Protein AF-A0A3E0KR99-F1 (afdb_monomer_lite)

Radius of gyration: 30.6 Å; chains: 1; bounding box: 88×44×97 Å

Foldseek 3Di:
DPQLVLQLLQLQLLLQQQQLLLQQQQQVADVVRRGDLPPQSVVSNVLSLVSNLVSLLVVLLQVLCVQQVFSFPVSSVVCLPPPPLNVLSVQLNVLSVVLNVLSHDDDDDPVSVVSNVVSSLSNLLSVLCNFPQVVLDDLSSVLSSLQSSLCSHLLNNLLSLLSVLVVCLVVVPDDDDDDDPNLSSLVSSLVSVVVSVVSNVVSVVVNCVQQADDDVSLVVDPLNVLVVVLVVLVVVLVVLSVCLVPPLSVVSVDPPDPDDPVVVSVSSVVSSVSSVSSSVSSSVSSSSVSSNRPDRRFRDAQWWPDWDWDWDDFDQKTKTWTWGQDPVRWIKIKMAIAGNVRFAFDFAWKKKWKDAPPAQDGTPIDTFGDDDRRMTMDIGHDLAFHKIKMFIHCCGRRVRGPGDIDIIGTDDTDDDDDQDWDFAQVSCCPPPRNVVVVVVLVVLLVVLVVQLVVLPPDPVSVVSNVSSVVSNVCSVVVNVVSRRRRDDPQQPPALPDDLDPVLLVLLLVVCVRQPCQQQNSLSQLPHVCQVVWVVGRHSLLQSLLSGGLRVQLVCQQQNDRPTSTHHCVVPDPSNSSSSNSSNSVVRNRDDNSVVSCVVPPD

Structure (mmCIF, N/CA/C/O backbone):
data_AF-A0A3E0KR99-F1
#
_entry.id   AF-A0A3E0KR99-F1
#
loop_
_atom_site.group_PDB
_atom_site.id
_atom_site.type_symbol
_atom_site.label_atom_id
_atom_site.label_alt_id
_atom_site.label_comp_id
_atom_site.label_asym_id
_atom_site.label_entity_id
_atom_site.label_seq_id
_atom_site.pdbx_PDB_ins_code
_atom_site.Cartn_x
_atom_site.Cartn_y
_atom_site.Cartn_z
_atom_site.occupancy
_atom_site.B_iso_or_equiv
_atom_site.auth_seq_id
_atom_site.auth_comp_id
_atom_site.auth_asym_id
_atom_site.auth_atom_id
_atom_site.pdbx_PDB_model_num
ATOM 1 N N . MET A 1 1 ? 5.169 -11.530 6.903 1.00 41.38 1 MET A N 1
ATOM 2 C CA . MET A 1 1 ? 3.761 -11.430 6.516 1.00 41.38 1 MET A CA 1
ATOM 3 C C . MET A 1 1 ? 3.683 -11.087 5.044 1.00 41.38 1 MET A C 1
ATOM 5 O O . MET A 1 1 ? 4.558 -10.374 4.561 1.00 41.38 1 MET A O 1
ATOM 9 N N . THR A 1 2 ? 2.614 -11.486 4.350 1.00 62.66 2 THR A N 1
ATOM 10 C CA . THR A 1 2 ? 2.199 -10.742 3.157 1.00 62.66 2 THR A CA 1
ATOM 11 C C . THR A 1 2 ? 1.943 -9.297 3.604 1.00 62.66 2 THR A C 1
ATOM 13 O O . THR A 1 2 ? 1.225 -9.058 4.574 1.00 62.66 2 THR A O 1
ATOM 16 N N . PHE A 1 3 ? 2.586 -8.328 2.950 1.00 69.62 3 PHE A N 1
ATOM 17 C CA . PHE A 1 3 ? 2.442 -6.890 3.218 1.00 69.62 3 PHE A CA 1
ATOM 18 C C . PHE A 1 3 ? 0.988 -6.438 3.535 1.00 69.62 3 PHE A C 1
ATOM 20 O O . PHE A 1 3 ? 0.822 -5.648 4.469 1.00 69.62 3 PHE A O 1
ATOM 27 N N . PRO A 1 4 ? -0.064 -6.991 2.885 1.00 75.12 4 PRO A N 1
ATOM 28 C CA . PRO A 1 4 ? -1.459 -6.750 3.254 1.00 75.12 4 PRO A CA 1
ATOM 29 C C . PRO A 1 4 ? -1.816 -6.887 4.738 1.00 75.12 4 PRO A C 1
ATOM 31 O O . PRO A 1 4 ? -2.514 -6.035 5.283 1.00 75.12 4 PRO A O 1
ATOM 34 N N . VAL A 1 5 ? -1.342 -7.939 5.412 1.00 78.25 5 VAL A N 1
ATOM 35 C CA . VAL A 1 5 ? -1.706 -8.222 6.813 1.00 78.25 5 VAL A CA 1
ATOM 36 C C . VAL A 1 5 ? -1.089 -7.190 7.750 1.00 78.25 5 VAL A C 1
ATOM 38 O O . VAL A 1 5 ? -1.745 -6.726 8.680 1.00 78.25 5 VAL A O 1
ATOM 41 N N . LEU A 1 6 ? 0.150 -6.777 7.464 1.00 82.94 6 LEU A N 1
ATOM 42 C CA . LEU A 1 6 ? 0.825 -5.723 8.215 1.00 82.94 6 LEU A CA 1
ATOM 43 C C . LEU A 1 6 ? 0.047 -4.404 8.119 1.00 82.94 6 LEU A C 1
ATOM 45 O O . LEU A 1 6 ? -0.197 -3.758 9.139 1.00 82.94 6 LEU A O 1
ATOM 49 N N . LYS A 1 7 ? -0.394 -4.026 6.910 1.00 85.62 7 LYS A N 1
ATOM 50 C CA . LYS A 1 7 ? -1.217 -2.824 6.712 1.00 85.62 7 LYS A CA 1
ATOM 51 C C . LYS A 1 7 ? -2.593 -2.946 7.365 1.00 85.62 7 LYS A C 1
ATOM 53 O O . LYS A 1 7 ? -3.025 -1.993 8.005 1.00 85.62 7 LYS A O 1
ATOM 58 N N . ALA A 1 8 ? -3.251 -4.103 7.281 1.00 88.94 8 ALA A N 1
ATOM 59 C CA . ALA A 1 8 ? -4.514 -4.340 7.980 1.00 88.94 8 ALA A CA 1
ATOM 60 C C . ALA A 1 8 ? -4.357 -4.151 9.498 1.00 88.94 8 ALA A C 1
ATOM 62 O O . ALA A 1 8 ? -5.119 -3.403 10.108 1.00 88.94 8 ALA A O 1
ATOM 63 N N . GLY A 1 9 ? -3.318 -4.750 10.093 1.00 90.44 9 GLY A N 1
ATOM 64 C CA . GLY A 1 9 ? -2.975 -4.552 11.501 1.00 90.44 9 GLY A CA 1
ATOM 65 C C . GLY A 1 9 ? -2.737 -3.080 11.839 1.00 90.44 9 GLY A C 1
ATOM 66 O O . GLY A 1 9 ? -3.238 -2.598 12.852 1.00 90.44 9 GLY A O 1
ATOM 67 N N . HIS A 1 10 ? -2.058 -2.337 10.962 1.00 93.25 10 HIS A N 1
ATOM 68 C CA . HIS A 1 10 ? -1.825 -0.905 11.146 1.00 93.25 10 HIS A CA 1
ATOM 69 C C . HIS A 1 10 ? -3.129 -0.097 11.203 1.00 93.25 10 HIS A C 1
ATOM 71 O O . HIS A 1 10 ? -3.311 0.707 12.117 1.00 93.25 10 HIS A O 1
ATOM 77 N N . TYR A 1 11 ? -4.066 -0.343 10.282 1.00 94.88 11 TYR A N 1
ATOM 78 C CA . TYR A 1 11 ? -5.364 0.341 10.276 1.00 94.88 11 TYR A CA 1
ATOM 79 C C . TYR A 1 11 ? -6.274 -0.088 11.434 1.00 94.88 11 TYR A C 1
ATOM 81 O O . TYR A 1 11 ? -6.961 0.758 12.002 1.00 94.88 11 TYR A O 1
ATOM 89 N N . ILE A 1 12 ? -6.242 -1.361 11.843 1.00 95.25 12 ILE A N 1
ATOM 90 C CA . ILE A 1 12 ? -6.953 -1.835 13.043 1.00 95.25 12 ILE A CA 1
ATOM 91 C C . ILE A 1 12 ? -6.387 -1.156 14.297 1.00 95.25 12 ILE A C 1
ATOM 93 O O . ILE A 1 12 ? -7.151 -0.668 15.129 1.00 95.25 12 ILE A O 1
ATOM 97 N N . GLY A 1 13 ? -5.059 -1.074 14.421 1.00 95.62 13 GLY A N 1
ATOM 98 C CA . GLY A 1 13 ? -4.392 -0.378 15.521 1.00 95.62 13 GLY A CA 1
ATOM 99 C C . GLY A 1 13 ? -4.775 1.100 15.576 1.00 95.62 13 GLY A C 1
ATOM 100 O O . GLY A 1 13 ? -5.155 1.597 16.635 1.00 95.62 13 GLY A O 1
ATOM 101 N N . LEU A 1 14 ? -4.769 1.775 14.421 1.00 96.75 14 LEU A N 1
ATOM 102 C CA . LEU A 1 14 ? -5.198 3.168 14.286 1.00 96.75 14 LEU A CA 1
ATOM 103 C C . LEU A 1 14 ? -6.660 3.367 14.711 1.00 96.75 14 LEU A C 1
ATOM 105 O O . LEU A 1 14 ? -6.956 4.299 15.459 1.00 96.75 14 LEU A O 1
ATOM 109 N N . ALA A 1 15 ? -7.564 2.491 14.265 1.00 96.69 15 ALA A N 1
ATOM 110 C CA . ALA A 1 15 ? -8.975 2.548 14.630 1.00 96.69 15 ALA A CA 1
ATOM 111 C C . ALA A 1 15 ? -9.165 2.372 16.142 1.00 96.69 15 ALA A C 1
ATOM 113 O O . ALA A 1 15 ? -9.793 3.202 16.795 1.00 96.69 15 ALA A O 1
ATOM 114 N N . LEU A 1 16 ? -8.561 1.343 16.740 1.00 95.31 16 LEU A N 1
ATOM 115 C CA . LEU A 1 16 ? -8.642 1.118 18.185 1.00 95.31 16 LEU A CA 1
ATOM 116 C C . LEU A 1 16 ? -8.067 2.289 18.998 1.00 95.31 16 LEU A C 1
ATOM 118 O O . LEU A 1 16 ? -8.631 2.623 20.044 1.00 95.31 16 LEU A O 1
ATOM 122 N N . LEU A 1 17 ? -6.985 2.907 18.512 1.00 95.75 17 LEU A N 1
ATOM 123 C CA . LEU A 1 17 ? -6.317 4.048 19.134 1.00 95.75 17 LEU A CA 1
ATOM 124 C C . LEU A 1 17 ? -7.184 5.317 19.103 1.00 95.75 17 LEU A C 1
ATOM 126 O O . LEU A 1 17 ? -7.412 5.918 20.152 1.00 95.75 17 LEU A O 1
ATOM 130 N N . LEU A 1 18 ? -7.676 5.732 17.932 1.00 95.88 18 LEU A N 1
ATOM 131 C CA . LEU A 1 18 ? -8.433 6.985 17.794 1.00 95.88 18 LEU A CA 1
ATOM 132 C C . LEU A 1 18 ? -9.902 6.844 18.221 1.00 95.88 18 LEU A C 1
ATOM 134 O O . LEU A 1 18 ? -10.483 7.778 18.777 1.00 95.88 18 LEU A O 1
ATOM 138 N N . GLY A 1 19 ? -10.503 5.673 18.013 1.00 93.94 19 GLY A N 1
ATOM 139 C CA . GLY A 1 19 ? -11.905 5.425 18.335 1.00 93.94 19 GLY A CA 1
ATOM 140 C C . GLY A 1 19 ? -12.201 5.251 19.822 1.00 93.94 19 GLY A C 1
ATOM 141 O O . GLY A 1 19 ? -13.333 5.476 20.240 1.00 93.94 19 GLY A O 1
ATOM 142 N N . GLY A 1 20 ? -11.204 4.900 20.639 1.00 91.94 20 GLY A N 1
ATOM 143 C CA . GLY A 1 20 ? -11.365 4.812 22.093 1.00 91.94 20 GLY A CA 1
ATOM 144 C C . GLY A 1 20 ? -11.772 6.154 22.713 1.00 91.94 20 GLY A C 1
ATOM 145 O O . GLY A 1 20 ? -12.879 6.265 23.244 1.00 91.94 20 GLY A O 1
ATOM 146 N N . PRO A 1 21 ? -10.944 7.207 22.582 1.00 90.62 21 PRO A N 1
ATOM 147 C CA . PRO A 1 21 ? -11.267 8.544 23.073 1.00 90.62 21 PRO A CA 1
ATOM 148 C C . PRO A 1 21 ? -12.575 9.095 22.513 1.00 90.62 21 PRO A C 1
ATOM 150 O O . PRO A 1 21 ? -13.356 9.678 23.265 1.00 90.62 21 PRO A O 1
ATOM 153 N N . ALA A 1 22 ? -12.857 8.853 21.228 1.00 89.56 22 ALA A N 1
ATOM 154 C CA . ALA A 1 22 ? -14.148 9.191 20.634 1.00 89.56 22 ALA A CA 1
ATOM 155 C C . ALA A 1 22 ? -15.302 8.486 21.369 1.00 89.56 22 ALA A C 1
ATOM 157 O O . ALA A 1 22 ? -16.298 9.116 21.722 1.00 89.56 22 ALA A O 1
ATOM 158 N N . PHE A 1 23 ? -15.152 7.201 21.688 1.00 89.94 23 PHE A N 1
ATOM 159 C CA . PHE A 1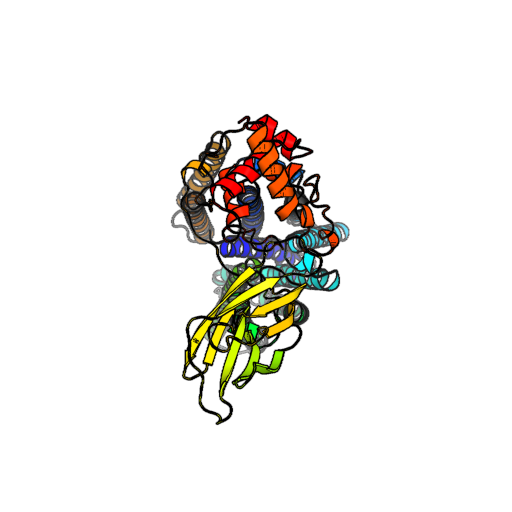 23 ? -16.158 6.440 22.413 1.00 89.94 23 PHE A CA 1
ATOM 160 C C . PHE A 1 23 ? -16.376 6.945 23.845 1.00 89.94 23 PHE A C 1
ATOM 162 O O . PHE A 1 23 ? -17.499 7.303 24.205 1.00 89.94 23 PHE A O 1
ATOM 169 N N . TRP A 1 24 ? -15.341 7.027 24.681 1.00 86.56 24 TRP A N 1
ATOM 170 C CA . TRP A 1 24 ? -15.577 7.352 26.092 1.00 86.56 24 TRP A CA 1
ATOM 171 C C . TRP A 1 24 ? -15.738 8.847 26.389 1.00 86.56 24 TRP A C 1
ATOM 173 O O . TRP A 1 24 ? -16.407 9.194 27.357 1.00 86.56 24 TRP A O 1
ATOM 183 N N . HIS A 1 25 ? -15.195 9.761 25.577 1.00 82.62 25 HIS A N 1
ATOM 184 C CA . HIS A 1 25 ? -15.407 11.198 25.804 1.00 82.62 25 HIS A CA 1
ATOM 185 C C . HIS A 1 25 ? -16.669 11.747 25.137 1.00 82.62 25 HIS A C 1
ATOM 187 O O . HIS A 1 25 ? -17.216 12.732 25.634 1.00 82.62 25 HIS A O 1
ATOM 193 N N . TRP A 1 26 ? -17.143 11.139 24.043 1.00 80.62 26 TRP A N 1
ATOM 194 C CA . TRP A 1 26 ? -18.303 11.645 23.301 1.00 80.62 26 TRP A CA 1
ATOM 195 C C . TRP A 1 26 ? -19.544 10.763 23.461 1.00 80.62 26 TRP A C 1
ATOM 197 O O . TRP A 1 26 ? -20.648 11.275 23.655 1.00 80.62 26 TRP A O 1
ATOM 207 N N . ILE A 1 27 ? -19.388 9.438 23.420 1.00 84.12 27 ILE A N 1
ATOM 208 C CA . ILE A 1 27 ? -20.537 8.527 23.444 1.00 84.12 27 ILE A CA 1
ATOM 209 C C . ILE A 1 27 ? -20.970 8.257 24.884 1.00 84.12 27 ILE A C 1
ATOM 211 O O . ILE A 1 27 ? -22.122 8.539 25.220 1.00 84.12 27 ILE A O 1
ATOM 215 N N . THR A 1 28 ? -20.068 7.784 25.750 1.00 80.88 28 THR A N 1
ATOM 216 C CA . THR A 1 28 ? -20.422 7.379 27.126 1.00 80.88 28 THR A CA 1
ATOM 217 C C . THR A 1 28 ? -20.410 8.507 28.157 1.00 80.88 28 THR A C 1
ATOM 219 O O . THR A 1 28 ? -20.871 8.300 29.275 1.00 80.88 28 THR A O 1
ATOM 222 N N . ALA A 1 29 ? -19.933 9.704 27.808 1.00 76.31 29 ALA A N 1
ATOM 223 C CA . ALA A 1 29 ? -19.937 10.842 28.725 1.00 76.31 29 ALA A CA 1
ATOM 224 C C . ALA A 1 29 ? -21.369 11.304 29.057 1.00 76.31 29 ALA A C 1
ATOM 226 O O . ALA A 1 29 ? -22.188 11.539 28.168 1.00 76.31 29 ALA A O 1
ATOM 227 N N . GLU A 1 30 ? -21.678 11.485 30.335 1.00 71.62 30 GLU A N 1
ATOM 228 C CA . GLU A 1 30 ? -22.972 11.994 30.806 1.00 71.62 30 GLU A CA 1
ATOM 229 C C . GLU A 1 30 ? -22.813 13.431 31.324 1.00 71.62 30 GLU A C 1
ATOM 231 O O . GLU A 1 30 ? -21.698 13.881 31.603 1.00 71.62 30 GLU A O 1
ATOM 236 N N . ARG A 1 31 ? -23.907 14.203 31.423 1.00 67.62 31 ARG A N 1
ATOM 237 C CA . ARG A 1 31 ? -23.833 15.589 31.928 1.00 67.62 31 ARG A CA 1
ATOM 238 C C . ARG A 1 31 ? -23.175 15.589 33.315 1.00 67.62 31 ARG A C 1
ATOM 240 O O . ARG A 1 31 ? -23.681 14.959 34.235 1.00 67.62 31 ARG A O 1
ATOM 247 N N . GLY A 1 32 ? -22.034 16.269 33.442 1.00 60.72 32 GLY A N 1
ATOM 248 C CA . GLY A 1 32 ? -21.272 16.364 34.693 1.00 60.72 32 GLY A CA 1
ATOM 249 C C . GLY A 1 32 ? -20.423 15.137 35.061 1.00 60.72 32 GLY A C 1
ATOM 250 O O . GLY A 1 32 ? -19.718 15.190 36.064 1.00 60.72 32 GLY A O 1
ATOM 251 N N . ARG A 1 33 ? -20.432 14.053 34.268 1.00 65.44 33 ARG A N 1
ATOM 252 C CA . ARG A 1 33 ? -19.611 12.852 34.503 1.00 65.44 33 ARG A CA 1
ATOM 253 C C . ARG A 1 33 ? -18.754 12.525 33.276 1.00 65.44 33 ARG A C 1
ATOM 255 O O . ARG A 1 33 ? -19.300 12.081 32.262 1.00 65.44 33 ARG A O 1
ATOM 262 N N . PRO A 1 34 ? -17.421 12.722 33.335 1.00 66.12 34 PRO A N 1
ATOM 263 C CA . PRO A 1 34 ? -16.550 12.328 32.236 1.00 66.12 34 PRO A CA 1
ATOM 264 C C . PRO A 1 34 ? -16.648 10.813 32.037 1.00 66.12 34 PRO A C 1
ATOM 266 O O . PRO A 1 34 ? -16.532 10.045 32.994 1.00 66.12 34 PRO A O 1
ATOM 269 N N . GLY A 1 35 ? -16.883 10.376 30.798 1.00 71.19 35 GLY A N 1
ATOM 270 C CA . GLY A 1 35 ? -16.870 8.952 30.493 1.00 71.19 35 GLY A CA 1
ATOM 271 C C . GLY A 1 35 ? -15.464 8.386 30.689 1.00 71.19 35 GLY A C 1
ATOM 272 O O . GLY A 1 35 ? -14.460 9.062 30.450 1.00 71.19 35 GLY A O 1
ATOM 273 N N . SER A 1 36 ? -15.393 7.148 31.175 1.00 75.50 36 SER A N 1
ATOM 274 C CA . SER A 1 36 ? -14.132 6.449 31.413 1.00 75.50 36 SER A CA 1
ATOM 275 C C . SER A 1 36 ? -14.097 5.132 30.632 1.00 75.50 36 SER A C 1
ATOM 277 O O . SER A 1 36 ? -15.138 4.490 30.463 1.00 75.50 36 SER A O 1
ATOM 279 N N . PRO A 1 37 ? -12.917 4.696 30.163 1.00 76.50 37 PRO A N 1
ATOM 280 C CA . PRO A 1 37 ? -12.778 3.457 29.396 1.00 76.50 37 PRO A CA 1
ATOM 281 C C . PRO A 1 37 ? -13.046 2.182 30.218 1.00 76.50 37 PRO A C 1
ATOM 283 O O . PRO A 1 37 ? -13.236 1.099 29.657 1.00 76.50 37 PRO A O 1
ATOM 286 N N . GLY A 1 38 ? -13.002 2.270 31.554 1.00 79.69 38 GLY A N 1
ATOM 287 C CA . GLY A 1 38 ? -12.872 1.104 32.430 1.00 79.69 38 GLY A CA 1
ATOM 288 C C . GLY A 1 38 ? -11.596 0.291 32.143 1.00 79.69 38 GLY A C 1
ATOM 289 O O . GLY A 1 38 ? -10.841 0.569 31.212 1.00 79.69 38 GLY A O 1
ATOM 290 N N . ARG A 1 39 ? -11.337 -0.765 32.926 1.00 81.75 39 ARG A N 1
ATOM 291 C CA . ARG A 1 39 ? -10.141 -1.621 32.730 1.00 81.75 39 ARG A CA 1
ATOM 292 C C . ARG A 1 39 ? -10.121 -2.297 31.353 1.00 81.75 39 ARG A C 1
ATOM 294 O O . ARG A 1 39 ? -9.078 -2.445 30.732 1.00 81.75 39 ARG A O 1
ATOM 301 N N . ALA A 1 40 ? -11.299 -2.695 30.887 1.00 78.44 40 ALA A N 1
ATOM 302 C CA . ALA A 1 40 ? -11.521 -3.377 29.622 1.00 78.44 40 ALA A CA 1
ATOM 303 C C . ALA A 1 40 ? -11.249 -2.506 28.391 1.00 78.44 40 ALA A C 1
ATOM 305 O O . ALA A 1 40 ? -10.498 -2.919 27.510 1.00 78.44 40 ALA A O 1
ATOM 306 N N . GLY A 1 41 ? -11.872 -1.323 28.334 1.00 83.69 41 GLY A N 1
ATOM 307 C CA . GLY A 1 41 ? -11.687 -0.389 27.227 1.00 83.69 41 GLY A CA 1
ATOM 308 C C . GLY A 1 41 ? -10.261 0.144 27.194 1.00 83.69 41 GLY A C 1
ATOM 309 O O . GLY A 1 41 ? -9.680 0.248 26.119 1.00 83.69 41 GLY A O 1
ATOM 310 N N . LEU A 1 42 ? -9.650 0.362 28.367 1.00 87.31 42 LEU A N 1
ATOM 311 C CA . LEU A 1 42 ? -8.253 0.780 28.456 1.00 87.31 42 LEU A CA 1
ATOM 312 C C . LEU A 1 42 ? -7.321 -0.297 27.890 1.00 87.31 42 LEU A C 1
ATOM 314 O O . LEU A 1 42 ? -6.437 0.022 27.105 1.00 87.31 42 LEU A O 1
ATOM 318 N N . ALA A 1 43 ? -7.546 -1.574 28.217 1.00 85.19 43 ALA A N 1
ATOM 319 C CA . ALA A 1 43 ? -6.752 -2.675 27.671 1.00 85.19 43 ALA A CA 1
ATOM 320 C C . ALA A 1 43 ? -6.870 -2.788 26.140 1.00 85.19 43 ALA A C 1
ATOM 322 O O . ALA A 1 43 ? -5.861 -2.969 25.458 1.00 85.19 43 ALA A O 1
ATOM 323 N N . VAL A 1 44 ? -8.077 -2.649 25.580 1.00 87.88 44 VAL A N 1
ATOM 324 C CA . VAL A 1 44 ? -8.284 -2.674 24.119 1.00 87.88 44 VAL A CA 1
ATOM 325 C C . VAL A 1 44 ? -7.651 -1.465 23.440 1.00 87.88 44 VAL A C 1
ATOM 327 O O . VAL A 1 44 ? -7.041 -1.599 22.383 1.00 87.88 44 VAL A O 1
ATOM 330 N N . TRP A 1 45 ? -7.719 -0.296 24.066 1.00 91.25 45 TRP A N 1
ATOM 331 C CA . TRP A 1 45 ? -7.079 0.903 23.547 1.00 91.25 45 TRP A CA 1
ATOM 332 C C . TRP A 1 45 ? -5.548 0.814 23.561 1.00 91.25 45 TRP A C 1
ATOM 334 O O . TRP A 1 45 ? -4.910 1.097 22.550 1.00 91.25 45 TRP A O 1
ATOM 344 N N . LEU A 1 46 ? -4.958 0.330 24.660 1.00 88.81 46 LEU A N 1
ATOM 345 C CA . LEU A 1 46 ? -3.520 0.054 24.745 1.00 88.81 46 LEU A CA 1
ATOM 346 C C . LEU A 1 46 ? -3.089 -1.022 23.741 1.00 88.81 46 LEU A C 1
ATOM 348 O O . LEU A 1 46 ? -2.008 -0.923 23.167 1.00 88.81 46 LEU A O 1
ATOM 352 N N . THR A 1 47 ? -3.946 -2.013 23.476 1.00 88.62 47 THR A N 1
ATOM 353 C CA . THR A 1 47 ? -3.723 -2.992 22.399 1.00 88.62 47 THR A CA 1
ATOM 354 C C . THR A 1 47 ? -3.697 -2.299 21.035 1.00 88.62 47 THR A C 1
ATOM 356 O O . THR A 1 47 ? -2.830 -2.598 20.222 1.00 88.62 47 THR A O 1
ATOM 359 N N . GLY A 1 48 ? -4.594 -1.337 20.798 1.00 91.31 48 GLY A N 1
ATOM 360 C CA . GLY A 1 48 ? -4.596 -0.495 19.601 1.00 91.31 48 GLY A CA 1
ATOM 361 C C . GLY A 1 48 ? -3.302 0.297 19.424 1.00 91.31 48 GLY A C 1
ATOM 362 O O . GLY A 1 48 ? -2.692 0.236 18.358 1.00 91.31 48 GLY A O 1
ATOM 363 N N . LEU A 1 49 ? -2.839 0.967 20.485 1.00 93.50 49 LEU A N 1
ATOM 364 C CA . LEU A 1 49 ? -1.561 1.684 20.493 1.00 93.50 49 LEU A CA 1
ATOM 365 C C . LEU A 1 49 ? -0.386 0.745 20.198 1.00 93.50 49 LEU A C 1
ATOM 367 O O . LEU A 1 49 ? 0.420 1.027 19.313 1.00 93.50 49 LEU A O 1
ATOM 371 N N . ALA A 1 50 ? -0.305 -0.382 20.907 1.00 89.31 50 ALA A N 1
ATOM 372 C CA . ALA A 1 50 ? 0.752 -1.367 20.713 1.00 89.31 50 ALA A CA 1
ATOM 373 C C . ALA A 1 50 ? 0.749 -1.906 19.277 1.00 89.31 50 ALA A C 1
ATOM 375 O O . ALA A 1 50 ? 1.798 -1.958 18.638 1.00 89.31 50 ALA A O 1
ATOM 376 N N . LEU A 1 51 ? -0.423 -2.242 18.734 1.00 89.62 51 LEU A N 1
ATOM 377 C CA . LEU A 1 51 ? -0.566 -2.715 17.361 1.00 89.62 51 LEU A CA 1
ATOM 378 C C . LEU A 1 51 ? -0.159 -1.638 16.346 1.00 89.62 51 LEU A C 1
ATOM 380 O O . LEU A 1 51 ? 0.576 -1.932 15.408 1.00 89.62 51 LEU A O 1
ATOM 384 N N . PHE A 1 52 ? -0.565 -0.382 16.541 1.00 94.12 52 PHE A N 1
ATOM 385 C CA . PHE A 1 52 ? -0.200 0.727 15.657 1.00 94.12 52 PHE A CA 1
ATOM 386 C C . PHE A 1 52 ? 1.312 0.990 15.646 1.00 94.12 52 PHE A C 1
ATOM 388 O O . PHE A 1 52 ? 1.909 1.134 14.576 1.00 94.12 52 PHE A O 1
ATOM 395 N N . VAL A 1 53 ? 1.937 1.005 16.827 1.00 89.56 53 VAL A N 1
ATOM 396 C CA . VAL A 1 53 ? 3.379 1.238 16.976 1.00 89.56 53 VAL A CA 1
ATOM 397 C C . VAL A 1 53 ? 4.181 0.081 16.396 1.00 89.56 53 VAL A C 1
ATOM 399 O O . VAL A 1 53 ? 5.058 0.303 15.565 1.00 89.56 53 VAL A O 1
ATOM 402 N N . THR A 1 54 ? 3.854 -1.155 16.776 1.00 85.56 54 THR A N 1
ATOM 403 C CA . THR A 1 54 ? 4.566 -2.349 16.294 1.00 85.56 54 THR A CA 1
ATOM 404 C C . THR A 1 54 ? 4.466 -2.489 14.781 1.00 85.56 54 THR A C 1
ATOM 406 O O . THR A 1 54 ? 5.485 -2.649 14.119 1.00 85.56 54 THR A O 1
ATOM 409 N N . THR A 1 55 ? 3.271 -2.349 14.203 1.00 87.00 55 THR A N 1
ATOM 410 C CA . THR A 1 55 ? 3.096 -2.416 12.743 1.00 87.00 55 THR A CA 1
ATOM 411 C C . THR A 1 55 ? 3.781 -1.259 12.016 1.00 87.00 55 THR A C 1
ATOM 413 O O . THR A 1 55 ? 4.313 -1.467 10.930 1.00 87.00 55 THR A O 1
ATOM 416 N N . GLY A 1 56 ? 3.835 -0.060 12.610 1.00 87.19 56 GLY A N 1
ATOM 417 C CA . GLY A 1 56 ? 4.568 1.081 12.058 1.00 87.19 56 GLY A CA 1
ATOM 418 C C . GLY A 1 56 ? 6.087 0.883 12.055 1.00 87.19 56 GLY A C 1
ATOM 419 O O . GLY A 1 56 ? 6.735 1.176 11.052 1.00 87.19 56 GLY A O 1
ATOM 420 N N . LEU A 1 57 ? 6.649 0.337 13.137 1.00 86.12 57 LEU A N 1
ATOM 421 C CA . LEU A 1 57 ? 8.068 -0.025 13.215 1.00 86.12 57 LEU A CA 1
ATOM 422 C C . LEU A 1 57 ? 8.409 -1.149 12.235 1.00 86.12 57 LEU A C 1
ATOM 424 O O . LEU A 1 57 ? 9.397 -1.061 11.513 1.00 86.12 57 LEU A O 1
ATOM 428 N N . LEU A 1 58 ? 7.563 -2.176 12.152 1.00 82.88 58 LEU A N 1
ATOM 429 C CA . LEU A 1 58 ? 7.728 -3.269 11.195 1.00 82.88 58 LEU A CA 1
ATOM 430 C C . LEU A 1 58 ? 7.649 -2.786 9.741 1.00 82.88 58 LEU A C 1
ATOM 432 O O . LEU A 1 58 ? 8.348 -3.325 8.890 1.00 82.88 58 LEU A O 1
ATOM 436 N N . ASP A 1 59 ? 6.844 -1.764 9.445 1.00 81.44 59 ASP A N 1
ATOM 437 C CA . ASP A 1 59 ? 6.805 -1.154 8.112 1.00 81.44 59 ASP A CA 1
ATOM 438 C C . ASP A 1 59 ? 8.100 -0.390 7.793 1.00 81.44 59 ASP A C 1
ATOM 440 O O . ASP A 1 59 ? 8.549 -0.420 6.651 1.00 81.44 59 ASP A O 1
ATOM 444 N N . ALA A 1 60 ? 8.753 0.221 8.791 1.00 79.62 60 ALA A N 1
ATOM 445 C CA . ALA A 1 60 ? 10.092 0.794 8.625 1.00 79.62 60 ALA A CA 1
ATOM 446 C C . ALA A 1 60 ? 11.160 -0.284 8.400 1.00 79.62 60 ALA A C 1
ATOM 448 O O . ALA A 1 60 ? 11.981 -0.140 7.501 1.00 79.62 60 ALA A O 1
ATOM 449 N N . VAL A 1 61 ? 11.119 -1.384 9.161 1.00 77.62 61 VAL A N 1
ATOM 450 C CA . VAL A 1 61 ? 12.023 -2.533 8.968 1.00 77.62 61 VAL A CA 1
ATOM 451 C C . VAL A 1 61 ? 11.855 -3.123 7.575 1.00 77.62 61 VAL A C 1
ATOM 453 O O . VAL A 1 61 ? 12.836 -3.359 6.879 1.00 77.62 61 VAL A O 1
ATOM 456 N N . ARG A 1 62 ? 10.607 -3.312 7.141 1.00 77.62 62 ARG A N 1
ATOM 457 C CA . ARG A 1 62 ? 10.292 -3.798 5.799 1.00 77.62 62 ARG A CA 1
ATOM 458 C C . ARG A 1 62 ? 10.811 -2.838 4.733 1.00 77.62 62 ARG A C 1
ATOM 460 O O . ARG A 1 62 ? 11.460 -3.285 3.797 1.00 77.62 62 ARG A O 1
ATOM 467 N N . ALA A 1 63 ? 10.549 -1.541 4.874 1.00 69.25 63 ALA A N 1
ATOM 468 C CA . ALA A 1 63 ? 11.020 -0.542 3.921 1.00 69.25 63 ALA A CA 1
ATOM 469 C C . ALA A 1 63 ? 12.555 -0.500 3.844 1.00 69.25 63 ALA A C 1
ATOM 471 O O . ALA A 1 63 ? 13.093 -0.445 2.746 1.00 69.25 63 ALA A O 1
ATOM 472 N N . ALA A 1 64 ? 13.256 -0.610 4.976 1.00 65.50 64 ALA A N 1
ATOM 473 C CA . ALA A 1 64 ? 14.714 -0.723 5.000 1.00 65.50 64 ALA A CA 1
ATOM 474 C C . ALA A 1 64 ? 15.186 -2.013 4.313 1.00 65.50 64 ALA A C 1
ATOM 476 O O . ALA A 1 64 ? 16.085 -1.961 3.485 1.00 65.50 64 ALA A O 1
ATOM 477 N N . SER A 1 65 ? 14.521 -3.146 4.566 1.00 61.44 65 SER A N 1
ATOM 478 C CA . SER A 1 65 ? 14.854 -4.417 3.911 1.00 61.44 65 SER A CA 1
ATOM 479 C C . SER A 1 65 ? 14.621 -4.403 2.404 1.00 61.44 65 SER A C 1
ATOM 481 O O . SER A 1 65 ? 15.361 -5.049 1.677 1.00 61.44 65 SER A O 1
ATOM 483 N N . GLU A 1 66 ? 13.615 -3.667 1.928 1.00 59.09 66 GLU A N 1
ATOM 484 C CA . GLU A 1 66 ? 13.341 -3.529 0.496 1.00 59.09 66 GLU A CA 1
ATOM 485 C C . GLU A 1 66 ? 14.311 -2.544 -0.173 1.00 59.09 66 GLU A C 1
ATOM 487 O O . GLU A 1 66 ? 14.629 -2.732 -1.341 1.00 59.09 66 GLU A O 1
ATOM 492 N N . LEU A 1 67 ? 14.784 -1.524 0.552 1.00 55.53 67 LEU A N 1
ATOM 493 C CA . LEU A 1 67 ? 15.634 -0.461 0.006 1.00 55.53 67 LEU A CA 1
ATOM 494 C C . LEU A 1 67 ? 17.141 -0.733 0.122 1.00 55.53 67 LEU A C 1
ATOM 496 O O . LEU A 1 67 ? 17.904 -0.253 -0.703 1.00 55.53 67 LEU A O 1
ATOM 500 N N . TYR A 1 68 ? 17.568 -1.446 1.161 1.00 55.66 68 TYR A N 1
ATOM 501 C CA . TYR A 1 68 ? 18.980 -1.693 1.480 1.00 55.66 68 TYR A CA 1
ATOM 502 C C . TYR A 1 68 ? 19.328 -3.182 1.491 1.00 55.66 68 TYR A C 1
ATOM 504 O O . TYR A 1 68 ? 20.409 -3.564 1.935 1.00 55.66 68 TYR A O 1
ATOM 512 N N . ALA A 1 69 ? 18.372 -4.035 1.101 1.00 51.41 69 ALA A N 1
ATOM 513 C CA . ALA A 1 69 ? 18.472 -5.492 1.182 1.00 51.41 69 ALA A CA 1
ATOM 514 C C . ALA A 1 69 ? 18.864 -6.025 2.578 1.00 51.41 69 ALA A C 1
ATOM 516 O O . ALA A 1 69 ? 19.323 -7.161 2.735 1.00 51.41 69 ALA A O 1
ATOM 517 N N . SER A 1 70 ? 18.663 -5.203 3.611 1.00 54.78 70 SER A N 1
ATOM 518 C CA . SER A 1 70 ? 19.075 -5.453 4.981 1.00 54.78 70 SER A CA 1
ATOM 519 C C . SER A 1 70 ? 17.994 -4.972 5.953 1.00 54.78 70 SER A C 1
ATOM 521 O O . SER A 1 70 ? 17.375 -3.921 5.802 1.00 54.78 70 SER A O 1
ATOM 523 N N . ALA A 1 71 ? 17.762 -5.751 7.004 1.00 64.00 71 ALA A N 1
ATOM 524 C CA . ALA A 1 71 ? 16.900 -5.357 8.120 1.00 64.00 71 ALA A CA 1
ATOM 525 C C . ALA A 1 71 ? 17.735 -4.881 9.322 1.00 64.00 71 ALA A C 1
ATOM 527 O O . ALA A 1 71 ? 17.314 -5.015 10.476 1.00 64.00 71 ALA A O 1
ATOM 528 N N . SER A 1 72 ? 18.958 -4.397 9.068 1.00 71.25 72 SER A N 1
ATOM 529 C CA . SER A 1 72 ? 19.879 -4.069 10.148 1.00 71.25 72 SER A CA 1
ATOM 530 C C . SER A 1 72 ? 19.372 -2.863 10.938 1.00 71.25 72 SER A C 1
ATOM 532 O O . SER A 1 72 ? 18.766 -1.949 10.383 1.00 71.25 72 SER A O 1
ATOM 534 N N . VAL A 1 73 ? 19.624 -2.831 12.247 1.00 74.44 73 VAL A N 1
ATOM 535 C CA . VAL A 1 73 ? 19.232 -1.693 13.093 1.00 74.44 73 VAL A CA 1
ATOM 536 C C . VAL A 1 73 ? 19.858 -0.403 12.567 1.00 74.44 73 VAL A C 1
ATOM 538 O O . VAL A 1 73 ? 19.190 0.624 12.528 1.00 74.44 73 VAL A O 1
ATOM 541 N N . GLY A 1 74 ? 21.111 -0.470 12.105 1.00 71.81 74 GLY A N 1
ATOM 542 C CA . GLY A 1 74 ? 21.808 0.667 11.516 1.00 71.81 74 GLY A CA 1
ATOM 543 C C . GLY A 1 74 ? 21.119 1.197 10.260 1.00 71.81 74 GLY A C 1
ATOM 544 O O . GLY A 1 74 ? 21.007 2.411 10.118 1.00 71.81 74 GLY A O 1
ATOM 545 N N . ASP A 1 75 ? 20.622 0.318 9.391 1.00 68.69 75 ASP A N 1
ATOM 546 C CA . ASP A 1 75 ? 19.990 0.696 8.119 1.00 68.69 75 ASP A CA 1
ATOM 547 C C . ASP A 1 75 ? 18.535 1.143 8.317 1.00 68.69 75 ASP A C 1
ATOM 549 O O . ASP A 1 75 ? 18.068 2.082 7.676 1.00 68.69 75 ASP A O 1
ATOM 553 N N . VAL A 1 76 ? 17.832 0.557 9.291 1.00 74.50 76 VAL A N 1
ATOM 554 C CA . VAL A 1 76 ? 16.515 1.038 9.732 1.00 74.50 76 VAL A CA 1
ATOM 555 C C . VAL A 1 76 ? 16.633 2.429 10.349 1.00 74.50 76 VAL A C 1
ATOM 557 O O . VAL A 1 76 ? 15.873 3.323 9.985 1.00 74.50 76 VAL A O 1
ATOM 560 N N . LEU A 1 77 ? 17.594 2.653 11.250 1.00 81.81 77 LEU A N 1
ATOM 561 C CA . LEU A 1 77 ? 17.848 3.982 11.817 1.00 81.81 77 LEU A CA 1
ATOM 562 C C . LEU A 1 77 ? 18.243 4.977 10.726 1.00 81.81 77 LEU A C 1
ATOM 564 O O . LEU A 1 77 ? 17.755 6.107 10.714 1.00 81.81 77 LEU A O 1
ATOM 568 N N . PHE A 1 78 ? 19.067 4.540 9.777 1.00 74.25 78 PHE A N 1
ATOM 569 C CA . PHE A 1 78 ? 19.458 5.351 8.638 1.00 74.25 78 PHE A CA 1
ATOM 570 C C . PHE A 1 78 ? 18.248 5.771 7.790 1.00 74.25 78 PHE A C 1
ATOM 572 O O . PHE A 1 78 ? 18.100 6.962 7.507 1.00 74.25 78 PHE A O 1
ATOM 579 N N . LEU A 1 79 ? 17.343 4.837 7.464 1.00 76.44 79 LEU A N 1
ATOM 580 C CA . LEU A 1 79 ? 16.074 5.120 6.787 1.00 76.44 79 LEU A CA 1
ATOM 581 C C . LEU A 1 79 ? 15.248 6.143 7.576 1.00 76.44 79 LEU A C 1
ATOM 583 O O . LEU A 1 79 ? 14.771 7.125 7.012 1.00 76.44 79 LEU A O 1
ATOM 587 N N . LEU A 1 80 ? 15.062 5.901 8.877 1.00 82.50 80 LEU A N 1
ATOM 588 C CA . LEU A 1 80 ? 14.212 6.713 9.750 1.00 82.50 80 LEU A CA 1
ATOM 589 C C . LEU A 1 80 ? 14.694 8.166 9.854 1.00 82.50 80 LEU A C 1
ATOM 591 O O . LEU A 1 80 ? 13.864 9.071 9.933 1.00 82.50 80 LEU A O 1
ATOM 595 N N . VAL A 1 81 ? 16.009 8.389 9.821 1.00 82.44 81 VAL A N 1
ATOM 596 C CA . VAL A 1 81 ? 16.612 9.725 9.923 1.00 82.44 81 VAL A CA 1
ATOM 597 C C . VAL A 1 81 ? 16.693 10.421 8.563 1.00 82.44 81 VAL A C 1
ATOM 599 O O . VAL A 1 81 ? 16.328 11.592 8.452 1.00 82.44 81 VAL A O 1
ATOM 602 N N . ASN A 1 82 ? 17.144 9.717 7.522 1.00 70.25 82 ASN A N 1
ATOM 603 C CA . ASN A 1 82 ? 17.532 10.350 6.259 1.00 70.25 82 ASN A CA 1
ATOM 604 C C . ASN A 1 82 ? 16.418 10.329 5.206 1.00 70.25 82 ASN A C 1
ATOM 606 O O . ASN A 1 82 ? 16.276 11.276 4.431 1.00 70.25 82 ASN A O 1
ATOM 610 N N . ALA A 1 83 ? 15.575 9.293 5.180 1.00 68.19 83 ALA A N 1
ATOM 611 C CA . ALA A 1 83 ? 14.503 9.209 4.195 1.00 68.19 83 ALA A CA 1
ATOM 612 C C . ALA A 1 83 ? 13.287 10.041 4.629 1.00 68.19 83 ALA A C 1
ATOM 614 O O . ALA A 1 83 ? 12.854 10.004 5.782 1.00 68.19 83 ALA A O 1
ATOM 615 N N . ARG A 1 84 ? 12.650 10.754 3.685 1.00 74.12 84 ARG A N 1
ATOM 616 C CA . ARG A 1 84 ? 11.360 11.436 3.933 1.00 74.12 84 ARG A CA 1
ATOM 617 C C . ARG A 1 84 ? 10.317 10.460 4.486 1.00 74.12 84 ARG A C 1
ATOM 619 O O . ARG A 1 84 ? 9.649 10.779 5.463 1.00 74.12 84 ARG A O 1
ATOM 626 N N . TYR A 1 85 ? 10.216 9.273 3.889 1.00 74.44 85 TYR A N 1
ATOM 627 C CA . TYR A 1 85 ? 9.317 8.212 4.344 1.00 74.44 85 TYR A CA 1
ATOM 628 C C . TYR A 1 85 ? 9.596 7.801 5.798 1.00 74.44 85 TYR A C 1
ATOM 630 O O . TYR A 1 85 ? 8.678 7.747 6.615 1.00 74.44 85 TYR A O 1
ATOM 638 N N . GLY A 1 86 ? 10.872 7.595 6.141 1.00 76.69 86 GLY A N 1
ATOM 639 C CA . GLY A 1 86 ? 11.302 7.253 7.494 1.00 76.69 86 GLY A CA 1
ATOM 640 C C . GLY A 1 86 ? 10.965 8.338 8.519 1.00 76.69 86 GLY A C 1
ATOM 641 O O . GLY A 1 86 ? 10.353 8.038 9.544 1.00 76.69 86 GLY A O 1
ATOM 642 N N . ARG A 1 87 ? 11.238 9.610 8.201 1.00 83.88 87 ARG A N 1
ATOM 643 C CA . ARG A 1 87 ? 10.882 10.754 9.061 1.00 83.88 87 ARG A CA 1
ATOM 644 C C . ARG A 1 87 ? 9.377 10.853 9.312 1.00 83.88 87 ARG A C 1
ATOM 646 O O . ARG A 1 87 ? 8.963 11.152 10.430 1.00 83.88 87 ARG A O 1
ATOM 653 N N . ILE A 1 88 ? 8.547 10.557 8.306 1.00 84.25 88 ILE A N 1
ATOM 654 C CA . ILE A 1 88 ? 7.085 10.515 8.470 1.00 84.25 88 ILE A CA 1
ATOM 655 C C . ILE A 1 88 ? 6.673 9.360 9.393 1.00 84.25 88 ILE A C 1
ATOM 657 O O . ILE A 1 88 ? 5.774 9.545 10.213 1.00 84.25 88 ILE A O 1
ATOM 661 N N . ILE A 1 89 ? 7.326 8.192 9.326 1.00 86.69 89 ILE A N 1
ATOM 662 C CA . ILE A 1 89 ? 7.075 7.100 10.283 1.00 86.69 89 ILE A CA 1
ATOM 663 C C . ILE A 1 89 ? 7.413 7.543 11.708 1.00 86.69 89 ILE A C 1
ATOM 665 O O . ILE A 1 89 ? 6.576 7.370 12.593 1.00 86.69 89 ILE A O 1
ATOM 669 N N . VAL A 1 90 ? 8.584 8.149 11.935 1.00 91.75 90 VAL A N 1
ATOM 670 C CA . VAL A 1 90 ? 8.971 8.659 13.264 1.00 91.75 90 VAL A CA 1
ATOM 671 C C . VAL A 1 90 ? 7.942 9.666 13.771 1.00 91.75 90 VAL A C 1
ATOM 673 O O . VAL A 1 90 ? 7.427 9.512 14.878 1.00 91.75 90 VAL A O 1
ATOM 676 N N . LEU A 1 91 ? 7.583 10.651 12.943 1.00 90.88 91 LEU A N 1
ATOM 677 C CA . LEU A 1 91 ? 6.586 11.665 13.278 1.00 90.88 91 LEU A CA 1
ATOM 678 C C . LEU A 1 91 ? 5.235 11.032 13.629 1.00 90.88 91 LEU A C 1
ATOM 680 O O . LEU A 1 91 ? 4.651 11.354 14.659 1.00 90.88 91 LEU A O 1
ATOM 684 N N . LYS A 1 92 ? 4.754 10.092 12.810 1.00 93.38 92 LYS A N 1
ATOM 685 C CA . LYS A 1 92 ? 3.498 9.364 13.030 1.00 93.38 92 LYS A CA 1
ATOM 686 C C . LYS A 1 92 ? 3.489 8.634 14.376 1.00 93.38 92 LYS A C 1
ATOM 688 O O . LYS A 1 92 ? 2.494 8.693 15.096 1.00 93.38 92 LYS A O 1
ATOM 693 N N . LEU A 1 93 ? 4.581 7.948 14.715 1.00 94.12 93 LEU A N 1
ATOM 694 C CA . LEU A 1 93 ? 4.706 7.209 15.972 1.00 94.12 93 LEU A CA 1
ATOM 695 C C . LEU A 1 93 ? 4.803 8.152 17.178 1.00 94.12 93 LEU A C 1
ATOM 697 O O . LEU A 1 93 ? 4.118 7.931 18.176 1.00 94.12 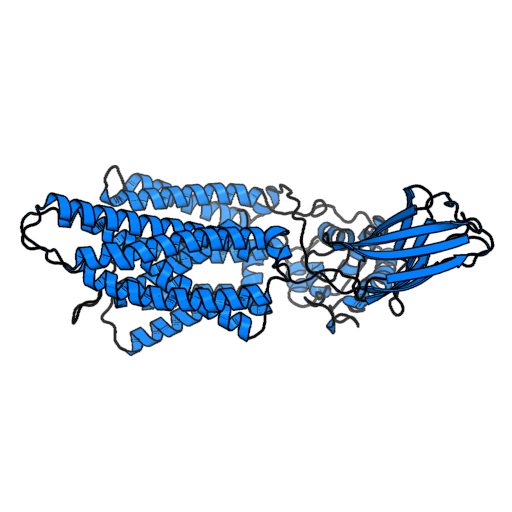93 LEU A O 1
ATOM 701 N N . ALA A 1 94 ? 5.575 9.234 17.070 1.00 94.31 94 ALA A N 1
ATOM 702 C CA . ALA A 1 94 ? 5.672 10.256 18.109 1.00 94.31 94 ALA A CA 1
ATOM 703 C C . ALA A 1 94 ? 4.312 10.922 18.372 1.00 94.31 94 ALA A C 1
ATOM 705 O O . ALA A 1 94 ? 3.877 11.016 19.520 1.00 94.31 94 ALA A O 1
ATOM 706 N N . LEU A 1 95 ? 3.589 11.302 17.313 1.00 95.69 95 LEU A N 1
ATOM 707 C CA . LEU A 1 95 ? 2.244 11.870 17.415 1.00 95.69 95 LEU A CA 1
ATOM 708 C C . LEU A 1 95 ? 1.250 10.888 18.043 1.00 95.69 95 LEU A C 1
ATOM 710 O O . LEU A 1 95 ? 0.411 11.313 18.832 1.00 95.69 95 LEU A O 1
ATOM 714 N N . ALA A 1 96 ? 1.356 9.585 17.764 1.00 95.38 96 ALA A N 1
ATOM 715 C CA . ALA A 1 96 ? 0.508 8.574 18.395 1.00 95.38 96 ALA A CA 1
ATOM 716 C C . ALA A 1 96 ? 0.779 8.436 19.902 1.00 95.38 96 ALA A C 1
ATOM 718 O O . ALA A 1 96 ? -0.165 8.278 20.680 1.00 95.38 96 ALA A O 1
ATOM 719 N N . VAL A 1 97 ? 2.039 8.547 20.336 1.00 93.06 97 VAL A N 1
ATOM 720 C CA . VAL A 1 97 ? 2.396 8.577 21.764 1.00 93.06 97 VAL A CA 1
ATOM 721 C C . VAL A 1 97 ? 1.864 9.847 22.426 1.00 93.06 97 VAL A C 1
ATOM 723 O O . VAL A 1 97 ? 1.200 9.756 23.455 1.00 93.06 97 VAL A O 1
ATOM 726 N N . VAL A 1 98 ? 2.071 11.020 21.817 1.00 93.75 98 VAL A N 1
ATOM 727 C CA . VAL A 1 98 ? 1.541 12.300 22.323 1.00 93.75 98 VAL A CA 1
ATOM 728 C C . VAL A 1 98 ? 0.016 12.258 22.422 1.00 93.75 98 VAL A C 1
ATOM 730 O O . VAL A 1 98 ? -0.540 12.574 23.473 1.00 93.75 98 VAL A O 1
ATOM 733 N N . PHE A 1 99 ? -0.664 11.798 21.370 1.00 94.75 99 PHE A N 1
ATOM 734 C CA . PHE A 1 99 ? -2.109 11.582 21.370 1.00 94.75 99 PHE A CA 1
ATOM 735 C C . PHE A 1 99 ? -2.529 10.663 22.518 1.00 94.75 99 PHE A C 1
ATOM 737 O O . PHE A 1 99 ? -3.475 10.972 23.238 1.00 94.75 99 PHE A O 1
ATOM 744 N N . SER A 1 100 ? -1.796 9.570 22.739 1.00 92.81 100 SER A N 1
ATOM 745 C CA . SER A 1 100 ? -2.095 8.620 23.809 1.00 92.81 100 SER A CA 1
ATOM 746 C C . SER A 1 100 ? -1.964 9.247 25.190 1.00 92.81 100 SER A C 1
ATOM 748 O O . SER A 1 100 ? -2.861 9.115 26.019 1.00 92.81 100 SER A O 1
ATOM 750 N N . LEU A 1 101 ? -0.892 9.999 25.431 1.00 90.56 101 LEU A N 1
ATOM 751 C CA . LEU A 1 101 ? -0.723 10.720 26.685 1.00 90.56 101 LEU A CA 1
ATOM 752 C C . LEU A 1 101 ? -1.886 11.689 26.906 1.00 90.56 101 LEU A C 1
ATOM 754 O O . LEU A 1 101 ? -2.457 11.682 27.996 1.00 90.56 101 LEU A O 1
ATOM 758 N N . LEU A 1 102 ? -2.267 12.465 25.881 1.00 89.69 102 LEU A N 1
ATOM 759 C CA . LEU A 1 102 ? -3.390 13.417 25.890 1.00 89.69 102 LEU A CA 1
ATOM 760 C C . LEU A 1 102 ? -4.759 12.764 26.121 1.00 89.69 102 LEU A C 1
ATOM 762 O O . LEU A 1 102 ? -5.607 13.371 26.772 1.00 89.69 102 LEU A O 1
ATOM 766 N N . ALA A 1 103 ? -4.949 11.544 25.624 1.00 88.19 103 ALA A N 1
ATOM 767 C CA . ALA A 1 103 ? -6.190 10.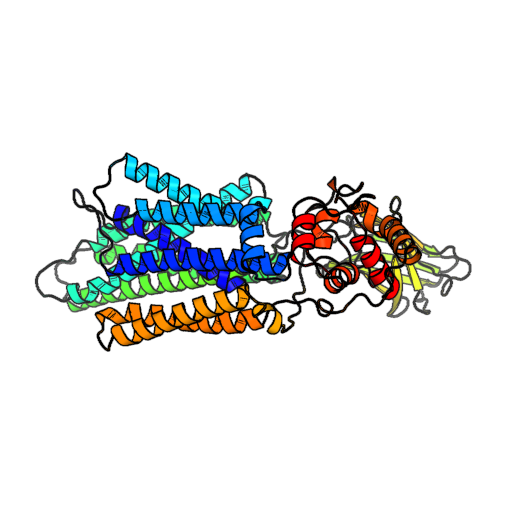777 25.681 1.00 88.19 103 ALA A CA 1
ATOM 768 C C . ALA A 1 103 ? -6.453 10.074 27.024 1.00 88.19 103 ALA A C 1
ATOM 770 O O . ALA A 1 103 ? -7.527 9.491 27.208 1.00 88.19 103 ALA A O 1
ATOM 771 N N . LEU A 1 104 ? -5.486 10.081 27.950 1.00 83.56 104 LEU A N 1
ATOM 772 C CA . LEU A 1 104 ? -5.649 9.439 29.253 1.00 83.56 104 LEU A CA 1
ATOM 773 C C . LEU A 1 104 ? -6.845 10.032 30.026 1.00 83.56 104 LEU A C 1
ATOM 775 O O . LEU A 1 104 ? -7.123 11.227 29.903 1.00 83.56 104 LEU A O 1
ATOM 779 N N . PRO A 1 105 ? -7.550 9.236 30.853 1.00 70.12 105 PRO A N 1
ATOM 780 C CA . PRO A 1 105 ? -8.717 9.710 31.592 1.00 70.12 105 PRO A CA 1
ATOM 781 C C . PRO A 1 105 ? -8.316 10.763 32.633 1.00 70.12 105 PRO A C 1
ATOM 783 O O . PRO A 1 105 ? -7.702 10.444 33.648 1.00 70.12 105 PRO A O 1
ATOM 786 N N . ARG A 1 106 ? -8.656 12.028 32.381 1.00 74.38 106 ARG A N 1
ATOM 787 C CA . ARG A 1 106 ? -8.424 13.164 33.289 1.00 74.38 106 ARG A CA 1
ATOM 788 C C . ARG A 1 106 ? -9.529 14.211 33.120 1.00 74.38 106 ARG A C 1
ATOM 790 O O . ARG A 1 106 ? -10.199 14.203 32.083 1.00 74.38 106 ARG A O 1
ATOM 797 N N . PRO A 1 107 ? -9.751 15.101 34.106 1.00 68.62 107 PRO A N 1
ATOM 798 C CA . PRO A 1 107 ? -10.661 16.230 33.939 1.00 68.62 107 PRO A CA 1
ATOM 799 C C . PRO A 1 107 ? -10.224 17.056 32.721 1.00 68.62 107 PRO A C 1
ATOM 801 O O . PRO A 1 107 ? -9.121 17.594 32.670 1.00 68.62 107 PRO A O 1
ATOM 804 N N . VAL A 1 108 ? -11.071 17.075 31.692 1.00 66.31 108 VAL A N 1
ATOM 805 C CA . VAL A 1 108 ? -10.743 17.620 30.368 1.00 66.31 108 VAL A CA 1
ATOM 806 C C . VAL A 1 108 ? -11.218 19.064 30.253 1.00 66.31 108 VAL A C 1
ATOM 808 O O . VAL A 1 108 ? -12.422 19.317 30.182 1.00 66.31 108 VAL A O 1
ATOM 811 N N . SER A 1 109 ? -10.271 20.001 30.174 1.00 81.19 109 SER A N 1
ATOM 812 C CA . SER A 1 109 ? -10.536 21.387 29.773 1.00 81.19 109 SER A CA 1
ATOM 813 C C . SER A 1 109 ? -10.817 21.483 28.265 1.00 81.19 109 SER A C 1
ATOM 815 O O . SER A 1 109 ? -10.552 20.543 27.507 1.00 81.19 109 SER A O 1
ATOM 817 N N . LEU A 1 110 ? -11.336 22.627 27.805 1.00 83.50 110 LEU A N 1
ATOM 818 C CA . LEU A 1 110 ? -11.516 22.898 26.371 1.00 83.50 110 LEU A CA 1
ATOM 819 C C . LEU A 1 110 ? -10.184 22.787 25.606 1.00 83.50 110 LEU A C 1
ATOM 821 O O . LEU A 1 110 ? -10.130 22.149 24.557 1.00 83.50 110 LEU A O 1
ATOM 825 N N . TRP A 1 111 ? -9.102 23.318 26.180 1.00 84.25 111 TRP A N 1
ATOM 826 C CA . TRP A 1 111 ? -7.752 23.239 25.618 1.00 84.25 111 TRP A CA 1
ATOM 827 C C . TRP A 1 111 ? -7.248 21.803 25.493 1.00 84.25 111 TRP A C 1
ATOM 829 O O . TRP A 1 111 ? -6.701 21.436 24.458 1.00 84.25 111 TRP A O 1
ATOM 839 N N . SER A 1 112 ? -7.483 20.954 26.498 1.00 82.06 112 SER A N 1
ATOM 840 C CA . SER A 1 112 ? -7.108 19.538 26.417 1.00 82.06 112 SER A CA 1
ATOM 841 C C . SER A 1 112 ? -7.851 18.806 25.295 1.00 82.06 112 SER A C 1
ATOM 843 O O . SER A 1 112 ? -7.254 17.967 24.625 1.00 82.06 112 SER A O 1
ATOM 845 N N . LYS A 1 113 ? -9.126 19.142 25.049 1.00 83.69 113 LYS A N 1
ATOM 846 C CA . LYS A 1 113 ? -9.901 18.583 23.927 1.00 83.69 113 LYS A CA 1
ATOM 847 C C . LYS A 1 113 ? -9.377 19.071 22.576 1.00 83.69 113 LYS A C 1
ATOM 849 O O . LYS A 1 113 ? -9.248 18.263 21.663 1.00 83.69 113 LYS A O 1
ATOM 854 N N . LEU A 1 114 ? -9.040 20.357 22.459 1.00 89.50 114 LEU A N 1
ATOM 855 C CA . LEU A 1 114 ? -8.459 20.920 21.238 1.00 89.50 114 LEU A CA 1
ATOM 856 C C . LEU A 1 114 ? -7.102 20.280 20.915 1.00 89.50 114 LEU A C 1
ATOM 858 O O . LEU A 1 114 ? -6.889 19.839 19.791 1.00 89.50 114 LEU A O 1
ATOM 862 N N . LEU A 1 115 ? -6.216 20.156 21.906 1.00 90.75 115 LEU A N 1
ATOM 863 C CA . LEU A 1 115 ? -4.917 19.495 21.743 1.00 90.75 115 LEU A CA 1
ATOM 864 C C . LEU A 1 115 ? -5.068 18.023 21.346 1.00 90.75 115 LEU A C 1
ATOM 866 O O . LEU A 1 115 ? -4.330 17.542 20.491 1.00 90.75 115 LEU A O 1
ATOM 870 N N . LEU A 1 116 ? -6.043 17.314 21.924 1.00 90.19 116 LEU A N 1
ATOM 871 C CA . LEU A 1 116 ? -6.345 15.932 21.554 1.00 90.19 116 LEU A CA 1
ATOM 872 C C . LEU A 1 116 ? -6.811 15.822 20.093 1.00 90.19 116 LEU A C 1
ATOM 874 O O . LEU A 1 116 ? -6.356 14.932 19.374 1.00 90.19 116 LEU A O 1
ATOM 878 N N . LEU A 1 117 ? -7.681 16.733 19.643 1.00 91.25 117 LEU A N 1
ATOM 879 C CA . LEU A 1 117 ? -8.139 16.795 18.252 1.00 91.25 117 LEU A CA 1
ATOM 880 C C . LEU A 1 117 ? -6.989 17.103 17.288 1.00 91.25 117 LEU A C 1
ATOM 882 O O . LEU A 1 117 ? -6.852 16.418 16.277 1.00 91.25 117 LEU A O 1
ATOM 886 N N . LEU A 1 118 ? -6.138 18.078 17.616 1.00 93.12 118 LEU A N 1
ATOM 887 C CA . LEU A 1 118 ? -4.972 18.439 16.805 1.00 93.12 118 LEU A CA 1
ATOM 888 C C . LEU A 1 118 ? -3.964 17.288 16.714 1.00 93.12 118 LEU A C 1
ATOM 890 O O . LEU A 1 118 ? -3.496 16.971 15.622 1.00 93.12 118 LEU A O 1
ATOM 894 N N . ALA A 1 119 ? -3.671 16.616 17.831 1.00 94.69 119 ALA A N 1
ATOM 895 C CA . ALA A 1 119 ? -2.795 15.448 17.839 1.00 94.69 119 ALA A CA 1
ATOM 896 C C . ALA A 1 119 ? -3.385 14.298 17.006 1.00 94.69 119 ALA A C 1
ATOM 898 O O . ALA A 1 119 ? -2.675 13.696 16.204 1.00 94.69 119 ALA A O 1
ATOM 899 N N . GLY A 1 120 ? -4.690 14.029 17.139 1.00 95.00 120 GLY A N 1
ATOM 900 C CA . GLY A 1 120 ? -5.387 13.011 16.350 1.00 95.00 120 GLY A CA 1
ATOM 901 C C . GLY A 1 120 ? -5.369 13.317 14.850 1.00 95.00 120 GLY A C 1
ATOM 902 O O . GLY A 1 120 ? -5.042 12.442 14.050 1.00 95.00 120 GLY A O 1
ATOM 903 N N . ALA A 1 121 ? -5.636 14.570 14.468 1.00 94.88 121 ALA A N 1
ATOM 904 C CA . ALA A 1 121 ? -5.530 15.032 13.085 1.00 94.88 121 ALA A CA 1
ATOM 905 C C . ALA A 1 121 ? -4.099 14.878 12.550 1.00 94.88 121 ALA A C 1
ATOM 907 O O . ALA A 1 121 ? -3.906 14.369 11.448 1.00 94.88 121 ALA A O 1
ATOM 908 N N . GLY A 1 122 ? -3.090 15.224 13.356 1.00 95.25 122 GLY A N 1
ATOM 909 C CA . GLY A 1 122 ? -1.683 15.014 13.024 1.00 95.25 122 GLY A CA 1
ATOM 910 C C . GLY A 1 122 ? -1.351 13.545 12.745 1.00 95.25 122 GLY A C 1
ATOM 911 O O . GLY A 1 122 ? -0.702 13.249 11.742 1.00 95.25 122 GLY A O 1
ATOM 912 N N . VAL A 1 123 ? -1.837 12.616 13.580 1.00 96.81 123 VAL A N 1
ATOM 913 C CA . VAL A 1 123 ? -1.664 11.169 13.356 1.00 96.81 123 VAL A CA 1
ATOM 914 C C . VAL A 1 123 ? -2.284 10.747 12.022 1.00 96.81 123 VAL A C 1
ATOM 916 O O . VAL A 1 123 ? -1.623 10.067 11.238 1.00 96.81 123 VAL A O 1
ATOM 919 N N . VAL A 1 124 ? -3.519 11.166 11.728 1.00 96.38 124 VAL A N 1
ATOM 920 C CA . VAL A 1 124 ? -4.207 10.813 10.472 1.00 96.38 124 VAL A CA 1
ATOM 921 C C . VAL A 1 124 ? -3.486 11.388 9.250 1.00 96.38 124 VAL A C 1
ATOM 923 O O . VAL A 1 124 ? -3.266 10.666 8.275 1.00 96.38 124 VAL A O 1
ATOM 926 N N . CYS A 1 125 ? -3.059 12.650 9.304 1.00 92.44 125 CYS A N 1
ATOM 927 C CA . CYS A 1 125 ? -2.269 13.271 8.243 1.00 92.44 125 CYS A CA 1
ATOM 928 C C . CYS A 1 125 ? -0.957 12.515 8.007 1.00 92.44 125 CYS A C 1
ATOM 930 O O . CYS A 1 125 ? -0.606 12.237 6.863 1.00 92.44 125 CYS A O 1
ATOM 932 N N . ALA A 1 126 ? -0.257 12.120 9.075 1.00 92.06 126 ALA A N 1
ATOM 933 C CA . ALA A 1 126 ? 0.987 11.366 8.969 1.00 92.06 126 ALA A CA 1
ATOM 934 C C . ALA A 1 126 ? 0.771 9.946 8.410 1.00 92.06 126 ALA A C 1
ATOM 936 O O . ALA A 1 126 ? 1.586 9.471 7.621 1.00 92.06 126 ALA A O 1
ATOM 937 N N . VAL A 1 127 ? -0.335 9.271 8.754 1.00 91.94 127 VAL A N 1
ATOM 938 C CA . VAL A 1 127 ? -0.728 7.987 8.136 1.00 91.94 127 VAL A CA 1
ATOM 939 C C . VAL A 1 127 ? -0.958 8.165 6.636 1.00 91.94 127 VAL A C 1
ATOM 941 O O . VAL A 1 127 ? -0.355 7.447 5.837 1.00 91.94 127 VAL A O 1
ATOM 944 N N . SER A 1 128 ? -1.763 9.156 6.257 1.00 88.75 128 SER A N 1
ATOM 945 C CA . SER A 1 128 ? -2.121 9.446 4.860 1.00 88.75 128 SER A CA 1
ATOM 946 C C . SER A 1 128 ? -0.888 9.835 4.031 1.00 88.75 128 SER A C 1
ATOM 948 O O . SER A 1 128 ? -0.735 9.443 2.874 1.00 88.75 128 SER A O 1
ATOM 950 N N . ALA A 1 129 ? 0.074 10.524 4.656 1.00 81.19 129 ALA A N 1
ATOM 951 C CA . ALA A 1 129 ? 1.345 10.903 4.042 1.00 81.19 129 ALA A CA 1
ATOM 952 C C . ALA A 1 129 ? 2.269 9.707 3.739 1.00 81.19 129 ALA A C 1
ATOM 954 O O . ALA A 1 129 ? 3.164 9.834 2.909 1.00 81.19 129 ALA A O 1
ATOM 955 N N . THR A 1 130 ? 2.054 8.547 4.376 1.00 75.62 130 THR A N 1
ATOM 956 C CA . THR A 1 130 ? 2.769 7.297 4.046 1.00 75.62 130 THR A CA 1
ATOM 957 C C . THR A 1 130 ? 2.087 6.460 2.957 1.00 75.62 130 THR A C 1
ATOM 959 O O . THR A 1 130 ? 2.641 5.442 2.548 1.00 75.62 130 THR A O 1
ATOM 962 N N . GLY A 1 131 ? 0.890 6.847 2.502 1.00 67.81 131 GLY A N 1
ATOM 963 C CA . GLY A 1 131 ? 0.106 6.111 1.508 1.00 67.81 131 GLY A CA 1
ATOM 964 C C . GLY A 1 131 ? 0.199 6.674 0.086 1.00 67.81 131 GLY A C 1
ATOM 965 O O . GLY A 1 131 ? 0.662 7.794 -0.143 1.00 67.81 131 GLY A O 1
ATOM 966 N N . HIS A 1 132 ? -0.334 5.915 -0.880 1.00 57.41 132 HIS A N 1
ATOM 967 C CA . HIS A 1 132 ? -0.430 6.299 -2.300 1.00 57.41 132 HIS A CA 1
ATOM 968 C C . HIS A 1 132 ? -1.265 7.568 -2.555 1.00 57.41 132 HIS A C 1
ATOM 970 O O . HIS A 1 132 ? -1.198 8.142 -3.645 1.00 57.41 132 HIS A O 1
ATOM 976 N N . ALA A 1 133 ? -2.042 8.011 -1.561 1.00 58.97 133 ALA A N 1
ATOM 977 C CA . ALA A 1 133 ? -2.810 9.248 -1.605 1.00 58.97 133 ALA A CA 1
ATOM 978 C C . ALA A 1 133 ? -1.919 10.500 -1.627 1.00 58.97 133 ALA A C 1
ATOM 980 O O . ALA A 1 133 ? -2.251 11.473 -2.302 1.00 58.97 133 ALA A O 1
ATOM 981 N N . SER A 1 134 ? -0.745 10.453 -0.986 1.00 60.41 134 SER A N 1
ATOM 982 C CA . SER A 1 134 ? 0.240 11.547 -1.019 1.00 60.41 134 SER A CA 1
ATOM 983 C C . SER A 1 134 ? 0.779 11.841 -2.427 1.00 60.41 134 SER A C 1
ATOM 985 O O . SER A 1 134 ? 1.222 12.953 -2.697 1.00 60.41 134 SER A O 1
ATOM 987 N N . ALA A 1 135 ? 0.677 10.867 -3.338 1.00 52.19 135 ALA A N 1
ATOM 988 C CA . ALA A 1 135 ? 1.082 10.970 -4.737 1.00 52.19 135 ALA A CA 1
ATOM 989 C C . ALA A 1 135 ? -0.091 11.280 -5.695 1.00 52.19 135 ALA A C 1
ATOM 991 O O . ALA A 1 135 ? 0.067 11.168 -6.903 1.00 52.19 135 ALA A O 1
ATOM 992 N N . SER A 1 136 ? -1.285 11.613 -5.184 1.00 54.00 136 SER A N 1
ATOM 993 C CA . SER A 1 136 ? -2.505 11.856 -5.989 1.00 54.00 136 SER A CA 1
ATOM 994 C C . SER A 1 136 ? -2.959 13.327 -6.019 1.00 54.00 136 SER A C 1
ATOM 996 O O . SER A 1 136 ? -4.110 13.636 -6.347 1.00 54.00 136 SER A O 1
ATOM 998 N N . GLY A 1 137 ? -2.053 14.241 -5.651 1.00 64.00 137 GLY A N 1
ATOM 999 C CA . GLY A 1 137 ? -2.316 15.675 -5.510 1.00 64.00 137 GLY A CA 1
ATOM 1000 C C . GLY A 1 137 ? -3.103 16.041 -4.242 1.00 64.00 137 GLY A C 1
ATOM 1001 O O . GLY A 1 137 ? -3.578 15.178 -3.503 1.00 64.00 137 GLY A O 1
ATOM 1002 N N . TRP A 1 138 ? -3.269 17.346 -3.992 1.00 72.69 138 TRP A N 1
ATOM 1003 C CA . TRP A 1 138 ? -3.861 17.874 -2.751 1.00 72.69 138 TRP A CA 1
ATOM 1004 C C . TRP A 1 138 ? -5.282 17.381 -2.470 1.00 72.69 138 TRP A C 1
ATOM 1006 O O . TRP A 1 138 ? -5.592 17.003 -1.344 1.00 72.69 138 TRP A O 1
ATOM 1016 N N . ALA A 1 139 ? -6.139 17.333 -3.490 1.00 74.06 139 ALA A N 1
ATOM 1017 C CA . ALA A 1 139 ? -7.514 16.866 -3.323 1.00 74.06 139 ALA A CA 1
ATOM 1018 C C . ALA A 1 139 ? -7.600 15.357 -3.020 1.00 74.06 139 ALA A C 1
ATOM 1020 O O . ALA A 1 139 ? -8.454 14.945 -2.240 1.00 74.06 139 ALA A O 1
ATOM 1021 N N . GLY A 1 140 ? -6.705 14.534 -3.583 1.00 76.12 140 GLY A N 1
ATOM 1022 C CA . GLY A 1 140 ? -6.659 13.100 -3.286 1.00 76.12 140 GLY A CA 1
ATOM 1023 C C . GLY A 1 140 ? -6.086 12.825 -1.895 1.00 76.12 140 GLY A C 1
ATOM 1024 O O . GLY A 1 140 ? -6.613 11.991 -1.163 1.00 76.12 140 GLY A O 1
ATOM 1025 N N . PHE A 1 141 ? -5.079 13.602 -1.488 1.00 80.31 141 PHE A N 1
ATOM 1026 C CA . PHE A 1 141 ? -4.552 13.580 -0.126 1.00 80.31 141 PHE A CA 1
ATOM 1027 C C . PHE A 1 141 ? -5.611 13.976 0.912 1.00 80.31 141 PHE A C 1
ATOM 1029 O O . PHE A 1 141 ? -5.798 13.264 1.894 1.00 80.31 141 PHE A O 1
ATOM 1036 N N . LEU A 1 142 ? -6.345 15.072 0.688 1.00 86.81 142 LEU A N 1
ATOM 1037 C CA . LEU A 1 142 ? -7.397 15.514 1.606 1.00 86.81 142 LEU A CA 1
ATOM 1038 C C . LEU A 1 142 ? -8.541 14.495 1.697 1.00 86.81 142 LEU A C 1
ATOM 1040 O O . LEU A 1 142 ? -9.042 14.233 2.790 1.00 86.81 142 LEU A O 1
ATOM 1044 N N . ALA A 1 143 ? -8.926 13.893 0.569 1.00 87.69 143 ALA A N 1
ATOM 1045 C CA . ALA A 1 143 ? -9.922 12.829 0.546 1.00 87.69 143 ALA A CA 1
ATOM 1046 C C . ALA A 1 143 ? -9.489 11.630 1.400 1.00 87.69 143 ALA A C 1
ATOM 1048 O O . ALA A 1 143 ? -10.281 11.160 2.211 1.00 87.69 143 ALA A O 1
ATOM 1049 N N . ASP A 1 144 ? -8.234 11.187 1.281 1.00 90.06 144 ASP A N 1
ATOM 1050 C CA . ASP A 1 144 ? -7.683 10.096 2.094 1.00 90.06 144 ASP A CA 1
ATOM 1051 C C . ASP A 1 144 ? -7.617 10.462 3.582 1.00 90.06 144 ASP A C 1
ATOM 1053 O O . ASP A 1 144 ? -8.058 9.679 4.418 1.00 90.06 144 ASP A O 1
ATOM 1057 N N . VAL A 1 145 ? -7.187 11.681 3.928 1.00 94.12 145 VAL A N 1
ATOM 1058 C CA . VAL A 1 145 ? -7.186 12.171 5.319 1.00 94.12 145 VAL A CA 1
ATOM 1059 C C . VAL A 1 145 ? -8.590 12.110 5.923 1.00 94.12 145 VAL A C 1
ATOM 1061 O O . VAL A 1 145 ? -8.767 11.585 7.023 1.00 94.12 145 VAL A O 1
ATOM 1064 N N . ILE A 1 146 ? -9.603 12.602 5.205 1.00 94.56 146 ILE A N 1
ATOM 1065 C CA . ILE A 1 146 ? -10.998 12.557 5.662 1.00 94.56 146 ILE A CA 1
ATOM 1066 C C . ILE A 1 146 ? -11.486 11.103 5.755 1.00 94.56 146 ILE A C 1
ATOM 1068 O O . ILE A 1 146 ? -12.123 10.735 6.744 1.00 94.56 146 ILE A O 1
ATOM 1072 N N . HIS A 1 147 ? -11.153 10.262 4.773 1.00 95.12 147 HIS A N 1
ATOM 1073 C CA . HIS A 1 147 ? -11.530 8.849 4.744 1.00 95.12 147 HIS A CA 1
ATOM 1074 C C . HIS A 1 147 ? -10.950 8.086 5.944 1.00 95.12 147 HIS A C 1
ATOM 1076 O O . HIS A 1 147 ? -11.671 7.401 6.672 1.00 95.12 147 HIS A O 1
ATOM 1082 N N . VAL A 1 148 ? -9.648 8.239 6.195 1.00 95.31 148 VAL A N 1
ATOM 1083 C CA . VAL A 1 148 ? -8.932 7.592 7.298 1.00 95.31 148 VAL A CA 1
ATOM 1084 C C . VAL A 1 148 ? -9.407 8.134 8.647 1.00 95.31 148 VAL A C 1
ATOM 1086 O O . VAL A 1 148 ? -9.592 7.341 9.570 1.00 95.31 148 VAL A O 1
ATOM 1089 N N . ALA A 1 149 ? -9.673 9.440 8.773 1.00 96.19 149 ALA A N 1
ATOM 1090 C CA . ALA A 1 149 ? -10.240 10.023 9.991 1.00 96.19 149 ALA A CA 1
ATOM 1091 C C . ALA A 1 149 ? -11.627 9.444 10.308 1.00 96.19 149 ALA A C 1
ATOM 1093 O O . ALA A 1 149 ? -11.872 9.014 11.439 1.00 96.19 149 ALA A O 1
ATOM 1094 N N . ALA A 1 150 ? -12.523 9.395 9.318 1.00 95.75 150 ALA A N 1
ATOM 1095 C CA . ALA A 1 150 ? -13.865 8.838 9.472 1.00 95.75 150 ALA A CA 1
ATOM 1096 C C . ALA A 1 150 ? -13.812 7.349 9.846 1.00 95.75 150 ALA A C 1
ATOM 1098 O O . ALA A 1 150 ? -14.462 6.928 10.803 1.00 95.75 150 ALA A O 1
ATOM 1099 N N . MET A 1 151 ? -12.975 6.564 9.160 1.00 95.19 151 MET A N 1
ATOM 1100 C CA . MET A 1 151 ? -12.769 5.147 9.469 1.00 95.19 151 MET A CA 1
ATOM 1101 C C . MET A 1 151 ? -12.234 4.950 10.891 1.00 95.19 151 MET A C 1
ATOM 1103 O O . MET A 1 151 ? -12.789 4.157 11.652 1.00 95.19 151 MET A O 1
ATOM 1107 N N . ALA A 1 152 ? -11.184 5.678 11.275 1.00 96.12 152 ALA A N 1
ATOM 1108 C CA . ALA A 1 152 ? -10.520 5.460 12.553 1.00 96.12 152 ALA A CA 1
ATOM 1109 C C . ALA A 1 152 ? -11.386 5.891 13.745 1.00 96.12 152 ALA A C 1
ATOM 1111 O O . ALA A 1 152 ? -11.392 5.223 14.778 1.00 96.12 152 ALA A O 1
ATOM 1112 N N . THR A 1 153 ? -12.146 6.980 13.603 1.00 93.81 153 THR A N 1
ATOM 1113 C CA . THR A 1 153 ? -13.016 7.493 14.670 1.00 93.81 153 THR A CA 1
ATOM 1114 C C . THR A 1 153 ? -14.289 6.664 14.825 1.00 93.81 153 THR A C 1
ATOM 1116 O O . THR A 1 153 ? -14.535 6.145 15.913 1.00 93.81 153 THR A O 1
ATOM 1119 N N . TRP A 1 154 ? -15.083 6.488 13.764 1.00 95.12 154 TRP A N 1
ATOM 1120 C CA . TRP A 1 154 ? -16.333 5.725 13.833 1.00 95.12 154 TRP A CA 1
ATOM 1121 C C . TRP A 1 154 ? -16.089 4.221 13.933 1.00 95.12 154 TRP A C 1
ATOM 1123 O O . TRP A 1 154 ? -16.636 3.573 14.826 1.00 95.12 154 TRP A O 1
ATOM 1133 N N . GLY A 1 155 ? -15.240 3.667 13.066 1.00 93.06 155 GLY A N 1
ATOM 1134 C CA . GLY A 1 155 ? -14.945 2.238 13.074 1.00 93.06 155 GLY A CA 1
ATOM 1135 C C . GLY A 1 155 ? -14.274 1.814 14.379 1.00 93.06 155 GLY A C 1
ATOM 1136 O O . GLY A 1 155 ? -14.641 0.815 14.994 1.00 93.06 155 GLY A O 1
ATOM 1137 N N . GLY A 1 156 ? -13.351 2.631 14.882 1.00 93.56 156 GLY A N 1
ATOM 1138 C CA . GLY A 1 156 ? -12.769 2.421 16.199 1.00 93.56 156 GLY A CA 1
ATOM 1139 C C . GLY A 1 156 ? -13.793 2.499 17.335 1.00 93.56 156 GLY A C 1
ATOM 1140 O O . GLY A 1 156 ? -13.809 1.631 18.210 1.00 93.56 156 GLY A O 1
ATOM 1141 N N . ALA A 1 157 ? -14.680 3.500 17.317 1.00 94.12 157 ALA A N 1
ATOM 1142 C CA . ALA A 1 157 ? -15.736 3.632 18.317 1.00 94.12 157 ALA A CA 1
ATOM 1143 C C . ALA A 1 157 ? -16.711 2.443 18.299 1.00 94.12 157 ALA A C 1
ATOM 1145 O O . ALA A 1 157 ? -17.157 2.031 19.367 1.00 94.12 157 ALA A O 1
ATOM 1146 N N . LEU A 1 158 ? -16.988 1.846 17.132 1.00 93.81 158 LEU A N 1
ATOM 1147 C CA . LEU A 1 158 ? -17.800 0.631 17.003 1.00 93.81 158 LEU A CA 1
ATOM 1148 C C . LEU A 1 158 ? -17.181 -0.551 17.760 1.00 93.81 158 LEU A C 1
ATOM 1150 O O . LEU A 1 158 ? -17.875 -1.244 18.502 1.00 93.81 158 LEU A O 1
ATOM 1154 N N . LEU A 1 159 ? -15.868 -0.764 17.612 1.00 93.25 159 LEU A N 1
ATOM 1155 C CA . LEU A 1 159 ? -15.150 -1.852 18.289 1.00 93.25 159 LEU A CA 1
ATOM 1156 C C . LEU A 1 159 ? -15.195 -1.691 19.817 1.00 93.25 159 LEU A C 1
ATOM 1158 O O . LEU A 1 159 ? -15.445 -2.656 20.547 1.00 93.25 159 LEU A O 1
ATOM 1162 N N . HIS A 1 160 ? -15.015 -0.461 20.308 1.00 92.06 160 HIS A N 1
ATOM 1163 C CA . HIS A 1 160 ? -15.151 -0.144 21.735 1.00 92.06 160 HIS A CA 1
ATOM 1164 C C . HIS A 1 160 ? -16.600 -0.273 22.225 1.00 92.06 160 HIS A C 1
ATOM 1166 O O . HIS A 1 160 ? -16.833 -0.806 23.314 1.00 92.06 160 HIS A O 1
ATOM 1172 N N . PHE A 1 161 ? -17.578 0.135 21.413 1.00 90.50 161 PHE A N 1
ATOM 1173 C CA . PHE A 1 161 ? -19.002 0.020 21.723 1.00 90.50 161 PHE A CA 1
ATOM 1174 C C . PHE A 1 161 ? -19.458 -1.437 21.833 1.00 90.50 161 PHE A C 1
ATOM 1176 O O . PHE A 1 161 ? -20.110 -1.801 22.815 1.00 90.50 161 PHE A O 1
ATOM 1183 N N . ALA A 1 162 ? -19.052 -2.290 20.890 1.00 90.00 162 ALA A N 1
ATOM 1184 C CA . ALA A 1 162 ? -19.328 -3.721 20.922 1.00 90.00 162 ALA A CA 1
ATOM 1185 C C . ALA A 1 162 ? -18.794 -4.355 22.217 1.00 90.00 162 ALA A C 1
ATOM 1187 O O . ALA A 1 162 ? -19.532 -5.033 22.935 1.00 90.00 162 ALA A O 1
ATOM 1188 N N . LEU A 1 163 ? -17.538 -4.076 22.583 1.00 87.75 163 LEU A N 1
ATOM 1189 C CA . LEU A 1 163 ? -16.945 -4.585 23.822 1.00 87.75 163 LEU A CA 1
ATOM 1190 C C . LEU A 1 163 ? -17.708 -4.122 25.070 1.00 87.75 163 LEU A C 1
ATOM 1192 O O . LEU A 1 163 ? -17.951 -4.917 25.985 1.00 87.75 163 LEU A O 1
ATOM 1196 N N . TRP A 1 164 ? -18.057 -2.837 25.117 1.00 86.12 164 TRP A N 1
ATOM 1197 C CA . TRP A 1 164 ? -18.784 -2.241 26.231 1.00 86.12 164 TRP A CA 1
ATOM 1198 C C . TRP A 1 164 ? -20.158 -2.898 26.416 1.00 86.12 164 TRP A C 1
ATOM 1200 O O . TRP A 1 164 ? -20.462 -3.374 27.513 1.00 86.12 164 TRP A O 1
ATOM 1210 N N . LEU A 1 165 ? -20.935 -3.044 25.336 1.00 81.88 165 LEU A N 1
ATOM 1211 C CA . LEU A 1 165 ? -22.231 -3.732 25.354 1.00 81.88 165 LEU A CA 1
ATOM 1212 C C . LEU A 1 165 ? -22.117 -5.187 25.829 1.00 81.88 165 LEU A C 1
ATOM 1214 O O . LEU A 1 165 ? -22.935 -5.658 26.620 1.00 81.88 165 LEU A O 1
ATOM 1218 N N . TRP A 1 166 ? -21.093 -5.913 25.378 1.00 81.00 166 TRP A N 1
ATOM 1219 C CA . TRP A 1 166 ? -20.887 -7.309 25.766 1.00 81.00 166 TRP A CA 1
ATOM 1220 C C . TRP A 1 166 ? -20.515 -7.488 27.238 1.00 81.00 166 TRP A C 1
ATOM 1222 O O . TRP A 1 166 ? -20.874 -8.504 27.833 1.00 81.00 166 TRP A O 1
ATOM 1232 N N . ARG A 1 167 ? -19.850 -6.504 27.850 1.00 78.69 167 ARG A N 1
ATOM 1233 C CA . ARG A 1 167 ? -19.496 -6.543 29.275 1.00 78.69 167 ARG A CA 1
ATOM 1234 C C . ARG A 1 167 ? -20.609 -6.111 30.213 1.00 78.69 167 ARG A C 1
ATOM 1236 O O . ARG A 1 167 ? -20.614 -6.567 31.352 1.00 78.69 167 ARG A O 1
ATOM 1243 N N . MET A 1 168 ? -21.542 -5.280 29.761 1.00 67.75 168 MET A N 1
ATOM 1244 C CA . MET A 1 168 ? -22.713 -4.919 30.566 1.00 67.75 168 MET A CA 1
ATOM 1245 C C . MET A 1 168 ? -23.752 -6.044 30.657 1.00 67.75 168 MET A C 1
ATOM 1247 O O . MET A 1 168 ? -24.596 -6.027 31.543 1.00 67.75 168 MET A O 1
ATOM 1251 N N . ALA A 1 169 ? -23.667 -7.058 29.799 1.00 62.44 169 ALA A N 1
ATOM 1252 C CA . ALA A 1 169 ? -24.658 -8.124 29.704 1.00 62.44 169 ALA A CA 1
ATOM 1253 C C . ALA A 1 169 ? -24.942 -8.956 30.970 1.00 62.44 169 ALA A C 1
ATOM 1255 O O . ALA A 1 169 ? -26.099 -9.325 31.169 1.00 62.44 169 ALA A O 1
ATOM 1256 N N . PRO A 1 170 ? -23.956 -9.276 31.831 1.00 55.66 170 PRO A N 1
ATOM 1257 C CA . PRO A 1 170 ? -24.235 -9.934 33.108 1.00 55.66 170 PRO A CA 1
ATOM 1258 C C . PRO A 1 170 ? -24.964 -9.015 34.100 1.00 55.66 170 PRO A C 1
ATOM 1260 O O . PRO A 1 170 ? -25.669 -9.493 34.977 1.00 55.66 170 PRO A O 1
ATOM 1263 N N . TRP A 1 171 ? -24.813 -7.695 33.954 1.00 49.78 171 TRP A N 1
ATOM 1264 C CA . TRP A 1 171 ? -25.341 -6.684 34.877 1.00 49.78 171 TRP A CA 1
ATOM 1265 C C . TRP A 1 171 ? -26.800 -6.319 34.583 1.00 49.78 171 TRP A C 1
ATOM 1267 O O . TRP A 1 171 ? -27.466 -5.731 35.425 1.00 49.78 171 TRP A O 1
ATOM 1277 N N . THR A 1 172 ? -27.308 -6.683 33.402 1.00 52.16 172 THR A N 1
ATOM 1278 C CA . THR A 1 172 ? -28.692 -6.435 32.967 1.00 52.16 172 THR A CA 1
ATOM 1279 C C . THR A 1 172 ? -29.684 -7.538 33.364 1.00 52.16 172 THR A C 1
ATOM 1281 O O . THR A 1 172 ? -30.840 -7.457 32.972 1.00 52.16 172 THR A O 1
ATOM 1284 N N . GLN A 1 173 ? -29.255 -8.577 34.097 1.00 51.69 173 GLN A N 1
ATOM 1285 C CA . GLN A 1 173 ? -30.094 -9.734 34.472 1.00 51.69 173 GLN A CA 1
ATOM 1286 C C . GLN A 1 173 ? -30.711 -9.650 35.887 1.00 51.69 173 GLN A C 1
ATOM 1288 O O . GLN A 1 173 ? -31.347 -10.603 36.328 1.00 51.69 173 GLN A O 1
ATOM 1293 N N . GLY A 1 174 ? -30.532 -8.541 36.616 1.00 47.12 174 GLY A N 1
ATOM 1294 C CA . GLY A 1 174 ? -31.122 -8.344 37.948 1.00 47.12 174 GLY A CA 1
ATOM 1295 C C . GLY A 1 174 ? -32.577 -7.837 37.891 1.00 47.12 174 GLY A C 1
ATOM 1296 O O . GLY A 1 174 ? -32.877 -7.015 37.025 1.00 47.12 174 GLY A O 1
ATOM 1297 N N . PRO A 1 175 ? -33.470 -8.273 38.804 1.00 41.84 175 PRO A N 1
ATOM 1298 C CA . PRO A 1 175 ? -34.908 -7.997 38.730 1.00 41.84 175 PRO A CA 1
ATOM 1299 C C . PRO A 1 175 ? -35.321 -6.534 38.959 1.00 41.84 175 PRO A C 1
ATOM 1301 O O . PRO A 1 175 ? -36.441 -6.194 38.594 1.00 41.84 175 PRO A O 1
ATOM 1304 N N . GLU A 1 176 ? -34.459 -5.660 39.502 1.00 45.84 176 GLU A N 1
ATOM 1305 C CA . GLU A 1 176 ? -34.936 -4.352 39.983 1.00 45.84 176 GLU A CA 1
ATOM 1306 C C . GLU A 1 176 ? -34.224 -3.078 39.509 1.00 45.84 176 GLU A C 1
ATOM 1308 O O . GLU A 1 176 ? -34.767 -2.008 39.749 1.00 45.84 176 GLU A O 1
ATOM 1313 N N . GLN A 1 177 ? -33.071 -3.075 38.826 1.00 46.47 177 GLN A N 1
ATOM 1314 C CA . GLN A 1 177 ? -32.421 -1.775 38.565 1.00 46.47 177 GLN A CA 1
ATOM 1315 C C . GLN A 1 177 ? -31.474 -1.724 37.356 1.00 46.47 177 GLN A C 1
ATOM 1317 O O . GLN A 1 177 ? -30.513 -2.482 37.262 1.00 46.47 177 GLN A O 1
ATOM 1322 N N . ARG A 1 178 ? -31.703 -0.685 36.525 1.00 44.91 178 ARG A N 1
ATOM 1323 C CA . ARG A 1 178 ? -30.870 -0.115 35.437 1.00 44.91 178 ARG A CA 1
ATOM 1324 C C . ARG A 1 178 ? -31.060 -0.662 34.015 1.00 44.91 178 ARG A C 1
ATOM 1326 O O . ARG A 1 178 ? -30.095 -0.991 33.328 1.00 44.91 178 ARG A O 1
ATOM 1333 N N . SER A 1 179 ? -32.280 -0.600 33.486 1.00 49.84 179 SER A N 1
ATOM 1334 C CA . SER A 1 179 ? -32.441 -0.293 32.056 1.00 49.84 179 SER A CA 1
ATOM 1335 C C . SER A 1 179 ? -32.291 1.224 31.845 1.00 49.84 179 SER A C 1
ATOM 1337 O O . SER A 1 179 ? -32.969 1.957 32.552 1.00 49.84 179 SER A O 1
ATOM 1339 N N . LEU A 1 180 ? -31.475 1.657 30.862 1.00 51.09 180 LEU A N 1
ATOM 1340 C CA . LEU A 1 180 ? -31.391 3.012 30.242 1.00 51.09 180 LEU A CA 1
ATOM 1341 C C . LEU A 1 180 ? -30.170 3.906 30.578 1.00 51.09 180 LEU A C 1
ATOM 1343 O O . LEU A 1 180 ? -30.318 5.026 31.057 1.00 51.09 180 LEU A O 1
ATOM 1347 N N . PRO A 1 181 ? -28.952 3.458 30.219 1.00 59.31 181 PRO A N 1
ATOM 1348 C CA . PRO A 1 181 ? -28.036 4.362 29.488 1.00 59.31 181 PRO A CA 1
ATOM 1349 C C . PRO A 1 181 ? -27.916 4.017 27.991 1.00 59.31 181 PRO A C 1
ATOM 1351 O O . PRO A 1 181 ? -27.866 4.906 27.139 1.00 59.31 181 PRO A O 1
ATOM 1354 N N . ALA A 1 182 ? -27.945 2.724 27.645 1.00 65.81 182 ALA A N 1
ATOM 1355 C CA . ALA A 1 182 ? -27.494 2.215 26.344 1.00 65.81 182 ALA A CA 1
ATOM 1356 C C . ALA A 1 182 ? -28.214 2.801 25.114 1.00 65.81 182 ALA A C 1
ATOM 1358 O O . ALA A 1 182 ? -27.578 2.968 24.076 1.00 65.81 182 ALA A O 1
ATOM 1359 N N . ALA A 1 183 ? -29.500 3.157 25.217 1.00 71.81 183 ALA A N 1
ATOM 1360 C CA . ALA A 1 183 ? -30.252 3.758 24.112 1.00 71.81 183 ALA A CA 1
ATOM 1361 C C . ALA A 1 183 ? -29.739 5.165 23.749 1.00 71.81 183 ALA A C 1
ATOM 1363 O O . ALA A 1 183 ? -29.554 5.472 22.573 1.00 71.81 183 ALA A O 1
ATOM 1364 N N . ALA A 1 184 ? -29.429 6.004 24.744 1.00 78.38 184 ALA A N 1
ATOM 1365 C CA . ALA A 1 184 ? -28.885 7.342 24.511 1.00 78.38 184 ALA A CA 1
ATOM 1366 C C . ALA A 1 184 ? -27.471 7.278 23.910 1.00 78.38 184 ALA A C 1
ATOM 1368 O O . ALA A 1 184 ? -27.139 8.044 23.002 1.00 78.38 184 ALA A O 1
ATOM 1369 N N . GLN A 1 185 ? -26.642 6.334 24.372 1.00 83.12 185 GLN A N 1
ATOM 1370 C CA . GLN A 1 185 ? -25.328 6.094 23.772 1.00 83.12 185 GLN A CA 1
ATOM 1371 C C . GLN A 1 185 ? -25.436 5.529 22.350 1.00 83.12 185 GLN A C 1
ATOM 1373 O O . GLN A 1 185 ? -24.721 5.998 21.467 1.00 83.12 185 GLN A O 1
ATOM 1378 N N . ALA A 1 186 ? -26.370 4.607 22.096 1.00 81.56 186 ALA A N 1
ATOM 1379 C CA . ALA A 1 186 ? -26.633 4.083 20.758 1.00 81.56 186 ALA A CA 1
ATOM 1380 C C . ALA A 1 186 ? -27.091 5.187 19.788 1.00 81.56 186 ALA A C 1
ATOM 1382 O O . ALA A 1 186 ? -26.613 5.242 18.659 1.00 81.56 186 ALA A O 1
ATOM 1383 N N . GLN A 1 187 ? -27.940 6.124 20.229 1.00 82.19 187 GLN A N 1
ATOM 1384 C CA . GLN A 1 187 ? -28.352 7.276 19.416 1.00 82.19 187 GLN A CA 1
ATOM 1385 C C . GLN A 1 187 ? -27.183 8.217 19.084 1.00 82.19 187 GLN A C 1
ATOM 1387 O O . GLN A 1 187 ? -27.072 8.692 17.953 1.00 82.19 187 GLN A O 1
ATOM 1392 N N . ARG A 1 188 ? -26.288 8.491 20.043 1.00 87.50 188 ARG A N 1
ATOM 1393 C CA . ARG A 1 188 ? -25.082 9.306 19.796 1.00 87.50 188 ARG A CA 1
ATOM 1394 C C . ARG A 1 188 ? -24.123 8.618 18.832 1.00 87.50 188 ARG A C 1
ATOM 1396 O O . ARG A 1 188 ? -23.625 9.265 17.914 1.00 87.50 188 ARG A O 1
ATOM 1403 N N . PHE A 1 189 ? -23.907 7.316 19.017 1.00 88.81 189 PHE A N 1
ATOM 1404 C CA . PHE A 1 189 ? -23.108 6.505 18.104 1.00 88.81 189 PHE A CA 1
ATOM 1405 C C . PHE A 1 189 ? -23.715 6.489 16.694 1.00 88.81 189 PHE A C 1
ATOM 1407 O O . PHE A 1 189 ? -22.986 6.669 15.725 1.00 88.81 189 PHE A O 1
ATOM 1414 N N . ALA A 1 190 ? -25.042 6.380 16.571 1.00 84.50 190 ALA A N 1
ATOM 1415 C CA . ALA A 1 190 ? -25.725 6.427 15.281 1.00 84.50 190 ALA A CA 1
ATOM 1416 C C . ALA A 1 190 ? -25.492 7.752 14.535 1.00 84.50 190 ALA A C 1
ATOM 1418 O O . ALA A 1 190 ? -25.184 7.723 13.349 1.00 84.50 190 ALA A O 1
ATOM 1419 N N . ARG A 1 191 ? -25.550 8.908 15.219 1.00 84.50 191 ARG A N 1
ATOM 1420 C CA . ARG A 1 191 ? -25.252 10.219 14.599 1.00 84.50 191 ARG A CA 1
ATOM 1421 C C . ARG A 1 191 ? -23.815 10.304 14.080 1.00 84.50 191 ARG A C 1
ATOM 1423 O O . ARG A 1 191 ? -23.595 10.794 12.974 1.00 84.50 191 ARG A O 1
ATOM 1430 N N . LEU A 1 192 ? -22.851 9.813 14.865 1.00 89.12 192 LEU A N 1
ATOM 1431 C CA . LEU A 1 192 ? -21.454 9.703 14.434 1.00 89.12 192 LEU A CA 1
ATOM 1432 C C . LEU A 1 192 ? -21.332 8.779 13.212 1.00 89.12 192 LEU A C 1
ATOM 1434 O O . LEU A 1 192 ? -20.645 9.123 12.254 1.00 89.12 192 LEU A O 1
ATOM 1438 N N . GLY A 1 193 ? -22.031 7.642 13.233 1.00 86.06 193 GLY A N 1
ATOM 1439 C CA . GLY A 1 193 ? -22.068 6.680 12.137 1.00 86.06 193 GLY A CA 1
ATOM 1440 C C . GLY A 1 193 ? -22.595 7.271 10.836 1.00 86.06 193 GLY A C 1
ATOM 1441 O O . GLY A 1 193 ? -21.934 7.136 9.814 1.00 86.06 193 GLY A O 1
ATOM 1442 N N . THR A 1 194 ? -23.718 7.993 10.860 1.00 81.81 194 THR A N 1
ATOM 1443 C CA . THR A 1 194 ? -24.273 8.639 9.658 1.00 81.81 194 THR A CA 1
ATOM 1444 C C . THR A 1 194 ? -23.280 9.620 9.029 1.00 81.81 194 THR A C 1
ATOM 1446 O O . THR A 1 194 ? -23.046 9.565 7.822 1.00 81.81 194 THR A O 1
ATOM 1449 N N . ALA A 1 195 ? -22.650 10.481 9.837 1.00 87.12 195 ALA A N 1
ATOM 1450 C CA . ALA A 1 195 ? -21.661 11.441 9.346 1.00 87.12 195 ALA A CA 1
ATOM 1451 C C . ALA A 1 195 ? -20.407 10.745 8.783 1.00 87.12 195 ALA A C 1
ATOM 1453 O O . ALA A 1 195 ? -19.925 11.105 7.709 1.00 87.12 195 ALA A O 1
ATOM 1454 N N . ALA A 1 196 ? -19.902 9.721 9.478 1.00 91.31 196 ALA A N 1
ATOM 1455 C CA . ALA A 1 196 ? -18.729 8.970 9.044 1.00 91.31 196 ALA A CA 1
ATOM 1456 C C . ALA A 1 196 ? -18.989 8.179 7.755 1.00 91.31 196 ALA A C 1
ATOM 1458 O O . ALA A 1 196 ? -18.157 8.206 6.856 1.00 91.31 196 ALA A O 1
ATOM 1459 N N . VAL A 1 197 ? -20.145 7.520 7.624 1.00 86.31 197 VAL A N 1
ATOM 1460 C CA . VAL A 1 197 ? -20.516 6.774 6.411 1.00 86.31 197 VAL A CA 1
ATOM 1461 C C . VAL A 1 197 ? -20.655 7.711 5.212 1.00 86.31 197 VAL A C 1
ATOM 1463 O O . VAL A 1 197 ? -20.131 7.391 4.147 1.00 86.31 197 VAL A O 1
ATOM 1466 N N . ALA A 1 198 ? -21.277 8.884 5.379 1.00 82.62 198 ALA A N 1
ATOM 1467 C CA . ALA A 1 198 ? -21.360 9.885 4.315 1.00 82.62 198 ALA A CA 1
ATOM 1468 C C . ALA A 1 198 ? -19.963 10.352 3.864 1.00 82.62 198 ALA A C 1
ATOM 1470 O O . ALA A 1 198 ? -19.672 10.377 2.666 1.00 82.62 198 ALA A O 1
ATOM 1471 N N . ALA A 1 199 ? -19.071 10.643 4.818 1.00 91.69 199 ALA A N 1
ATOM 1472 C CA . ALA A 1 199 ? -17.690 11.013 4.526 1.00 91.69 199 ALA A CA 1
ATOM 1473 C C . ALA A 1 199 ? -16.928 9.884 3.811 1.00 91.69 199 ALA A C 1
ATOM 1475 O O . ALA A 1 199 ? -16.262 10.140 2.807 1.00 91.69 199 ALA A O 1
ATOM 1476 N N . LEU A 1 200 ? -17.051 8.636 4.278 1.00 90.25 200 LEU A N 1
ATOM 1477 C CA . LEU A 1 200 ? -16.412 7.458 3.680 1.00 90.25 200 LEU A CA 1
ATOM 1478 C C . LEU A 1 200 ? -16.900 7.193 2.254 1.00 90.25 200 LEU A C 1
ATOM 1480 O O . LEU A 1 200 ? -16.081 6.898 1.386 1.00 90.25 200 LEU A O 1
ATOM 1484 N N . ALA A 1 201 ? -18.205 7.320 2.002 1.00 81.62 201 ALA A N 1
ATOM 1485 C CA . ALA A 1 201 ? -18.791 7.129 0.680 1.00 81.62 201 ALA A CA 1
ATOM 1486 C C . ALA A 1 201 ? -18.310 8.203 -0.307 1.00 81.62 201 ALA A C 1
ATOM 1488 O O . ALA A 1 201 ? -17.824 7.866 -1.385 1.00 81.62 201 ALA A O 1
ATOM 1489 N N . ALA A 1 202 ? -18.371 9.482 0.081 1.00 82.94 202 ALA A N 1
ATOM 1490 C CA . ALA A 1 202 ? -17.956 10.593 -0.774 1.00 82.94 202 ALA A CA 1
ATOM 1491 C C . ALA A 1 202 ? -16.454 10.543 -1.100 1.00 82.94 202 ALA A C 1
ATOM 1493 O O . ALA A 1 202 ? -16.053 10.599 -2.263 1.00 82.94 202 ALA A O 1
ATOM 1494 N N . THR A 1 203 ? -15.613 10.386 -0.075 1.00 92.12 203 THR A N 1
ATOM 1495 C CA . THR A 1 203 ? -14.154 10.302 -0.255 1.00 92.12 203 THR A CA 1
ATOM 1496 C C . THR A 1 203 ? -13.737 9.021 -0.970 1.00 92.12 203 THR A C 1
ATOM 1498 O O . THR A 1 203 ? -12.872 9.069 -1.839 1.00 92.12 203 THR A O 1
ATOM 1501 N N . GLY A 1 204 ? -14.381 7.889 -0.670 1.00 85.56 204 GLY A N 1
ATOM 1502 C CA . GLY A 1 204 ? -14.123 6.611 -1.331 1.00 85.56 204 GLY A CA 1
ATOM 1503 C C . GLY A 1 204 ? -14.465 6.645 -2.820 1.00 85.56 204 GLY A C 1
ATOM 1504 O O . GLY A 1 204 ? -13.668 6.175 -3.628 1.00 85.56 204 GLY A O 1
ATOM 1505 N N . ALA A 1 205 ? -15.595 7.255 -3.194 1.00 80.88 205 ALA A N 1
ATOM 1506 C CA . ALA A 1 205 ? -15.976 7.450 -4.592 1.00 80.88 205 ALA A CA 1
ATOM 1507 C C . ALA A 1 205 ? -14.978 8.355 -5.331 1.00 80.88 205 ALA A C 1
ATOM 1509 O O . ALA A 1 205 ? -14.493 7.986 -6.399 1.00 80.88 205 ALA A O 1
ATOM 1510 N N . LEU A 1 206 ? -14.602 9.491 -4.730 1.00 81.44 206 LEU A N 1
ATOM 1511 C CA . LEU A 1 206 ? -13.609 10.401 -5.305 1.00 81.44 206 LEU A CA 1
ATOM 1512 C C . LEU A 1 206 ? -12.253 9.711 -5.515 1.00 81.44 206 LEU A C 1
ATOM 1514 O O . LEU A 1 206 ? -11.622 9.887 -6.556 1.00 81.44 206 LEU A O 1
ATOM 1518 N N . MET A 1 207 ? -11.801 8.919 -4.540 1.00 81.31 207 MET A N 1
ATOM 1519 C CA . MET A 1 207 ? -10.568 8.145 -4.667 1.00 81.31 207 MET A CA 1
ATOM 1520 C C . MET A 1 207 ? -10.695 7.075 -5.756 1.00 81.31 207 MET A C 1
ATOM 1522 O O . MET A 1 207 ? -9.804 6.974 -6.589 1.00 81.31 207 MET A O 1
ATOM 1526 N N . ALA A 1 208 ? -11.795 6.319 -5.813 1.00 77.31 208 ALA A N 1
ATOM 1527 C CA . ALA A 1 208 ? -12.002 5.297 -6.840 1.00 77.31 208 ALA A CA 1
ATOM 1528 C C . ALA A 1 208 ? -11.948 5.887 -8.260 1.00 77.31 208 ALA A C 1
ATOM 1530 O O . ALA A 1 208 ? -11.217 5.367 -9.099 1.00 77.31 208 ALA A O 1
ATOM 1531 N N . MET A 1 209 ? -12.618 7.024 -8.490 1.00 74.19 209 MET A N 1
ATOM 1532 C CA . MET A 1 209 ? -12.604 7.739 -9.776 1.00 74.19 209 MET A CA 1
ATOM 1533 C C . MET A 1 209 ? -11.203 8.202 -10.201 1.00 74.19 209 MET A C 1
ATOM 1535 O O . MET A 1 209 ? -10.943 8.357 -11.388 1.00 74.19 209 MET A O 1
ATOM 1539 N N . ARG A 1 210 ? -10.298 8.437 -9.244 1.00 71.62 210 ARG A N 1
ATOM 1540 C CA . ARG A 1 210 ? -8.918 8.879 -9.509 1.00 71.62 210 ARG A CA 1
ATOM 1541 C C . ARG A 1 210 ? -7.907 7.741 -9.603 1.00 71.62 210 ARG A C 1
ATOM 1543 O O . ARG A 1 210 ? -6.795 7.956 -10.073 1.00 71.62 210 ARG A O 1
ATOM 1550 N N . LEU A 1 211 ? -8.234 6.571 -9.061 1.00 67.00 211 LEU A N 1
ATOM 1551 C CA . LEU A 1 211 ? -7.296 5.461 -8.889 1.00 67.00 211 LEU A CA 1
ATOM 1552 C C . LEU A 1 211 ? -7.525 4.310 -9.869 1.00 67.00 211 LEU A C 1
ATOM 1554 O O . LEU A 1 211 ? -6.630 3.479 -10.009 1.00 67.00 211 LEU A O 1
ATOM 1558 N N . ILE A 1 212 ? -8.703 4.238 -10.491 1.00 64.81 212 ILE A N 1
ATOM 1559 C CA . ILE A 1 212 ? -9.130 3.125 -11.339 1.00 64.81 212 ILE A CA 1
ATOM 1560 C C . ILE A 1 212 ? -9.588 3.675 -12.686 1.00 64.81 212 ILE A C 1
ATOM 1562 O O . ILE A 1 212 ? -10.550 4.440 -12.744 1.00 64.81 212 ILE A O 1
ATOM 1566 N N . TYR A 1 213 ? -8.934 3.257 -13.772 1.00 59.34 213 TYR A N 1
ATOM 1567 C CA . TYR A 1 213 ? -9.396 3.591 -15.119 1.00 59.34 213 TYR A CA 1
ATOM 1568 C C . TYR A 1 213 ? -10.566 2.681 -15.530 1.00 59.34 213 TYR A C 1
ATOM 1570 O O . TYR A 1 213 ? -10.422 1.467 -15.645 1.00 59.34 213 TYR A O 1
ATOM 1578 N N . GLY A 1 214 ? -11.737 3.262 -15.780 1.00 56.00 214 GLY A N 1
ATOM 1579 C CA . GLY A 1 214 ? -12.883 2.557 -16.362 1.00 56.00 214 GLY A CA 1
ATOM 1580 C C . GLY A 1 214 ? -13.465 1.391 -15.542 1.00 56.00 214 GLY A C 1
ATOM 1581 O O . GLY A 1 214 ? -12.927 0.918 -14.543 1.00 56.00 214 GLY A O 1
ATOM 1582 N N . TRP A 1 215 ? -14.618 0.900 -15.993 1.00 61.34 215 TRP A N 1
ATOM 1583 C CA . TRP A 1 215 ? -15.329 -0.215 -15.357 1.00 61.34 215 TRP A CA 1
ATOM 1584 C C . TRP A 1 215 ? -14.627 -1.580 -15.487 1.00 61.34 215 TRP A C 1
ATOM 1586 O O . TRP A 1 215 ? -14.613 -2.314 -14.498 1.00 61.34 215 TRP A O 1
ATOM 1596 N N . PRO A 1 216 ? -13.986 -1.937 -16.624 1.00 53.69 216 PRO A N 1
ATOM 1597 C CA . PRO A 1 216 ? -13.333 -3.244 -16.770 1.00 53.69 216 PRO A CA 1
ATOM 1598 C C . PRO A 1 216 ? -12.175 -3.468 -15.792 1.00 53.69 216 PRO A C 1
ATOM 1600 O O . PRO A 1 216 ? -11.910 -4.595 -15.385 1.00 53.69 216 PRO A O 1
ATOM 1603 N N . ALA A 1 217 ? -11.504 -2.401 -15.349 1.00 55.75 217 ALA A N 1
ATOM 1604 C CA . ALA A 1 217 ? -10.440 -2.490 -14.356 1.00 55.75 217 ALA A CA 1
ATOM 1605 C C . ALA A 1 217 ? -10.903 -3.073 -13.015 1.00 55.75 217 ALA A C 1
ATOM 1607 O O . ALA A 1 217 ? -10.084 -3.658 -12.305 1.00 55.75 217 ALA A O 1
ATOM 1608 N N . LEU A 1 218 ? -12.190 -2.936 -12.679 1.00 62.19 218 LEU A N 1
ATOM 1609 C CA . LEU A 1 218 ? -12.755 -3.440 -11.429 1.00 62.19 218 LEU A CA 1
ATOM 1610 C C . LEU A 1 218 ? -12.761 -4.969 -11.368 1.00 62.19 218 LEU A C 1
ATOM 1612 O O . LEU A 1 218 ? -12.523 -5.523 -10.303 1.00 62.19 218 LEU A O 1
ATOM 1616 N N . THR A 1 219 ? -12.996 -5.655 -12.485 1.00 64.19 219 THR A N 1
ATOM 1617 C CA . THR A 1 219 ? -13.036 -7.127 -12.529 1.00 64.19 219 THR A CA 1
ATOM 1618 C C . THR A 1 219 ? -11.761 -7.732 -13.105 1.00 64.19 219 THR A C 1
ATOM 1620 O O . THR A 1 219 ? -11.396 -8.843 -12.740 1.00 64.19 219 THR A O 1
ATOM 1623 N N . ALA A 1 220 ? -11.049 -6.998 -13.963 1.00 51.91 220 ALA A N 1
ATOM 1624 C CA . ALA A 1 220 ? -9.844 -7.487 -14.627 1.00 51.91 220 ALA A CA 1
ATOM 1625 C C . ALA A 1 220 ? -8.564 -7.369 -13.779 1.00 51.91 220 ALA A C 1
ATOM 1627 O O . ALA A 1 220 ? -7.516 -7.834 -14.217 1.00 51.91 220 ALA A O 1
ATOM 1628 N N . THR A 1 221 ? -8.606 -6.740 -12.593 1.00 57.06 221 THR A N 1
ATOM 1629 C CA . THR A 1 221 ? -7.417 -6.612 -11.724 1.00 57.06 221 THR A CA 1
ATOM 1630 C C . THR A 1 221 ? -7.573 -7.202 -10.339 1.00 57.06 221 THR A C 1
ATOM 1632 O O . THR A 1 221 ? -8.667 -7.151 -9.769 1.00 57.06 221 THR A O 1
ATOM 1635 N N . PRO A 1 222 ? -6.455 -7.629 -9.722 1.00 58.91 222 PRO A N 1
ATOM 1636 C CA . PRO A 1 222 ? -6.375 -7.884 -8.290 1.00 58.91 222 PRO A CA 1
ATOM 1637 C C . PRO A 1 222 ? -6.825 -6.683 -7.442 1.00 58.91 222 PRO A C 1
ATOM 1639 O O . PRO A 1 222 ? -7.592 -6.861 -6.496 1.00 58.91 222 PRO A O 1
ATOM 1642 N N . TYR A 1 223 ? -6.400 -5.459 -7.788 1.00 66.62 223 TYR A N 1
ATOM 1643 C CA . TYR A 1 223 ? -6.793 -4.238 -7.069 1.00 66.62 223 TYR A CA 1
ATOM 1644 C C . TYR A 1 223 ? -8.307 -3.984 -7.136 1.00 66.62 223 TYR A C 1
ATOM 1646 O O . TYR A 1 223 ? -8.958 -3.776 -6.114 1.00 66.62 223 TYR A O 1
ATOM 1654 N N . GLY A 1 224 ? -8.882 -4.037 -8.336 1.00 68.88 224 GLY A N 1
ATOM 1655 C CA . GLY A 1 224 ? -10.310 -3.868 -8.584 1.00 68.88 224 GLY A CA 1
ATOM 1656 C C . GLY A 1 224 ? -11.146 -4.942 -7.894 1.00 68.88 224 GLY A C 1
ATOM 1657 O O . GLY A 1 224 ? -12.115 -4.622 -7.209 1.00 68.88 224 GLY A O 1
ATOM 1658 N N . THR A 1 225 ? -10.715 -6.203 -7.972 1.00 71.44 225 THR A N 1
ATOM 1659 C CA . THR A 1 225 ? -11.399 -7.323 -7.311 1.00 71.44 225 THR A CA 1
ATOM 1660 C C . THR A 1 225 ? -11.385 -7.145 -5.792 1.00 71.44 225 THR A C 1
ATOM 1662 O O . THR A 1 225 ? -12.416 -7.294 -5.135 1.00 71.44 225 THR A O 1
ATOM 1665 N N . ALA A 1 226 ? -10.246 -6.746 -5.215 1.00 74.69 226 ALA A N 1
ATOM 1666 C CA . ALA A 1 226 ? -10.153 -6.427 -3.792 1.00 74.69 226 ALA A CA 1
ATOM 1667 C C . ALA A 1 226 ? -11.056 -5.241 -3.397 1.00 74.69 226 ALA A C 1
ATOM 1669 O O . ALA A 1 226 ? -11.610 -5.235 -2.294 1.00 74.69 226 ALA A O 1
ATOM 1670 N N . LEU A 1 227 ? -11.255 -4.263 -4.291 1.00 81.25 227 LEU A N 1
ATOM 1671 C CA . LEU A 1 227 ? -12.182 -3.153 -4.069 1.00 81.25 227 LEU A CA 1
ATOM 1672 C C . LEU A 1 227 ? -13.630 -3.640 -4.075 1.00 81.25 227 LEU A C 1
ATOM 1674 O O . LEU A 1 227 ? -14.377 -3.284 -3.168 1.00 81.25 227 LEU A O 1
ATOM 1678 N N . LEU A 1 228 ? -14.019 -4.481 -5.035 1.00 80.38 228 LEU A N 1
ATOM 1679 C CA . LEU A 1 228 ? -15.362 -5.063 -5.094 1.00 80.38 228 LEU A CA 1
ATOM 1680 C C . LEU A 1 228 ? -15.672 -5.895 -3.845 1.00 80.38 228 LEU A C 1
ATOM 1682 O O . LEU A 1 228 ? -16.739 -5.733 -3.257 1.00 80.38 228 LEU A O 1
ATOM 1686 N N . ILE A 1 229 ? -14.720 -6.709 -3.377 1.00 81.75 229 ILE A N 1
ATOM 1687 C CA . ILE A 1 229 ? -14.854 -7.448 -2.113 1.00 81.75 229 ILE A CA 1
ATOM 1688 C C . ILE A 1 229 ? -15.041 -6.472 -0.946 1.00 81.75 229 ILE A C 1
ATOM 1690 O O . ILE A 1 229 ? -15.967 -6.637 -0.151 1.00 81.75 229 ILE A O 1
ATOM 1694 N N . LYS A 1 230 ? -14.211 -5.422 -0.849 1.00 85.50 230 LYS A N 1
ATOM 1695 C CA . LYS A 1 230 ? -14.344 -4.398 0.199 1.00 85.50 230 LYS A CA 1
ATOM 1696 C C . LYS A 1 230 ? -15.723 -3.732 0.164 1.00 85.50 230 LYS A C 1
ATOM 1698 O O . LYS A 1 230 ? -16.328 -3.571 1.221 1.00 85.50 230 LYS A O 1
ATOM 1703 N N . LEU A 1 231 ? -16.220 -3.366 -1.018 1.00 84.81 231 LEU A N 1
ATOM 1704 C CA . LEU A 1 231 ? -17.537 -2.752 -1.195 1.00 84.81 231 LEU A CA 1
ATOM 1705 C C . LEU A 1 231 ? -18.670 -3.715 -0.829 1.00 84.81 231 LEU A C 1
ATOM 1707 O O . LEU A 1 231 ? -19.597 -3.301 -0.143 1.00 84.81 231 LEU A O 1
ATOM 1711 N N . GLY A 1 232 ? -18.576 -4.993 -1.204 1.00 82.50 232 GLY A N 1
ATOM 1712 C CA . GLY A 1 232 ? -19.562 -6.014 -0.845 1.00 82.50 232 GLY A CA 1
ATOM 1713 C C . GLY A 1 232 ? -19.647 -6.248 0.666 1.00 82.50 232 GLY A C 1
ATOM 1714 O O . GLY A 1 232 ? -20.733 -6.208 1.244 1.00 82.50 232 GLY A O 1
ATOM 1715 N N . VAL A 1 233 ? -18.501 -6.407 1.339 1.00 85.06 233 VAL A N 1
ATOM 1716 C CA . VAL A 1 233 ? -18.459 -6.554 2.806 1.00 85.06 233 VAL A CA 1
ATOM 1717 C C . VAL A 1 233 ? -18.942 -5.273 3.498 1.00 85.06 233 VAL A C 1
ATOM 1719 O O . VAL A 1 233 ? -19.674 -5.341 4.485 1.00 85.06 233 VAL A O 1
ATOM 1722 N N . PHE A 1 234 ? -18.584 -4.096 2.974 1.00 86.12 234 PHE A N 1
ATOM 1723 C CA . PHE A 1 234 ? -19.056 -2.819 3.508 1.00 86.12 234 PHE A CA 1
ATOM 1724 C C . PHE A 1 234 ? -20.568 -2.628 3.313 1.00 86.12 234 PHE A C 1
ATOM 1726 O O . PHE A 1 234 ? -21.237 -2.144 4.220 1.00 86.12 234 PHE A O 1
ATOM 1733 N N . ALA A 1 235 ? -21.139 -3.067 2.191 1.00 80.81 235 ALA A N 1
ATOM 1734 C CA . ALA A 1 235 ? -22.583 -3.054 1.972 1.00 80.81 235 ALA A CA 1
ATOM 1735 C C . ALA A 1 235 ? -23.315 -3.969 2.968 1.00 80.81 235 ALA A C 1
ATOM 1737 O O . ALA A 1 235 ? -24.323 -3.561 3.544 1.00 80.81 235 ALA A O 1
ATOM 1738 N N . ALA A 1 236 ? -22.775 -5.162 3.246 1.00 83.94 236 ALA A N 1
ATOM 1739 C CA . ALA A 1 236 ? -23.308 -6.045 4.285 1.00 83.94 236 ALA A CA 1
ATOM 1740 C C . ALA A 1 236 ? -23.252 -5.390 5.677 1.00 83.94 236 ALA A C 1
ATOM 1742 O O . ALA A 1 236 ? -24.226 -5.444 6.426 1.00 83.94 236 ALA A O 1
ATOM 1743 N N . LEU A 1 237 ? -22.146 -4.710 6.004 1.00 86.44 237 LEU A N 1
ATOM 1744 C CA . LEU A 1 237 ? -22.024 -3.926 7.234 1.00 86.44 237 LEU A CA 1
ATOM 1745 C C . LEU A 1 237 ? -23.101 -2.832 7.314 1.00 86.44 237 LEU A C 1
ATOM 1747 O O . LEU A 1 237 ? -23.759 -2.709 8.343 1.00 86.44 237 LEU A O 1
ATOM 1751 N N . LEU A 1 238 ? -23.311 -2.062 6.241 1.00 83.25 238 LEU A N 1
ATOM 1752 C CA . LEU A 1 238 ? -24.339 -1.019 6.201 1.00 83.25 238 LEU A CA 1
ATOM 1753 C C . LEU A 1 238 ? -25.757 -1.586 6.326 1.00 83.25 238 LEU A C 1
ATOM 1755 O O . LEU A 1 238 ? -26.593 -0.955 6.964 1.00 83.25 238 LEU A O 1
ATOM 1759 N N . ALA A 1 239 ? -26.030 -2.770 5.775 1.00 81.06 239 ALA A N 1
ATOM 1760 C CA . ALA A 1 239 ? -27.324 -3.432 5.924 1.00 81.06 239 ALA A CA 1
ATOM 1761 C C . ALA A 1 239 ? -27.599 -3.819 7.388 1.00 81.06 239 ALA A C 1
ATOM 1763 O O . ALA A 1 239 ? -28.684 -3.545 7.906 1.00 81.06 239 ALA A O 1
ATOM 1764 N N . VAL A 1 240 ? -26.604 -4.383 8.085 1.00 84.12 240 VAL A N 1
ATOM 1765 C CA . VAL A 1 240 ? -26.714 -4.680 9.525 1.00 84.12 240 VAL A CA 1
ATOM 1766 C C . VAL A 1 240 ? -26.857 -3.384 10.336 1.00 84.12 240 VAL A C 1
ATOM 1768 O O . VAL A 1 240 ? -27.733 -3.303 11.199 1.00 84.12 240 VAL A O 1
ATOM 1771 N N . ALA A 1 241 ? -26.088 -2.344 10.002 1.00 81.25 241 ALA A N 1
ATOM 1772 C CA . ALA A 1 241 ? -26.168 -1.029 10.642 1.00 81.25 241 ALA A CA 1
ATOM 1773 C C . ALA A 1 241 ? -27.523 -0.346 10.451 1.00 81.25 241 ALA A C 1
ATOM 1775 O O . ALA A 1 241 ? -28.074 0.210 11.402 1.00 81.25 241 ALA A O 1
ATOM 1776 N N . ALA A 1 242 ? -28.105 -0.431 9.255 1.00 77.69 242 ALA A N 1
ATOM 1777 C CA . ALA A 1 242 ? -29.450 0.055 8.983 1.00 77.69 242 ALA A CA 1
ATOM 1778 C C . ALA A 1 242 ? -30.486 -0.725 9.801 1.00 77.69 242 ALA A C 1
ATOM 1780 O O . ALA A 1 242 ? -31.353 -0.115 10.428 1.00 77.69 242 ALA A O 1
ATOM 1781 N N . ALA A 1 243 ? -30.366 -2.055 9.878 1.00 81.56 243 ALA A N 1
ATOM 1782 C CA . ALA A 1 243 ? -31.266 -2.860 10.695 1.00 81.56 243 ALA A CA 1
ATOM 1783 C C . ALA A 1 243 ? -31.182 -2.481 12.187 1.00 81.56 243 ALA A C 1
ATOM 1785 O O . ALA A 1 243 ? -32.205 -2.327 12.860 1.00 81.56 243 ALA A O 1
ATOM 1786 N N . ASN A 1 244 ? -29.968 -2.245 12.691 1.00 81.25 244 ASN A N 1
ATOM 1787 C CA . ASN A 1 244 ? -29.740 -1.733 14.041 1.00 81.25 244 ASN A CA 1
ATOM 1788 C C . ASN A 1 244 ? -30.354 -0.353 14.255 1.00 81.25 244 ASN A C 1
ATOM 1790 O O . ASN A 1 244 ? -31.018 -0.135 15.269 1.00 81.25 244 ASN A O 1
ATOM 1794 N N . HIS A 1 245 ? -30.193 0.553 13.297 1.00 81.19 245 HIS A N 1
ATOM 1795 C CA . HIS A 1 245 ? -30.704 1.911 13.393 1.00 81.19 245 HIS A CA 1
ATOM 1796 C C . HIS A 1 245 ? -32.237 1.990 13.358 1.00 81.19 245 HIS A C 1
ATOM 1798 O O . HIS A 1 245 ? -32.819 2.728 14.151 1.00 81.19 245 HIS A O 1
ATOM 1804 N N . PHE A 1 246 ? -32.891 1.235 12.471 1.00 79.81 246 PHE A N 1
ATOM 1805 C CA . PHE A 1 246 ? -34.333 1.355 12.227 1.00 79.81 246 PHE A CA 1
ATOM 1806 C C . PHE A 1 246 ? -35.195 0.390 13.045 1.00 79.81 246 PHE A C 1
ATOM 1808 O O . PHE A 1 246 ? -36.336 0.726 13.362 1.00 79.81 246 PHE A O 1
ATOM 1815 N N . PHE A 1 247 ? -34.675 -0.782 13.420 1.00 80.00 247 PHE A N 1
ATOM 1816 C CA . PHE A 1 247 ? -35.459 -1.788 14.144 1.00 80.00 247 PHE A CA 1
ATOM 1817 C C . PHE A 1 247 ? -35.013 -1.924 15.598 1.00 80.00 247 PHE A C 1
ATOM 1819 O O . PHE A 1 247 ? -35.821 -1.727 16.506 1.00 80.00 247 PHE A O 1
ATOM 1826 N N . PHE A 1 248 ? -33.732 -2.214 15.839 1.00 75.94 248 PHE A N 1
ATOM 1827 C CA . PHE A 1 248 ? -33.271 -2.576 17.182 1.00 75.94 248 PHE A CA 1
ATOM 1828 C C . PHE A 1 248 ? -33.157 -1.374 18.131 1.00 75.94 248 PHE A C 1
ATOM 1830 O O . PHE A 1 248 ? -33.623 -1.448 19.266 1.00 75.94 248 PHE A O 1
ATOM 1837 N N . VAL A 1 249 ? -32.600 -0.241 17.688 1.00 75.31 249 VAL A N 1
ATOM 1838 C CA . VAL A 1 249 ? -32.461 0.959 18.537 1.00 75.31 249 VAL A CA 1
ATOM 1839 C C . VAL A 1 249 ? -33.823 1.556 18.938 1.00 75.31 249 VAL A C 1
ATOM 1841 O O . VAL A 1 249 ? -34.003 1.837 20.125 1.00 75.31 249 VAL A O 1
ATOM 1844 N N . PRO A 1 250 ? -34.812 1.714 18.033 1.00 74.75 250 PRO A N 1
ATOM 1845 C CA . PRO A 1 250 ? -36.141 2.186 18.414 1.00 74.75 250 PRO A CA 1
ATOM 1846 C C . PRO A 1 250 ? -36.897 1.196 19.306 1.00 74.75 250 PRO A C 1
ATOM 1848 O O . PRO A 1 250 ? -37.615 1.635 20.203 1.00 74.75 250 PRO A O 1
ATOM 1851 N N . ALA A 1 251 ? -36.725 -0.118 19.110 1.00 72.50 251 ALA A N 1
ATOM 1852 C CA . ALA A 1 251 ? -37.336 -1.137 19.969 1.00 72.50 251 ALA A CA 1
ATOM 1853 C C . ALA A 1 251 ? -36.843 -1.039 21.423 1.00 72.50 251 ALA A C 1
ATOM 1855 O O . ALA A 1 251 ? -37.654 -1.087 22.342 1.00 72.50 251 ALA A O 1
ATOM 1856 N N . LEU A 1 252 ? -35.547 -0.771 21.635 1.00 69.19 252 LEU A N 1
ATOM 1857 C CA . LEU A 1 252 ? -34.967 -0.574 22.973 1.00 69.19 252 LEU A CA 1
ATOM 1858 C C . LEU A 1 252 ? -35.512 0.661 23.713 1.00 69.19 252 LEU A C 1
ATOM 1860 O O . LEU A 1 252 ? -35.441 0.713 24.941 1.00 69.19 252 LEU A O 1
ATOM 1864 N N . GLY A 1 253 ? -36.000 1.667 22.977 1.00 62.00 253 GLY A N 1
ATOM 1865 C CA . GLY A 1 253 ? -36.514 2.925 23.528 1.00 62.00 253 GLY A CA 1
ATOM 1866 C C . GLY A 1 253 ? -38.022 2.947 23.792 1.00 62.00 253 GLY A C 1
ATOM 1867 O O . GLY A 1 253 ? -38.491 3.846 24.484 1.00 62.00 253 GLY A O 1
ATOM 1868 N N . ARG A 1 254 ? -38.795 1.989 23.262 1.00 65.12 254 ARG A N 1
ATOM 1869 C CA . ARG A 1 254 ? -40.236 1.899 23.536 1.00 65.12 254 ARG A CA 1
ATOM 1870 C C . ARG A 1 254 ? -40.446 1.221 24.888 1.00 65.12 254 ARG A C 1
ATOM 1872 O O . ARG A 1 254 ? -40.312 0.006 25.005 1.00 65.12 254 ARG A O 1
ATOM 1879 N N . GLU A 1 255 ? -40.827 1.990 25.903 1.00 53.12 255 GLU A N 1
ATOM 1880 C CA . GLU A 1 255 ? -41.429 1.438 27.119 1.00 53.12 255 GLU A CA 1
ATOM 1881 C C . GLU A 1 255 ? -42.777 0.796 26.761 1.00 53.12 255 GLU A C 1
ATOM 1883 O O . GLU A 1 255 ? -43.823 1.439 26.769 1.00 53.12 255 GLU A O 1
ATOM 1888 N N . ARG A 1 256 ? -42.774 -0.491 26.403 1.00 50.59 256 ARG A N 1
ATOM 1889 C CA . ARG A 1 256 ? -44.013 -1.270 26.355 1.00 50.59 256 ARG A CA 1
ATOM 1890 C C . ARG A 1 256 ? -44.356 -1.718 27.768 1.00 50.59 256 ARG A C 1
ATOM 1892 O O . ARG A 1 256 ? -43.897 -2.766 28.223 1.00 50.59 256 ARG A O 1
ATOM 1899 N N . ALA A 1 257 ? -45.168 -0.913 28.450 1.00 43.69 257 ALA A N 1
ATOM 1900 C CA . ALA A 1 257 ? -45.889 -1.340 29.641 1.00 43.69 257 ALA A CA 1
ATOM 1901 C C . ALA A 1 257 ? -46.623 -2.661 29.325 1.00 43.69 257 ALA A C 1
ATOM 1903 O O . ALA A 1 257 ? -47.500 -2.691 28.465 1.00 43.69 257 ALA A O 1
ATOM 1904 N N . GLY A 1 258 ? -46.201 -3.764 29.954 1.00 53.59 258 GLY A N 1
ATOM 1905 C CA . GLY A 1 258 ? -46.871 -5.069 29.857 1.00 53.59 258 GLY A CA 1
ATOM 1906 C C . GLY A 1 258 ? -46.157 -6.193 29.090 1.00 53.59 258 GLY A C 1
ATOM 1907 O O . GLY A 1 258 ? -46.716 -7.283 29.012 1.00 53.59 258 GLY A O 1
ATOM 1908 N N . GLN A 1 259 ? -44.945 -6.012 28.543 1.00 55.75 259 GLN A N 1
ATOM 1909 C CA . GLN A 1 259 ? -44.215 -7.145 27.940 1.00 55.75 259 GLN A CA 1
ATOM 1910 C C . GLN A 1 259 ? -43.427 -7.969 28.984 1.00 55.75 259 GLN A C 1
ATOM 1912 O O . GLN A 1 259 ? -42.656 -7.390 29.755 1.00 55.75 259 GLN A O 1
ATOM 1917 N N . PRO A 1 260 ? -43.554 -9.315 28.996 1.00 55.50 260 PRO A N 1
ATOM 1918 C CA . PRO A 1 260 ? -42.830 -10.172 29.930 1.00 55.50 260 PRO A CA 1
ATOM 1919 C C . PRO A 1 260 ? -41.314 -10.055 29.745 1.00 55.50 260 PRO A C 1
ATOM 1921 O O . PRO A 1 260 ? -40.813 -9.957 28.622 1.00 55.50 260 PRO A O 1
ATOM 1924 N N . GLY A 1 261 ? -40.566 -10.127 30.853 1.00 59.25 261 GLY A N 1
ATOM 1925 C CA . GLY A 1 261 ? -39.113 -9.927 30.880 1.00 59.25 261 GLY A CA 1
ATOM 1926 C C . GLY A 1 261 ? -38.345 -10.728 29.820 1.00 59.25 261 GLY A C 1
ATOM 1927 O O . GLY A 1 261 ? -37.386 -10.210 29.254 1.00 59.25 261 GLY A O 1
ATOM 1928 N N . ALA A 1 262 ? -38.787 -11.939 29.470 1.00 56.19 262 ALA A N 1
ATOM 1929 C CA . ALA A 1 262 ? -38.152 -12.786 28.456 1.00 56.19 262 ALA A CA 1
ATOM 1930 C C . ALA A 1 262 ? -38.027 -12.122 27.064 1.00 56.19 262 ALA A C 1
ATOM 1932 O O . ALA A 1 262 ? -36.976 -12.244 26.431 1.00 56.19 262 ALA A O 1
ATOM 1933 N N . ALA A 1 263 ? -39.038 -11.366 26.614 1.00 56.06 263 ALA A N 1
ATOM 1934 C CA . ALA A 1 263 ? -39.007 -10.667 25.323 1.00 56.06 263 ALA A CA 1
ATOM 1935 C C . ALA A 1 263 ? -37.946 -9.549 25.309 1.00 56.06 263 ALA A C 1
ATOM 1937 O O . ALA A 1 263 ? -37.140 -9.452 24.385 1.00 56.06 263 ALA A O 1
ATOM 1938 N N . ARG A 1 264 ? -37.846 -8.793 26.409 1.00 62.22 264 ARG A N 1
ATOM 1939 C CA . ARG A 1 264 ? -36.853 -7.721 26.603 1.00 62.22 264 ARG A CA 1
ATOM 1940 C C . ARG A 1 264 ? -35.412 -8.254 26.632 1.00 62.22 264 ARG A C 1
ATOM 1942 O O . ARG A 1 264 ? -34.489 -7.633 26.096 1.00 62.22 264 ARG A O 1
ATOM 1949 N N . HIS A 1 265 ? -35.217 -9.438 27.219 1.00 64.81 265 HIS A N 1
ATOM 1950 C CA . HIS A 1 265 ? -33.927 -10.135 27.225 1.00 64.81 265 HIS A CA 1
ATOM 1951 C C . HIS A 1 265 ? -33.538 -10.641 25.830 1.00 64.81 265 HIS A C 1
ATOM 1953 O O . HIS A 1 265 ? -32.354 -10.611 25.485 1.00 64.81 265 HIS A O 1
ATOM 1959 N N . ALA A 1 266 ? -34.508 -11.092 25.028 1.00 64.44 266 ALA A N 1
ATOM 1960 C CA . ALA A 1 266 ? -34.275 -11.523 23.654 1.00 64.44 266 ALA A CA 1
ATOM 1961 C C . ALA A 1 266 ? -33.881 -10.343 22.747 1.00 64.44 266 ALA A C 1
ATOM 1963 O O . ALA A 1 266 ? -32.863 -10.429 22.062 1.00 64.44 266 ALA A O 1
ATOM 1964 N N . GLU A 1 267 ? -34.599 -9.217 22.800 1.00 69.06 267 GLU A N 1
ATOM 1965 C CA . GLU A 1 267 ? -34.292 -8.012 22.007 1.00 69.06 267 GLU A CA 1
ATOM 1966 C C . GLU A 1 267 ? -32.898 -7.443 22.324 1.00 69.06 267 GLU A C 1
ATOM 1968 O O . GLU A 1 267 ? -32.096 -7.185 21.424 1.00 69.06 267 GLU A O 1
ATOM 1973 N N . THR A 1 268 ? -32.550 -7.346 23.612 1.00 73.06 268 THR A N 1
ATOM 1974 C CA . THR A 1 268 ? -31.221 -6.880 24.053 1.00 73.06 268 THR A CA 1
ATOM 1975 C C . THR A 1 268 ? -30.105 -7.838 23.618 1.00 73.06 268 THR A C 1
ATOM 1977 O O . THR A 1 268 ? -28.990 -7.418 23.298 1.00 73.06 268 THR A O 1
ATOM 1980 N N . ARG A 1 269 ? -30.385 -9.147 23.596 1.00 77.56 269 ARG A N 1
ATOM 1981 C CA . ARG A 1 269 ? -29.446 -10.176 23.138 1.00 77.56 269 ARG A CA 1
ATOM 1982 C C . ARG A 1 269 ? -29.191 -10.063 21.634 1.00 77.56 269 ARG A C 1
ATOM 1984 O O . ARG A 1 269 ? -28.029 -10.051 21.236 1.00 77.56 269 ARG A O 1
ATOM 1991 N N . TRP A 1 270 ? -30.239 -9.938 20.821 1.00 78.88 270 TRP A N 1
ATOM 1992 C CA . TRP A 1 270 ? -30.118 -9.782 19.368 1.00 78.88 270 TRP A CA 1
ATOM 1993 C C . TRP A 1 270 ? -29.380 -8.503 18.976 1.00 78.88 270 TRP A C 1
ATOM 1995 O O . TRP A 1 270 ? -28.460 -8.573 18.166 1.00 78.88 270 TRP A O 1
ATOM 2005 N N . PHE A 1 271 ? -29.674 -7.376 19.631 1.00 82.44 271 PHE A N 1
ATOM 2006 C CA . PHE A 1 271 ? -28.940 -6.125 19.420 1.00 82.44 271 PHE A CA 1
ATOM 2007 C C . PHE A 1 271 ? -27.427 -6.290 19.652 1.00 82.44 271 PHE A C 1
ATOM 2009 O O . PHE A 1 271 ? -26.606 -5.841 18.855 1.00 82.44 271 PHE A O 1
ATOM 2016 N N . ARG A 1 272 ? -27.026 -7.008 20.709 1.00 84.50 272 ARG A N 1
ATOM 2017 C CA . ARG A 1 272 ? -25.606 -7.271 21.002 1.00 84.50 272 ARG A CA 1
ATOM 2018 C C . ARG A 1 272 ? -24.920 -8.146 19.959 1.00 84.50 272 ARG A C 1
ATOM 2020 O O . ARG A 1 272 ? -23.743 -7.922 19.669 1.00 84.50 272 ARG A O 1
ATOM 2027 N N . TYR A 1 273 ? -25.617 -9.155 19.441 1.00 83.56 273 TYR A N 1
ATOM 2028 C CA . TYR A 1 273 ? -25.093 -9.991 18.362 1.00 83.56 273 TYR A CA 1
ATOM 2029 C C . TYR A 1 273 ? -24.980 -9.206 17.059 1.00 83.56 273 TYR A C 1
ATOM 2031 O O . TYR A 1 273 ? -23.960 -9.323 16.388 1.00 83.56 273 TYR A O 1
ATOM 2039 N N . ALA A 1 274 ? -25.958 -8.355 16.746 1.00 86.56 274 ALA A N 1
ATOM 2040 C CA . ALA A 1 274 ? -25.918 -7.503 15.566 1.00 86.56 274 ALA A CA 1
ATOM 2041 C C . ALA A 1 274 ? -24.729 -6.527 15.616 1.00 86.56 274 ALA A C 1
ATOM 2043 O O . ALA A 1 274 ? -23.936 -6.496 14.682 1.00 86.56 274 ALA A O 1
ATOM 2044 N N . VAL A 1 275 ? -24.520 -5.817 16.734 1.00 89.06 275 VAL A N 1
ATOM 2045 C CA . VAL A 1 275 ? -23.359 -4.914 16.904 1.00 89.06 275 VAL A CA 1
ATOM 2046 C C . VAL A 1 275 ? -22.021 -5.674 16.857 1.00 89.06 275 VAL A C 1
ATOM 2048 O O . VAL A 1 275 ? -21.040 -5.176 16.309 1.00 89.06 275 VAL A O 1
ATOM 2051 N N . ALA A 1 276 ? -21.952 -6.900 17.390 1.00 88.44 276 ALA A N 1
ATOM 2052 C CA . ALA A 1 276 ? -20.758 -7.739 17.241 1.00 88.44 276 ALA A CA 1
ATOM 2053 C C . ALA A 1 276 ? -20.531 -8.190 15.788 1.00 88.44 276 ALA A C 1
ATOM 2055 O O . ALA A 1 276 ? -19.387 -8.246 15.340 1.00 88.44 276 ALA A O 1
ATOM 2056 N N . GLY A 1 277 ? -21.608 -8.479 15.055 1.00 86.88 277 GLY A N 1
ATOM 2057 C CA . GLY A 1 277 ? -21.571 -8.757 13.622 1.00 86.88 277 GLY A CA 1
ATOM 2058 C C . GLY A 1 277 ? -21.028 -7.570 12.829 1.00 86.88 277 GLY A C 1
ATOM 2059 O O . GLY A 1 277 ? -20.142 -7.755 11.999 1.00 86.88 277 GLY A O 1
ATOM 2060 N N . GLU A 1 278 ? -21.465 -6.346 13.140 1.00 91.25 278 GLU A N 1
ATOM 2061 C CA . GLU A 1 278 ? -20.900 -5.131 12.541 1.00 91.25 278 GLU A CA 1
ATOM 2062 C C . GLU A 1 278 ? -19.407 -4.988 12.848 1.00 91.25 278 GLU A C 1
ATOM 2064 O O . GLU A 1 278 ? -18.605 -4.753 11.949 1.00 91.25 278 GLU A O 1
ATOM 2069 N N . ALA A 1 279 ? -19.003 -5.174 14.107 1.00 92.00 279 ALA A N 1
ATOM 2070 C CA . ALA A 1 279 ? -17.597 -5.117 14.495 1.00 92.00 279 ALA A CA 1
ATOM 2071 C C . ALA A 1 279 ? -16.741 -6.138 13.720 1.00 92.00 279 ALA A C 1
ATOM 2073 O O . ALA A 1 279 ? -15.641 -5.809 13.275 1.00 92.00 279 ALA A O 1
ATOM 2074 N N . LEU A 1 280 ? -17.247 -7.358 13.511 1.00 90.44 280 LEU A N 1
ATOM 2075 C CA . LEU A 1 280 ? -16.561 -8.391 12.732 1.00 90.44 280 LEU A CA 1
ATOM 2076 C C . LEU A 1 280 ? -16.460 -8.018 11.247 1.00 90.44 280 LEU A C 1
ATOM 2078 O O . LEU A 1 280 ? -15.381 -8.111 10.663 1.00 90.44 280 LEU A O 1
ATOM 2082 N N . LEU A 1 281 ? -17.559 -7.563 10.641 1.00 88.06 281 LEU A N 1
ATOM 2083 C CA . LEU A 1 281 ? -17.582 -7.108 9.250 1.00 88.06 281 LEU A CA 1
ATOM 2084 C C . LEU A 1 281 ? -16.641 -5.914 9.035 1.00 88.06 281 LEU A C 1
ATOM 2086 O O . LEU A 1 281 ? -15.940 -5.862 8.028 1.00 88.06 281 LEU A O 1
ATOM 2090 N N . LEU A 1 282 ? -16.542 -4.997 10.002 1.00 93.31 282 LEU A N 1
ATOM 2091 C CA . LEU A 1 282 ? -15.580 -3.898 9.957 1.00 93.31 282 LEU A CA 1
ATOM 2092 C C . LEU A 1 282 ? -14.137 -4.419 9.940 1.00 93.31 282 LEU A C 1
ATOM 2094 O O . LEU A 1 282 ? -13.330 -3.945 9.143 1.00 93.31 282 LEU A O 1
ATOM 2098 N N . LEU A 1 283 ? -13.798 -5.406 10.776 1.00 90.88 283 LEU A N 1
ATOM 2099 C CA . LEU A 1 283 ? -12.464 -6.019 10.757 1.00 90.88 283 LEU A CA 1
ATOM 2100 C C . LEU A 1 283 ? -12.160 -6.679 9.404 1.00 90.88 283 LEU A C 1
ATOM 2102 O O . LEU A 1 283 ? -11.033 -6.567 8.922 1.00 90.88 283 LEU A O 1
ATOM 2106 N N . LEU A 1 284 ? -13.155 -7.294 8.757 1.00 87.44 284 LEU A N 1
ATOM 2107 C CA . LEU A 1 284 ? -13.018 -7.828 7.397 1.00 87.44 284 LEU A CA 1
ATOM 2108 C C . LEU A 1 284 ? -12.783 -6.715 6.362 1.00 87.44 284 LEU A C 1
ATOM 2110 O O . LEU A 1 284 ? -11.889 -6.845 5.525 1.00 87.44 284 LEU A O 1
ATOM 2114 N N . VAL A 1 285 ? -13.503 -5.589 6.452 1.00 91.00 285 VAL A N 1
ATOM 2115 C CA . VAL A 1 285 ? -13.275 -4.398 5.607 1.00 91.00 285 VAL A CA 1
ATOM 2116 C C . VAL A 1 285 ? -11.857 -3.844 5.792 1.00 91.00 285 VAL A C 1
ATOM 2118 O O . VAL A 1 285 ? -11.199 -3.484 4.811 1.00 91.00 285 VAL A O 1
ATOM 2121 N N . LEU A 1 286 ? -11.348 -3.786 7.027 1.00 91.25 286 LEU A N 1
ATOM 2122 C CA . LEU A 1 286 ? -9.974 -3.354 7.314 1.00 91.25 286 LEU A CA 1
ATOM 2123 C C . LEU A 1 286 ? -8.934 -4.368 6.809 1.00 91.25 286 LEU A C 1
ATOM 2125 O O . LEU A 1 286 ? -7.898 -3.964 6.281 1.00 91.25 286 LEU A O 1
ATOM 2129 N N . GLY A 1 287 ? -9.242 -5.665 6.878 1.00 85.88 287 GLY A N 1
ATOM 2130 C CA . GLY A 1 287 ? -8.459 -6.734 6.254 1.00 85.88 287 GLY A CA 1
ATOM 2131 C C . GLY A 1 287 ? -8.330 -6.557 4.738 1.00 85.88 287 GLY A C 1
ATOM 2132 O O . GLY A 1 287 ? -7.217 -6.494 4.215 1.00 85.88 287 GLY A O 1
ATOM 2133 N N . ALA A 1 288 ? -9.457 -6.377 4.041 1.00 82.44 288 ALA A N 1
ATOM 2134 C CA . ALA A 1 288 ? -9.489 -6.094 2.603 1.00 82.44 288 ALA A CA 1
ATOM 2135 C C . ALA A 1 288 ? -8.781 -4.770 2.253 1.00 82.44 288 ALA A C 1
ATOM 2137 O O . ALA A 1 288 ? -8.089 -4.671 1.240 1.00 82.44 288 ALA A O 1
ATOM 2138 N N . THR A 1 289 ? -8.881 -3.760 3.124 1.00 87.88 289 THR A N 1
ATOM 2139 C CA . THR A 1 289 ? -8.150 -2.490 2.975 1.00 87.88 289 THR A CA 1
ATOM 2140 C C . THR A 1 289 ? -6.633 -2.699 3.039 1.00 87.88 289 THR A C 1
ATOM 2142 O O . THR A 1 289 ? -5.899 -2.051 2.294 1.00 87.88 289 THR A O 1
ATOM 2145 N N . GLY A 1 290 ? -6.148 -3.639 3.854 1.00 83.50 290 GLY A N 1
ATOM 2146 C CA . GLY A 1 290 ? -4.746 -4.058 3.841 1.00 83.50 290 GLY A CA 1
ATOM 2147 C C . GLY A 1 290 ? -4.289 -4.547 2.463 1.00 83.50 290 GLY A C 1
ATOM 2148 O O . GLY A 1 290 ? -3.233 -4.145 1.985 1.00 83.50 290 GLY A O 1
ATOM 2149 N N . VAL A 1 291 ? -5.106 -5.345 1.769 1.00 76.75 291 VAL A N 1
ATOM 2150 C CA . VAL A 1 291 ? -4.804 -5.800 0.397 1.00 76.75 291 VAL A CA 1
ATOM 2151 C C . VAL A 1 291 ? -4.759 -4.618 -0.574 1.00 76.75 291 VAL A C 1
ATOM 2153 O O . VAL A 1 291 ? -3.764 -4.428 -1.266 1.00 76.75 291 VAL A O 1
ATOM 2156 N N . LEU A 1 292 ? -5.781 -3.761 -0.556 1.00 74.81 292 LEU A N 1
ATOM 2157 C CA . LEU A 1 292 ? -5.876 -2.602 -1.451 1.00 74.81 292 LEU A CA 1
ATOM 2158 C C . LEU A 1 292 ? -4.730 -1.604 -1.295 1.00 74.81 292 LEU A C 1
ATOM 2160 O O . LEU A 1 292 ? -4.196 -1.108 -2.277 1.00 74.81 292 LEU A O 1
ATOM 2164 N N . THR A 1 293 ? -4.336 -1.307 -0.060 1.00 76.25 293 THR A N 1
ATOM 2165 C CA . THR A 1 293 ? -3.294 -0.305 0.230 1.00 76.25 293 THR A CA 1
ATOM 2166 C C . THR A 1 293 ? -1.875 -0.802 -0.029 1.00 76.25 293 THR A C 1
ATOM 2168 O O . THR A 1 293 ? -0.924 -0.034 0.093 1.00 76.25 293 THR A O 1
ATOM 2171 N N . THR A 1 294 ? -1.728 -2.080 -0.377 1.00 67.75 294 THR A N 1
ATOM 2172 C CA . THR A 1 294 ? -0.446 -2.711 -0.720 1.00 67.75 294 THR A CA 1
ATOM 2173 C C . THR A 1 294 ? -0.363 -3.157 -2.175 1.00 67.75 294 THR A C 1
ATOM 2175 O O . THR A 1 294 ? 0.718 -3.557 -2.626 1.00 67.75 294 THR A O 1
ATOM 2178 N N . GLY A 1 295 ? -1.492 -3.104 -2.887 1.00 61.59 295 GLY A N 1
ATOM 2179 C CA . GLY A 1 295 ? -1.582 -3.245 -4.331 1.00 61.59 295 GLY A CA 1
ATOM 2180 C C . GLY A 1 295 ? -1.331 -1.907 -5.016 1.00 61.59 295 GLY A C 1
ATOM 2181 O O . GLY A 1 295 ? -1.713 -0.850 -4.514 1.00 61.59 295 GLY A O 1
ATOM 2182 N N . THR A 1 296 ? -0.686 -1.953 -6.174 1.00 59.56 296 THR A N 1
ATOM 2183 C CA . THR A 1 296 ? -0.531 -0.785 -7.039 1.00 59.56 296 THR A CA 1
ATOM 2184 C C . THR A 1 296 ? -1.872 -0.493 -7.708 1.00 59.56 296 THR A C 1
ATOM 2186 O O . THR A 1 296 ? -2.391 -1.374 -8.396 1.00 59.56 296 THR A O 1
ATOM 2189 N N . PRO A 1 297 ? -2.465 0.701 -7.517 1.00 57.00 297 PRO A N 1
ATOM 2190 C CA . PRO A 1 297 ? -3.712 1.038 -8.180 1.00 57.00 297 PRO A CA 1
ATOM 2191 C C . PRO A 1 297 ? -3.517 1.000 -9.697 1.00 57.00 297 PRO A C 1
ATOM 2193 O O . PRO A 1 297 ? -2.484 1.467 -10.186 1.00 57.00 297 PRO A O 1
ATOM 2196 N N . PRO A 1 298 ? -4.485 0.463 -10.442 1.00 49.59 298 PRO A N 1
ATOM 2197 C CA . PRO A 1 298 ? -4.378 0.324 -11.873 1.00 49.59 298 PRO A CA 1
ATOM 2198 C C . PRO A 1 298 ? -4.637 1.672 -12.530 1.00 49.59 298 PRO A C 1
ATOM 2200 O O . PRO A 1 298 ? -5.776 1.961 -12.897 1.00 49.59 298 PRO A O 1
ATOM 2203 N N . ARG A 1 299 ? -3.608 2.513 -12.622 1.00 49.12 299 ARG A N 1
ATOM 2204 C CA . ARG A 1 299 ? -3.815 3.885 -13.072 1.00 49.12 299 ARG A CA 1
ATOM 2205 C C . ARG A 1 299 ? -3.912 3.992 -14.608 1.00 49.12 299 ARG A C 1
ATOM 2207 O O . ARG A 1 299 ? -4.822 4.700 -15.000 1.00 49.12 299 ARG A O 1
ATOM 2214 N N . GLU A 1 300 ? -3.178 3.241 -15.462 1.00 45.94 300 GLU A N 1
ATOM 2215 C CA . GLU A 1 300 ? -3.281 3.277 -16.971 1.00 45.94 300 GLU A CA 1
ATOM 2216 C C . GLU A 1 300 ? -2.685 2.006 -17.682 1.00 45.94 300 GLU A C 1
ATOM 2218 O O . GLU A 1 300 ? -1.962 1.265 -17.018 1.00 45.94 300 GLU A O 1
ATOM 2223 N N . PRO A 1 301 ? -3.179 1.623 -18.898 1.00 39.59 301 PRO A N 1
ATOM 2224 C CA . PRO A 1 301 ? -2.633 1.047 -20.181 1.00 39.59 301 PRO A CA 1
ATOM 2225 C C . PRO A 1 301 ? -1.342 1.510 -20.922 1.00 39.59 301 PRO A C 1
ATOM 2227 O O . PRO A 1 301 ? -1.224 2.701 -21.126 1.00 39.59 301 PRO A O 1
ATOM 2230 N N . GLN A 1 302 ? -0.420 0.627 -21.397 1.00 50.28 302 GLN A N 1
ATOM 2231 C CA . GLN A 1 302 ? 0.715 0.975 -22.280 1.00 50.28 302 GLN A CA 1
ATOM 2232 C C . GLN A 1 302 ? 0.033 0.812 -23.617 1.00 50.28 302 GLN A C 1
ATOM 2234 O O . GLN A 1 302 ? -0.059 -0.289 -24.156 1.00 50.28 302 GLN A O 1
ATOM 2239 N N . VAL A 1 303 ? -0.668 1.864 -24.005 1.00 57.06 303 VAL A N 1
ATOM 2240 C CA . VAL A 1 303 ? -1.602 1.824 -25.116 1.00 57.06 303 VAL A CA 1
ATOM 2241 C C . VAL A 1 303 ? -1.007 2.607 -26.262 1.00 57.06 303 VAL A C 1
ATOM 2243 O O . VAL A 1 303 ? -0.370 3.649 -26.074 1.00 57.06 303 VAL A O 1
ATOM 2246 N N . LEU A 1 304 ? -1.244 2.111 -27.469 1.00 57.16 304 LEU A N 1
ATOM 2247 C CA . LEU A 1 304 ? -1.178 2.951 -28.647 1.00 57.16 304 LEU A CA 1
ATOM 2248 C C . LEU A 1 304 ? -2.075 4.172 -28.426 1.00 57.16 304 LEU A C 1
ATOM 2250 O O . LEU A 1 304 ? -3.223 4.032 -28.001 1.00 57.16 304 LEU A O 1
ATOM 2254 N N . ALA A 1 305 ? -1.552 5.360 -28.725 1.00 57.69 305 ALA A N 1
ATOM 2255 C CA . ALA A 1 305 ? -2.314 6.603 -28.651 1.00 57.69 305 ALA A CA 1
ATOM 2256 C C . ALA A 1 305 ? -3.552 6.554 -29.564 1.00 57.69 305 ALA A C 1
ATOM 2258 O O . ALA A 1 305 ? -4.590 7.116 -29.225 1.00 57.69 305 ALA A O 1
ATOM 2259 N N . TYR A 1 306 ? -3.437 5.844 -30.690 1.00 66.69 306 TYR A N 1
ATOM 2260 C CA . TYR A 1 306 ? -4.510 5.544 -31.631 1.00 66.69 306 TYR A CA 1
ATOM 2261 C C . TYR A 1 306 ? -4.272 4.144 -32.218 1.00 66.69 306 TYR A C 1
ATOM 2263 O O . TYR A 1 306 ? -3.109 3.809 -32.466 1.00 66.69 306 TYR A O 1
ATOM 2271 N N . PRO A 1 307 ? -5.316 3.320 -32.433 1.00 71.19 307 PRO A N 1
ATOM 2272 C CA . PRO A 1 307 ? -5.164 2.081 -33.188 1.00 71.19 307 PRO A CA 1
ATOM 2273 C C . PRO A 1 307 ? -4.638 2.405 -34.587 1.00 71.19 307 PRO A C 1
ATOM 2275 O O . PRO A 1 307 ? -5.019 3.415 -35.182 1.00 71.19 307 PRO A O 1
ATOM 2278 N N . ILE A 1 308 ? -3.744 1.561 -35.087 1.00 83.25 308 ILE A N 1
ATOM 2279 C CA . ILE A 1 308 ? -3.159 1.723 -36.415 1.00 83.25 308 ILE A CA 1
ATOM 2280 C C . ILE A 1 308 ? -3.882 0.769 -37.341 1.00 83.25 308 ILE A C 1
ATOM 2282 O O . ILE A 1 308 ? -3.981 -0.417 -37.041 1.00 83.25 308 ILE A O 1
ATOM 2286 N N . HIS A 1 309 ? -4.369 1.315 -38.444 1.00 89.31 309 HIS A N 1
ATOM 2287 C CA . HIS A 1 309 ? -4.869 0.559 -39.573 1.00 89.31 309 HIS A CA 1
ATOM 2288 C C . HIS A 1 309 ? -4.190 1.120 -40.816 1.00 89.31 309 HIS A C 1
ATOM 2290 O O . HIS A 1 309 ? -4.363 2.298 -41.141 1.00 89.31 309 HIS A O 1
ATOM 2296 N N . GLU A 1 310 ? -3.374 0.303 -41.466 1.00 87.31 310 GLU A N 1
ATOM 2297 C CA . GLU A 1 310 ? -2.606 0.692 -42.639 1.00 87.31 310 GLU A CA 1
ATOM 2298 C C . GLU A 1 310 ? -2.792 -0.342 -43.745 1.00 87.31 310 GLU A C 1
ATOM 2300 O O . GLU A 1 310 ? -2.676 -1.543 -43.522 1.00 87.31 310 GLU A O 1
ATOM 2305 N N . THR A 1 311 ? -3.058 0.121 -44.961 1.00 91.31 311 THR A N 1
ATOM 2306 C CA . THR A 1 311 ? -3.206 -0.742 -46.135 1.00 91.31 311 THR A CA 1
ATOM 2307 C C . THR A 1 311 ? -2.294 -0.259 -47.245 1.00 91.31 311 THR A C 1
ATOM 2309 O O . THR A 1 311 ? -2.198 0.949 -47.474 1.00 91.31 311 THR A O 1
ATOM 2312 N N . GLY A 1 312 ? -1.691 -1.176 -47.996 1.00 89.69 312 GLY A N 1
ATOM 2313 C CA . GLY A 1 312 ? -0.807 -0.801 -49.094 1.00 89.69 312 GLY A CA 1
ATOM 2314 C C . GLY A 1 312 ? -0.480 -1.943 -50.047 1.00 89.69 312 GLY A C 1
ATOM 2315 O O . GLY A 1 312 ? -1.156 -2.974 -50.088 1.00 89.69 312 GLY A O 1
ATOM 2316 N N . ARG A 1 313 ? 0.555 -1.733 -50.866 1.00 87.88 313 ARG A N 1
ATOM 2317 C CA . ARG A 1 313 ? 1.038 -2.694 -51.865 1.00 87.88 313 ARG A CA 1
ATOM 2318 C C . ARG A 1 313 ? 2.555 -2.843 -51.801 1.00 87.88 313 ARG A C 1
ATOM 2320 O O . ARG A 1 313 ? 3.275 -1.854 -51.741 1.00 87.88 313 ARG A O 1
ATOM 2327 N N . LEU A 1 314 ? 3.012 -4.085 -51.883 1.00 87.94 314 LEU A N 1
ATOM 2328 C CA . LEU A 1 314 ? 4.396 -4.539 -51.952 1.00 87.94 314 LEU A CA 1
ATOM 2329 C C . LEU A 1 314 ? 4.587 -5.243 -53.303 1.00 87.94 314 LEU A C 1
ATOM 2331 O O . LEU A 1 314 ? 4.425 -6.457 -53.424 1.00 87.94 314 LEU A O 1
ATOM 2335 N N . GLY A 1 315 ? 4.833 -4.463 -54.357 1.00 85.25 315 GLY A N 1
ATOM 2336 C CA . GLY A 1 315 ? 4.845 -4.981 -55.728 1.00 85.25 315 GLY A CA 1
ATOM 2337 C C . GLY A 1 315 ? 3.467 -5.514 -56.139 1.00 85.25 315 GLY A C 1
ATOM 2338 O O . GLY A 1 315 ? 2.517 -4.744 -56.285 1.00 85.25 315 GLY A O 1
ATOM 2339 N N . THR A 1 316 ? 3.354 -6.832 -56.319 1.00 84.62 316 THR A N 1
ATOM 2340 C CA . THR A 1 316 ? 2.107 -7.529 -56.688 1.00 84.62 316 THR A CA 1
ATOM 2341 C C . THR A 1 316 ? 1.277 -8.001 -55.489 1.00 84.62 316 THR A C 1
ATOM 2343 O O . THR A 1 316 ? 0.156 -8.473 -55.684 1.00 84.62 316 THR A O 1
ATOM 2346 N N . VAL A 1 317 ? 1.798 -7.869 -54.265 1.00 90.12 317 VAL A N 1
ATOM 2347 C CA . VAL A 1 317 ? 1.135 -8.274 -53.017 1.00 90.12 317 VAL A CA 1
ATOM 2348 C C . VAL A 1 317 ? 0.470 -7.059 -52.369 1.00 90.12 317 VAL A C 1
ATOM 2350 O O . VAL A 1 317 ? 1.092 -6.015 -52.209 1.00 90.12 317 VAL A O 1
ATOM 2353 N N . THR A 1 318 ? -0.793 -7.163 -51.978 1.00 92.00 318 THR A N 1
ATOM 2354 C CA . THR A 1 318 ? -1.487 -6.184 -51.124 1.00 92.00 318 THR A CA 1
ATOM 2355 C C . THR A 1 318 ? -1.358 -6.565 -49.654 1.00 92.00 318 THR A C 1
ATOM 2357 O O . THR A 1 318 ? -1.414 -7.754 -49.332 1.00 92.00 318 THR A O 1
ATOM 2360 N N . TYR A 1 319 ? -1.237 -5.572 -48.771 1.00 93.81 319 TYR A N 1
ATOM 2361 C CA . TYR A 1 319 ? -1.206 -5.786 -47.325 1.00 93.81 319 TYR A CA 1
ATOM 2362 C C . TYR A 1 319 ? -2.262 -4.970 -46.579 1.00 93.81 319 TYR A C 1
ATOM 2364 O O . TYR A 1 319 ? -2.612 -3.863 -46.989 1.00 93.81 319 TYR A O 1
ATOM 2372 N N . GLU A 1 320 ? -2.710 -5.523 -45.456 1.00 94.12 320 GLU A N 1
ATOM 2373 C CA . GLU A 1 320 ? -3.515 -4.869 -44.423 1.00 94.12 320 GLU A CA 1
ATOM 2374 C C . GLU A 1 320 ? -2.825 -5.109 -43.074 1.00 94.12 320 GLU A C 1
ATOM 2376 O O . GLU A 1 320 ? -2.564 -6.253 -42.699 1.00 94.12 320 GLU A O 1
ATOM 2381 N N . LEU A 1 321 ? -2.473 -4.036 -42.371 1.00 93.06 321 LEU A N 1
ATOM 2382 C CA . LEU A 1 321 ? -1.791 -4.056 -41.085 1.00 93.06 321 LEU A CA 1
ATOM 2383 C C . LEU A 1 321 ? -2.662 -3.382 -40.027 1.00 93.06 321 LEU A C 1
ATOM 2385 O O . LEU A 1 321 ? -2.940 -2.187 -40.102 1.00 93.06 321 LEU A O 1
ATOM 2389 N N . ASP A 1 322 ? -2.996 -4.142 -38.992 1.00 91.44 322 ASP A N 1
ATOM 2390 C CA . ASP A 1 322 ? -3.680 -3.663 -37.801 1.00 91.44 322 ASP A CA 1
ATOM 2391 C C . ASP A 1 322 ? -2.741 -3.723 -36.593 1.00 91.44 322 ASP A C 1
ATOM 2393 O O . ASP A 1 322 ? -2.176 -4.776 -36.286 1.00 91.44 322 ASP A O 1
ATOM 2397 N N . ALA A 1 323 ? -2.614 -2.620 -35.854 1.00 88.44 323 ALA A N 1
ATOM 2398 C CA . ALA A 1 323 ? -1.990 -2.612 -34.534 1.00 88.44 323 ALA A CA 1
ATOM 2399 C C . ALA A 1 323 ? -2.972 -2.081 -33.489 1.00 88.44 323 ALA A C 1
ATOM 2401 O O . ALA A 1 323 ? -3.463 -0.952 -33.579 1.00 88.44 323 ALA A O 1
ATOM 2402 N N . SER A 1 324 ? -3.256 -2.894 -32.470 1.00 83.56 324 SER A N 1
ATOM 2403 C CA . SER A 1 324 ? -4.205 -2.539 -31.414 1.00 83.56 324 SER A CA 1
ATOM 2404 C C . SER A 1 324 ? -3.701 -2.923 -30.028 1.00 83.56 324 SER A C 1
ATOM 2406 O O . SER A 1 324 ? -3.094 -3.978 -29.815 1.00 83.56 324 SER A O 1
ATOM 2408 N N . SER A 1 325 ? -3.974 -2.045 -29.065 1.00 73.62 325 SER A N 1
ATOM 2409 C CA . SER A 1 325 ? -3.672 -2.287 -27.658 1.00 73.62 325 SER A CA 1
ATOM 2410 C C . SER A 1 325 ? -4.559 -3.402 -27.111 1.00 73.62 325 SER A C 1
ATOM 2412 O O . SER A 1 325 ? -5.784 -3.337 -27.218 1.00 73.62 325 SER A O 1
ATOM 2414 N N . GLN A 1 326 ? -3.951 -4.399 -26.479 1.00 66.81 326 GLN A N 1
ATOM 2415 C CA . GLN A 1 326 ? -4.660 -5.497 -25.837 1.00 66.81 326 GLN A CA 1
ATOM 2416 C C . GLN A 1 326 ? -5.041 -5.139 -24.401 1.00 66.81 326 GLN A C 1
ATOM 2418 O O . GLN A 1 326 ? -4.333 -4.409 -23.703 1.00 66.81 326 GLN A O 1
ATOM 2423 N N . ALA A 1 327 ? -6.144 -5.714 -23.915 1.00 51.09 327 ALA A N 1
ATOM 2424 C CA . ALA A 1 327 ? -6.588 -5.542 -22.529 1.00 51.09 327 ALA A CA 1
ATOM 2425 C C . ALA A 1 327 ? -5.545 -6.029 -21.494 1.00 51.09 327 ALA A C 1
ATOM 2427 O O . ALA A 1 327 ? -5.578 -5.606 -20.337 1.00 51.09 327 ALA A O 1
ATOM 2428 N N . THR A 1 328 ? -4.619 -6.896 -21.918 1.00 46.22 328 THR A N 1
ATOM 2429 C CA . THR A 1 328 ? -3.489 -7.454 -21.156 1.00 46.22 328 THR A CA 1
ATOM 2430 C C . THR A 1 328 ? -2.250 -6.551 -21.115 1.00 46.22 328 THR A C 1
ATOM 2432 O O . THR A 1 328 ? -1.334 -6.845 -20.353 1.00 46.22 328 THR A O 1
ATOM 2435 N N . GLY A 1 329 ? -2.218 -5.445 -21.872 1.00 49.16 329 GLY A N 1
ATOM 2436 C CA . GLY A 1 329 ? -1.116 -4.471 -21.865 1.00 49.16 329 GLY A CA 1
ATOM 2437 C C . GLY A 1 329 ? -0.031 -4.669 -22.934 1.00 49.16 329 GLY A C 1
ATOM 2438 O O . GLY A 1 329 ? 0.964 -3.951 -22.897 1.00 49.16 329 GLY A O 1
ATOM 2439 N N . GLY A 1 330 ? -0.208 -5.607 -23.872 1.00 60.47 330 GLY A N 1
ATOM 2440 C CA . GLY A 1 330 ? 0.616 -5.740 -25.080 1.00 60.47 330 GLY A CA 1
ATOM 2441 C C . GLY A 1 330 ? 0.017 -5.010 -26.287 1.00 60.47 330 GLY A C 1
ATOM 2442 O O . GLY A 1 330 ? -1.166 -4.667 -26.296 1.00 60.47 330 GLY A O 1
ATOM 2443 N N . ILE A 1 331 ? 0.822 -4.788 -27.324 1.00 76.19 331 ILE A N 1
ATOM 2444 C CA . ILE A 1 331 ? 0.355 -4.334 -28.637 1.00 76.19 331 ILE A CA 1
ATOM 2445 C C . ILE A 1 331 ? 0.350 -5.545 -29.561 1.00 76.19 331 ILE A C 1
ATOM 2447 O O . ILE A 1 331 ? 1.393 -6.157 -29.798 1.00 76.19 331 ILE A O 1
ATOM 2451 N N . LEU A 1 332 ? -0.830 -5.888 -30.073 1.00 87.12 332 LEU A N 1
ATOM 2452 C CA . LEU A 1 332 ? -0.985 -6.937 -31.070 1.00 87.12 332 LEU A CA 1
ATOM 2453 C C . LEU A 1 332 ? -0.886 -6.315 -32.459 1.00 87.12 332 LEU A C 1
ATOM 2455 O O . LEU A 1 332 ? -1.725 -5.492 -32.824 1.00 87.12 332 LEU A O 1
ATOM 2459 N N . PHE A 1 333 ? 0.111 -6.753 -33.217 1.00 92.44 333 PHE A N 1
ATOM 2460 C CA . PHE A 1 333 ? 0.262 -6.495 -34.641 1.00 92.44 333 PHE A CA 1
ATOM 2461 C C . PHE A 1 333 ? -0.315 -7.677 -35.412 1.00 92.44 333 PHE A C 1
ATOM 2463 O O . PHE A 1 333 ? 0.047 -8.824 -35.144 1.00 92.44 333 PHE A O 1
ATOM 2470 N N . THR A 1 334 ? -1.197 -7.392 -36.363 1.00 95.00 334 THR A N 1
ATOM 2471 C CA . THR A 1 334 ? -1.775 -8.365 -37.293 1.00 95.00 334 THR A CA 1
ATOM 2472 C C . THR A 1 334 ? -1.539 -7.872 -38.710 1.00 95.00 334 THR A C 1
ATOM 2474 O O . THR A 1 334 ? -2.039 -6.818 -39.079 1.00 95.00 334 THR A O 1
ATOM 2477 N N . LEU A 1 335 ? -0.772 -8.624 -39.493 1.00 95.44 335 LEU A N 1
ATOM 2478 C CA . LEU A 1 335 ? -0.486 -8.333 -40.894 1.00 95.44 335 LEU A CA 1
ATOM 2479 C C . LEU A 1 335 ? -1.149 -9.398 -41.768 1.00 95.44 335 LEU A C 1
ATOM 2481 O O . LEU A 1 335 ? -0.876 -10.586 -41.602 1.00 95.44 335 LEU A O 1
ATOM 2485 N N . ARG A 1 336 ? -1.990 -8.979 -42.711 1.00 95.38 336 ARG A N 1
ATOM 2486 C CA . ARG A 1 336 ? -2.609 -9.841 -43.723 1.00 95.38 336 ARG A CA 1
ATOM 2487 C C . ARG A 1 336 ? -2.031 -9.532 -45.096 1.00 95.38 336 ARG A C 1
ATOM 2489 O O . ARG A 1 336 ? -1.955 -8.367 -45.476 1.00 95.38 336 ARG A O 1
ATOM 2496 N N . LEU A 1 337 ? -1.635 -10.566 -45.832 1.00 93.62 337 LEU A N 1
ATOM 2497 C CA . LEU A 1 337 ? -1.013 -10.472 -47.152 1.00 93.62 337 LEU A CA 1
ATOM 2498 C C . LEU A 1 337 ? -1.829 -11.243 -48.193 1.00 93.62 337 LEU A C 1
ATOM 2500 O O . LEU A 1 337 ? -2.111 -12.432 -48.022 1.00 93.62 337 LEU A O 1
ATOM 2504 N N . HIS A 1 338 ? -2.151 -10.578 -49.302 1.00 93.38 338 HIS A N 1
ATOM 2505 C CA . HIS A 1 338 ? -2.909 -11.145 -50.420 1.00 93.38 338 HIS A CA 1
ATOM 2506 C C . HIS A 1 338 ? -2.219 -10.860 -51.757 1.00 93.38 338 HIS A C 1
ATOM 2508 O O . HIS A 1 338 ? -1.657 -9.784 -51.941 1.00 93.38 338 HIS A O 1
ATOM 2514 N N . ASP A 1 339 ? -2.266 -11.798 -52.701 1.00 89.50 339 ASP A N 1
ATOM 2515 C CA . ASP A 1 339 ? -1.774 -11.590 -54.065 1.00 89.50 339 ASP A CA 1
ATOM 2516 C C . ASP A 1 339 ? -2.737 -10.724 -54.905 1.00 89.50 339 ASP A C 1
ATOM 2518 O O . ASP A 1 339 ? -3.838 -10.371 -54.475 1.00 89.50 339 ASP A O 1
ATOM 2522 N N . ALA A 1 340 ? -2.348 -10.404 -56.142 1.00 82.94 340 ALA A N 1
ATOM 2523 C CA . ALA A 1 340 ? -3.174 -9.633 -57.075 1.00 82.94 340 ALA A CA 1
ATOM 2524 C C . ALA A 1 340 ? -4.538 -10.286 -57.408 1.00 82.94 340 ALA A C 1
ATOM 2526 O O . ALA A 1 340 ? -5.435 -9.604 -57.902 1.00 82.94 340 ALA A O 1
ATOM 2527 N N . GLY A 1 341 ? -4.699 -11.589 -57.148 1.00 82.19 341 GLY A N 1
ATOM 2528 C CA . GLY A 1 341 ? -5.943 -12.347 -57.298 1.00 82.19 341 GLY A CA 1
ATOM 2529 C C . GLY A 1 341 ? -6.721 -12.545 -55.989 1.00 82.19 341 GLY A C 1
ATOM 2530 O O . GLY A 1 341 ? -7.714 -13.273 -55.991 1.00 82.19 341 GLY A O 1
ATOM 2531 N N . GLY A 1 342 ? -6.285 -11.935 -54.881 1.00 82.81 342 GLY A N 1
ATOM 2532 C CA . GLY A 1 342 ? -6.910 -12.018 -53.558 1.00 82.81 342 GLY A CA 1
ATOM 2533 C C . GLY A 1 342 ? -6.555 -13.269 -52.743 1.00 82.81 342 GLY A C 1
ATOM 2534 O O . GLY A 1 342 ? -7.103 -13.461 -51.654 1.00 82.81 342 GLY A O 1
ATOM 2535 N N . ARG A 1 343 ? -5.652 -14.132 -53.223 1.00 89.19 343 ARG A N 1
ATOM 2536 C CA . ARG A 1 343 ? -5.256 -15.359 -52.513 1.00 89.19 343 ARG A CA 1
ATOM 2537 C C . ARG A 1 343 ? -4.243 -15.040 -51.407 1.00 89.19 343 ARG A C 1
ATOM 2539 O O . ARG A 1 343 ? -3.374 -14.197 -51.617 1.00 89.19 343 ARG A O 1
ATOM 2546 N N . PRO A 1 344 ? -4.326 -15.706 -50.243 1.00 90.81 344 PRO A N 1
ATOM 2547 C CA . PRO A 1 344 ? -3.422 -15.451 -49.124 1.00 90.81 344 PRO A CA 1
ATOM 2548 C C . PRO A 1 344 ? -1.973 -15.833 -49.459 1.00 90.81 344 PRO A C 1
ATOM 2550 O O . PRO A 1 344 ? -1.720 -16.939 -49.940 1.00 90.81 344 PRO A O 1
ATOM 2553 N N . VAL A 1 345 ? -1.023 -14.946 -49.152 1.00 88.81 345 VAL A N 1
ATOM 2554 C CA . VAL A 1 345 ? 0.418 -15.165 -49.373 1.00 88.81 345 VAL A CA 1
ATOM 2555 C C . VAL A 1 345 ? 1.083 -15.626 -48.080 1.00 88.81 345 VAL A C 1
ATOM 2557 O O . VAL A 1 345 ? 0.980 -14.957 -47.058 1.00 88.81 345 VAL A O 1
ATOM 2560 N N . GLN A 1 346 ? 1.768 -16.770 -48.127 1.00 90.50 346 GLN A N 1
ATOM 2561 C CA . GLN A 1 346 ? 2.426 -17.390 -46.973 1.00 90.50 346 GLN A CA 1
ATOM 2562 C C . GLN A 1 346 ? 3.946 -17.440 -47.115 1.00 90.50 346 GLN A C 1
ATOM 2564 O O . GLN A 1 346 ? 4.480 -17.454 -48.220 1.00 90.50 346 GLN A O 1
ATOM 2569 N N . GLY A 1 347 ? 4.638 -17.539 -45.982 1.00 88.25 347 GLY A N 1
ATOM 2570 C CA . GLY A 1 347 ? 6.092 -17.454 -45.898 1.00 88.25 347 GLY A CA 1
ATOM 2571 C C . GLY A 1 347 ? 6.608 -17.571 -44.459 1.00 88.25 347 GLY A C 1
ATOM 2572 O O . GLY A 1 347 ? 5.813 -17.773 -43.537 1.00 88.25 347 GLY A O 1
ATOM 2573 N N . PRO A 1 348 ? 7.932 -17.471 -44.250 1.00 90.88 348 PRO A N 1
ATOM 2574 C CA . PRO A 1 348 ? 8.548 -17.568 -42.927 1.00 90.88 348 PRO A CA 1
ATOM 2575 C C . PRO A 1 348 ? 8.201 -16.362 -42.041 1.00 90.88 348 PRO A C 1
ATOM 2577 O O . PRO A 1 348 ? 7.559 -15.411 -42.482 1.00 90.88 348 PRO A O 1
ATOM 2580 N N . ALA A 1 349 ? 8.630 -16.397 -40.775 1.00 89.19 349 ALA A N 1
ATOM 2581 C CA . ALA A 1 349 ? 8.470 -15.255 -39.880 1.00 89.19 349 ALA A CA 1
ATOM 2582 C C . ALA A 1 349 ? 9.169 -14.014 -40.454 1.00 89.19 349 ALA A C 1
ATOM 2584 O O . ALA A 1 349 ? 10.318 -14.096 -40.889 1.00 89.19 349 ALA A O 1
ATOM 2585 N N . LEU A 1 350 ? 8.472 -12.883 -40.434 1.00 94.25 350 LEU A N 1
ATOM 2586 C CA . LEU A 1 350 ? 8.943 -11.624 -40.999 1.00 94.25 350 LEU A CA 1
ATOM 2587 C C . LEU A 1 350 ? 9.642 -10.813 -39.900 1.00 94.25 350 LEU A C 1
ATOM 2589 O O . LEU A 1 350 ? 8.999 -10.511 -38.885 1.00 94.25 350 LEU A O 1
ATOM 2593 N N . PRO A 1 351 ? 10.939 -10.488 -40.041 1.00 93.31 351 PRO A N 1
ATOM 2594 C CA . PRO A 1 351 ? 11.648 -9.653 -39.081 1.00 93.31 351 PRO A CA 1
ATOM 2595 C C . PRO A 1 351 ? 11.003 -8.273 -38.958 1.00 93.31 351 PRO A C 1
ATOM 2597 O O . PRO A 1 351 ? 10.556 -7.684 -39.939 1.00 93.31 351 PRO A O 1
ATOM 2600 N N . MET A 1 352 ? 10.968 -7.747 -37.742 1.00 92.69 352 MET A N 1
ATOM 2601 C CA . MET A 1 352 ? 10.440 -6.426 -37.440 1.00 92.69 352 MET A CA 1
ATOM 2602 C C . MET A 1 352 ? 11.396 -5.705 -36.496 1.00 92.69 352 MET A C 1
ATOM 2604 O O . MET A 1 352 ? 11.775 -6.241 -35.458 1.00 92.69 352 MET A O 1
ATOM 2608 N N . GLU A 1 353 ? 11.761 -4.477 -36.829 1.00 90.56 353 GLU A N 1
ATOM 2609 C CA . GLU A 1 353 ? 12.610 -3.623 -36.009 1.00 90.56 353 GLU A CA 1
ATOM 2610 C C . GLU A 1 353 ? 11.861 -2.374 -35.575 1.00 90.56 353 GLU A C 1
ATOM 2612 O O . GLU A 1 353 ? 11.200 -1.707 -36.368 1.00 90.56 353 GLU A O 1
ATOM 2617 N N . LEU A 1 354 ? 11.975 -2.051 -34.292 1.00 86.94 354 LEU A N 1
ATOM 2618 C CA . LEU A 1 354 ? 11.360 -0.884 -33.693 1.00 86.94 354 LEU A CA 1
ATOM 2619 C C . LEU A 1 354 ? 12.464 0.026 -33.160 1.00 86.94 354 LEU A C 1
ATOM 2621 O O . LEU A 1 354 ? 13.283 -0.376 -32.338 1.00 86.94 354 LEU A O 1
ATOM 2625 N N . THR A 1 355 ? 12.490 1.266 -33.628 1.00 84.00 355 THR A N 1
ATOM 2626 C CA . THR A 1 355 ? 13.467 2.286 -33.226 1.00 84.00 355 THR A CA 1
ATOM 2627 C C . THR A 1 355 ? 12.749 3.488 -32.640 1.00 84.00 355 THR A C 1
ATOM 2629 O O . THR A 1 355 ? 11.594 3.748 -32.969 1.00 84.00 355 THR A O 1
ATOM 2632 N N . MET A 1 356 ? 13.411 4.239 -31.765 1.00 71.50 356 MET A N 1
ATOM 2633 C CA . MET A 1 356 ? 12.839 5.441 -31.166 1.00 71.50 356 MET A CA 1
ATOM 2634 C C . MET A 1 356 ? 13.585 6.678 -31.683 1.00 71.50 356 MET A C 1
ATOM 2636 O O . MET A 1 356 ? 14.716 6.930 -31.265 1.00 71.50 356 MET A O 1
ATOM 2640 N N . PRO A 1 357 ? 12.992 7.469 -32.599 1.00 74.75 357 PRO A N 1
ATOM 2641 C CA . PRO A 1 357 ? 13.636 8.673 -33.109 1.00 74.75 357 PRO A CA 1
ATOM 2642 C C . PRO A 1 357 ? 13.973 9.656 -31.978 1.00 74.75 357 PRO A C 1
ATOM 2644 O O . PRO A 1 357 ? 13.114 10.007 -31.166 1.00 74.75 357 PRO A O 1
ATOM 2647 N N . GLY A 1 358 ? 15.226 10.112 -31.936 1.00 57.34 358 GLY A N 1
ATOM 2648 C CA . GLY A 1 358 ? 15.728 11.023 -30.901 1.00 57.34 358 GLY A CA 1
ATOM 2649 C C . GLY A 1 358 ? 16.225 10.344 -29.619 1.00 57.34 358 GLY A C 1
ATOM 2650 O O . GLY A 1 358 ? 16.601 11.052 -28.694 1.00 57.34 358 GLY A O 1
ATOM 2651 N N . HIS A 1 359 ? 16.248 9.008 -29.566 1.00 45.50 359 HIS A N 1
ATOM 2652 C CA . HIS A 1 359 ? 16.834 8.234 -28.470 1.00 45.50 359 HIS A CA 1
ATOM 2653 C C . HIS A 1 359 ? 17.949 7.336 -29.014 1.00 45.50 359 HIS A C 1
ATOM 2655 O O . HIS A 1 359 ? 17.778 6.676 -30.040 1.00 45.50 359 HIS A O 1
ATOM 2661 N N . VAL A 1 360 ? 19.101 7.304 -28.341 1.00 53.44 360 VAL A N 1
ATOM 2662 C CA . VAL A 1 360 ? 20.214 6.422 -28.723 1.00 53.44 360 VAL A CA 1
ATOM 2663 C C . VAL A 1 360 ? 19.985 5.074 -28.051 1.00 53.44 360 VAL A C 1
ATOM 2665 O O . VAL A 1 360 ? 20.305 4.894 -26.882 1.00 53.44 360 VAL A O 1
ATOM 2668 N N . MET A 1 361 ? 19.354 4.144 -28.762 1.00 49.56 361 MET A N 1
ATOM 2669 C CA . MET A 1 361 ? 19.138 2.776 -28.295 1.00 49.56 361 MET A CA 1
ATOM 2670 C C . MET A 1 361 ? 19.228 1.796 -29.469 1.00 49.56 361 MET A C 1
ATOM 2672 O O . MET A 1 361 ? 18.843 2.160 -30.585 1.00 49.56 361 MET A O 1
ATOM 2676 N N . PRO A 1 362 ? 19.703 0.557 -29.253 1.00 59.75 362 PRO A N 1
ATOM 2677 C CA . PRO A 1 362 ? 19.623 -0.481 -30.268 1.00 59.75 362 PRO A CA 1
ATOM 2678 C C . PRO A 1 362 ? 18.173 -0.722 -30.709 1.00 59.75 362 PRO A C 1
ATOM 2680 O O . PRO A 1 362 ? 17.257 -0.582 -29.890 1.00 59.75 362 PRO A O 1
ATOM 2683 N N . PRO A 1 363 ? 17.953 -1.111 -31.979 1.00 74.31 363 PRO A N 1
ATOM 2684 C CA . PRO A 1 363 ? 16.622 -1.444 -32.460 1.00 74.31 363 PRO A CA 1
ATOM 2685 C C . PRO A 1 363 ? 16.033 -2.577 -31.620 1.00 74.31 363 PRO A C 1
ATOM 2687 O O . PRO A 1 363 ? 16.672 -3.611 -31.414 1.00 74.31 363 PRO A O 1
ATOM 2690 N N . TYR A 1 364 ? 14.799 -2.401 -31.161 1.00 72.38 364 TYR A N 1
ATOM 2691 C CA . TYR A 1 364 ? 14.035 -3.466 -30.535 1.00 72.38 364 TYR A CA 1
ATOM 2692 C C . TYR A 1 364 ? 13.560 -4.422 -31.632 1.00 72.38 364 TYR A C 1
ATOM 2694 O O . TYR A 1 364 ? 12.697 -4.078 -32.441 1.00 72.38 364 TYR A O 1
ATOM 2702 N N . ARG A 1 365 ? 14.184 -5.600 -31.704 1.00 84.31 365 ARG A N 1
ATOM 2703 C CA . ARG A 1 365 ? 13.931 -6.590 -32.757 1.00 84.31 365 ARG A CA 1
ATOM 2704 C C . ARG A 1 365 ? 12.870 -7.593 -32.311 1.00 84.31 365 ARG A C 1
ATOM 2706 O O . ARG A 1 365 ? 12.967 -8.186 -31.241 1.00 84.31 365 ARG A O 1
ATOM 2713 N N . ALA A 1 366 ? 11.880 -7.806 -33.163 1.00 84.25 366 ALA A N 1
ATOM 2714 C CA . ALA A 1 366 ? 10.799 -8.769 -33.020 1.00 84.25 366 ALA A CA 1
ATOM 2715 C C . ALA A 1 366 ? 10.566 -9.482 -34.365 1.00 84.25 366 ALA A C 1
ATOM 2717 O O . ALA A 1 366 ? 11.246 -9.209 -35.352 1.00 84.25 366 ALA A O 1
ATOM 2718 N N . ALA A 1 367 ? 9.617 -10.417 -34.421 1.00 89.75 367 ALA A N 1
ATOM 2719 C CA . ALA A 1 367 ? 9.225 -11.046 -35.678 1.00 89.75 367 ALA A CA 1
ATOM 2720 C C . ALA A 1 367 ? 7.722 -11.337 -35.709 1.00 89.75 367 ALA A C 1
ATOM 2722 O O . ALA A 1 367 ? 7.168 -11.883 -34.752 1.00 89.75 367 ALA A O 1
ATOM 2723 N N . LEU A 1 368 ? 7.088 -11.006 -36.830 1.00 92.75 368 LEU A N 1
ATOM 2724 C CA . LEU A 1 368 ? 5.719 -11.376 -37.171 1.00 92.75 368 LEU A CA 1
ATOM 2725 C C . LEU A 1 368 ? 5.697 -12.847 -37.589 1.00 92.75 368 LEU A C 1
ATOM 2727 O O . LEU A 1 368 ? 6.316 -13.232 -38.580 1.00 92.75 368 LEU A O 1
ATOM 2731 N N . ARG A 1 369 ? 5.008 -13.692 -36.821 1.00 93.00 369 ARG A N 1
ATOM 2732 C CA . ARG A 1 369 ? 4.959 -15.141 -37.059 1.00 93.00 369 ARG A CA 1
ATOM 2733 C C . ARG A 1 369 ? 3.672 -15.533 -37.788 1.00 93.00 369 ARG A C 1
ATOM 2735 O O . ARG A 1 369 ? 2.630 -14.952 -37.484 1.00 93.00 369 ARG A O 1
ATOM 2742 N N . PRO A 1 370 ? 3.703 -16.528 -38.691 1.00 92.81 370 PRO A N 1
ATOM 2743 C CA . PRO A 1 370 ? 2.493 -17.019 -39.349 1.00 92.81 370 PRO A CA 1
ATOM 2744 C C . PRO A 1 370 ? 1.481 -17.533 -38.316 1.00 92.81 370 PRO A C 1
ATOM 2746 O O . PRO A 1 370 ? 1.836 -18.327 -37.445 1.00 92.81 370 PRO A O 1
ATOM 2749 N N . SER A 1 371 ? 0.228 -17.087 -38.412 1.00 90.56 371 SER A N 1
ATOM 2750 C CA . SER A 1 371 ? -0.866 -17.455 -37.497 1.00 90.56 371 SER A CA 1
ATOM 2751 C C . SER A 1 371 ? -2.076 -18.072 -38.211 1.00 90.56 371 SER A C 1
ATOM 2753 O O . SER A 1 371 ? -2.908 -18.699 -37.558 1.00 90.56 371 SER A O 1
ATOM 2755 N N . GLY A 1 372 ? -2.190 -17.901 -39.528 1.00 89.06 372 GLY A N 1
ATOM 2756 C CA . GLY A 1 372 ? -3.274 -18.420 -40.367 1.00 89.06 372 GLY A CA 1
ATOM 2757 C C . GLY A 1 372 ? -2.987 -18.150 -41.848 1.00 89.06 372 GLY A C 1
ATOM 2758 O O . GLY A 1 372 ? -1.965 -17.529 -42.138 1.00 89.06 372 GLY A O 1
ATOM 2759 N N . PRO A 1 373 ? -3.822 -18.621 -42.799 1.00 88.69 373 PRO A N 1
ATOM 2760 C CA . PRO A 1 373 ? -3.648 -18.385 -44.237 1.00 88.69 373 PRO A CA 1
ATOM 2761 C C . PRO A 1 373 ? -3.459 -16.900 -44.577 1.00 88.69 373 PRO A C 1
ATOM 2763 O O . PRO A 1 373 ? -4.411 -16.132 -44.527 1.00 88.69 373 PRO A O 1
ATOM 2766 N N . GLY A 1 374 ? -2.231 -16.508 -44.930 1.00 87.81 374 GLY A N 1
ATOM 2767 C CA . GLY A 1 374 ? -1.890 -15.129 -45.291 1.00 87.81 374 GLY A CA 1
ATOM 2768 C C . GLY A 1 374 ? -1.847 -14.157 -44.116 1.00 87.81 374 GLY A C 1
ATOM 2769 O O . GLY A 1 374 ? -1.748 -12.958 -44.337 1.00 87.81 374 GLY A O 1
ATOM 2770 N N . GLU A 1 375 ? -1.932 -14.651 -42.879 1.00 94.75 375 GLU A N 1
ATOM 2771 C CA . GLU A 1 375 ? -2.000 -13.834 -41.671 1.00 94.75 375 GLU A CA 1
ATOM 2772 C C . GLU A 1 375 ? -0.787 -14.075 -40.771 1.00 94.75 375 GLU A C 1
ATOM 2774 O O . GLU A 1 375 ? -0.467 -15.212 -40.404 1.00 94.75 375 GLU A O 1
ATOM 2779 N N . TYR A 1 376 ? -0.163 -12.980 -40.351 1.00 95.75 376 TYR A N 1
ATOM 2780 C CA . TYR A 1 376 ? 0.991 -12.944 -39.469 1.00 95.75 376 TYR A CA 1
ATOM 2781 C C . TYR A 1 376 ? 0.674 -12.127 -38.224 1.00 95.75 376 TYR A C 1
ATOM 2783 O O . TYR A 1 376 ? 0.039 -11.077 -38.309 1.00 95.75 376 TYR A O 1
ATOM 2791 N N . ARG A 1 377 ? 1.142 -12.585 -37.062 1.00 94.69 377 ARG A N 1
ATOM 2792 C CA . ARG A 1 377 ? 0.924 -11.901 -35.786 1.00 94.69 377 ARG A CA 1
ATOM 2793 C C . ARG A 1 377 ? 2.202 -11.759 -34.976 1.00 94.69 377 ARG A C 1
ATOM 2795 O O . ARG A 1 377 ? 3.057 -12.645 -34.968 1.00 94.69 377 ARG A O 1
ATOM 2802 N N . ALA A 1 378 ? 2.295 -10.653 -34.254 1.00 87.12 378 ALA A N 1
ATOM 2803 C CA . ALA A 1 378 ? 3.267 -10.440 -33.193 1.00 87.12 378 ALA A CA 1
ATOM 2804 C C . ALA A 1 378 ? 2.577 -9.692 -32.062 1.00 87.12 378 ALA A C 1
ATOM 2806 O O . ALA A 1 378 ? 1.950 -8.661 -32.286 1.00 87.12 378 ALA A O 1
ATOM 2807 N N . GLU A 1 379 ? 2.710 -10.202 -30.847 1.00 81.25 379 GLU A N 1
ATOM 2808 C CA . GLU A 1 379 ? 2.341 -9.464 -29.649 1.00 81.25 379 GLU A CA 1
ATOM 2809 C C . GLU A 1 379 ? 3.629 -9.008 -28.978 1.00 81.25 379 GLU A C 1
ATOM 2811 O O . GLU A 1 379 ? 4.516 -9.820 -28.706 1.00 81.25 379 GLU A O 1
ATOM 2816 N N . LEU A 1 380 ? 3.759 -7.702 -28.769 1.00 66.50 380 LEU A N 1
ATOM 2817 C CA . LEU A 1 380 ? 4.959 -7.117 -28.190 1.00 66.50 380 LEU A CA 1
ATOM 2818 C C . LEU A 1 380 ? 4.628 -6.041 -27.173 1.00 66.50 380 LEU A C 1
ATOM 2820 O O . LEU A 1 380 ? 3.610 -5.354 -27.249 1.00 66.50 380 LEU A O 1
ATOM 2824 N N . ILE A 1 381 ? 5.526 -5.913 -26.207 1.00 59.41 381 ILE A N 1
ATOM 2825 C CA . ILE A 1 381 ? 5.465 -4.903 -25.163 1.00 59.41 381 ILE A CA 1
ATOM 2826 C C . ILE A 1 381 ? 6.587 -3.923 -25.457 1.00 59.41 381 ILE A C 1
ATOM 2828 O O . ILE A 1 381 ? 7.755 -4.309 -25.511 1.00 59.41 381 ILE A O 1
ATOM 2832 N N . LEU A 1 382 ? 6.233 -2.657 -25.664 1.00 61.16 382 LEU A N 1
ATOM 2833 C CA . LEU A 1 382 ? 7.232 -1.624 -25.884 1.00 61.16 382 LEU A CA 1
ATOM 2834 C C . LEU A 1 382 ? 7.917 -1.291 -24.558 1.00 61.16 382 LEU A C 1
ATOM 2836 O O . LEU A 1 382 ? 7.240 -1.112 -23.544 1.00 61.16 382 LEU A O 1
ATOM 2840 N N . PRO A 1 383 ? 9.254 -1.192 -24.543 1.00 48.53 383 PRO A N 1
ATOM 2841 C CA . PRO A 1 383 ? 9.994 -0.973 -23.307 1.00 48.53 383 PRO A CA 1
ATOM 2842 C C . PRO A 1 383 ? 9.798 0.440 -22.744 1.00 48.53 383 PRO A C 1
ATOM 2844 O O . PRO A 1 383 ? 10.058 0.660 -21.565 1.00 48.53 383 PRO A O 1
ATOM 2847 N N . MET A 1 384 ? 9.357 1.400 -23.568 1.00 49.16 384 MET A N 1
ATOM 2848 C CA . MET A 1 384 ? 9.214 2.809 -23.195 1.00 49.16 384 MET A CA 1
ATOM 2849 C C . MET A 1 384 ? 8.055 3.476 -23.950 1.00 49.16 384 MET A C 1
ATOM 2851 O O . MET A 1 384 ? 7.786 3.160 -25.112 1.00 49.16 384 MET A O 1
ATOM 2855 N N . SER A 1 385 ? 7.398 4.442 -23.306 1.00 59.53 385 SER A N 1
ATOM 2856 C CA . SER A 1 385 ? 6.443 5.344 -23.957 1.00 59.53 385 SER A CA 1
ATOM 2857 C C . SER A 1 385 ? 7.173 6.346 -24.850 1.00 59.53 385 SER A C 1
ATOM 2859 O O . SER A 1 385 ? 8.265 6.791 -24.514 1.00 59.53 385 SER A O 1
ATOM 2861 N N . GLY A 1 386 ? 6.569 6.738 -25.967 1.00 61.12 386 GLY A N 1
ATOM 2862 C CA . GLY A 1 386 ? 7.167 7.683 -26.902 1.00 61.12 386 GLY A CA 1
ATOM 2863 C C . GLY A 1 386 ? 6.764 7.431 -28.349 1.00 61.12 386 GLY A C 1
ATOM 2864 O O . GLY A 1 386 ? 5.836 6.672 -28.641 1.00 61.12 386 GLY A O 1
ATOM 2865 N N . ARG A 1 387 ? 7.463 8.102 -29.269 1.00 78.19 387 ARG A N 1
ATOM 2866 C CA . ARG A 1 387 ? 7.337 7.871 -30.714 1.00 78.19 387 ARG A CA 1
ATOM 2867 C C . ARG A 1 387 ? 8.251 6.728 -31.121 1.00 78.19 387 ARG A C 1
ATOM 2869 O O . ARG A 1 387 ? 9.454 6.822 -30.926 1.00 78.19 387 ARG A O 1
ATOM 2876 N N . TRP A 1 388 ? 7.690 5.707 -31.739 1.00 83.81 388 TRP A N 1
ATOM 2877 C CA . TRP A 1 388 ? 8.421 4.572 -32.277 1.00 83.81 388 TRP A CA 1
ATOM 2878 C C . TRP A 1 388 ? 8.273 4.544 -33.792 1.00 83.81 388 TRP A C 1
ATOM 2880 O O . TRP A 1 388 ? 7.185 4.775 -34.312 1.00 83.81 388 TRP A O 1
ATOM 2890 N N . ARG A 1 389 ? 9.356 4.234 -34.496 1.00 90.12 389 ARG A N 1
ATOM 2891 C CA . ARG A 1 389 ? 9.361 3.892 -35.914 1.00 90.12 389 ARG A CA 1
ATOM 2892 C C . ARG A 1 389 ? 9.498 2.383 -36.037 1.00 90.12 389 ARG A C 1
ATOM 2894 O O . ARG A 1 389 ? 10.462 1.815 -35.529 1.00 90.12 389 ARG A O 1
ATOM 2901 N N . VAL A 1 390 ? 8.535 1.761 -36.698 1.00 92.56 390 VAL A N 1
ATOM 2902 C CA . VAL A 1 390 ? 8.497 0.323 -36.962 1.00 92.56 390 VAL A CA 1
ATOM 2903 C C . VAL A 1 390 ? 8.896 0.090 -38.411 1.00 92.56 390 VAL A C 1
ATOM 2905 O O . VAL A 1 390 ? 8.414 0.796 -39.292 1.00 92.56 390 VAL A O 1
ATOM 2908 N N . ALA A 1 391 ? 9.764 -0.888 -38.648 1.00 93.56 391 ALA A N 1
ATOM 2909 C CA . ALA A 1 391 ? 10.150 -1.368 -39.967 1.00 93.56 391 ALA A CA 1
ATOM 2910 C C . ALA A 1 391 ? 9.988 -2.891 -40.012 1.00 93.56 391 ALA A C 1
ATOM 2912 O O . ALA A 1 391 ? 10.541 -3.596 -39.172 1.00 93.56 391 ALA A O 1
ATOM 2913 N N . ILE A 1 392 ? 9.216 -3.400 -40.966 1.00 94.44 392 ILE A N 1
ATOM 2914 C CA . ILE A 1 392 ? 8.973 -4.828 -41.179 1.00 94.44 392 ILE A CA 1
ATOM 2915 C C . ILE A 1 392 ? 9.663 -5.233 -42.478 1.00 94.44 392 ILE A C 1
ATOM 2917 O O . ILE A 1 392 ? 9.376 -4.676 -43.541 1.00 94.44 392 ILE A O 1
ATOM 2921 N N . ASP A 1 393 ? 10.547 -6.221 -42.389 1.00 92.44 393 ASP A N 1
ATOM 2922 C CA . ASP A 1 393 ? 11.211 -6.816 -43.542 1.00 92.44 393 ASP A CA 1
ATOM 2923 C C . ASP A 1 393 ? 10.292 -7.857 -44.192 1.00 92.44 393 ASP A C 1
ATOM 2925 O O . ASP A 1 393 ? 10.000 -8.915 -43.628 1.00 92.44 393 ASP A O 1
ATOM 2929 N N . THR A 1 394 ? 9.821 -7.535 -45.396 1.00 91.75 394 THR A N 1
ATOM 2930 C CA . THR A 1 394 ? 8.927 -8.380 -46.195 1.00 91.75 394 THR A CA 1
ATOM 2931 C C . THR A 1 394 ? 9.637 -9.065 -47.359 1.00 91.75 394 THR A C 1
ATOM 2933 O O . THR A 1 394 ? 8.970 -9.681 -48.188 1.00 91.75 394 THR A O 1
ATOM 2936 N N . SER A 1 395 ? 10.968 -9.006 -47.439 1.00 87.62 395 SER A N 1
ATOM 2937 C CA . SER A 1 395 ? 11.749 -9.574 -48.551 1.00 87.62 395 SER A CA 1
ATOM 2938 C C . SER A 1 395 ? 11.491 -11.070 -48.774 1.00 87.62 395 SER A C 1
ATOM 2940 O O . SER A 1 395 ? 11.481 -11.541 -49.908 1.00 87.62 395 SER A O 1
ATOM 2942 N N . ALA A 1 396 ? 11.190 -11.814 -47.706 1.00 86.12 396 ALA A N 1
ATOM 2943 C CA . ALA A 1 396 ? 10.886 -13.242 -47.775 1.00 86.12 396 ALA A CA 1
ATOM 2944 C C . ALA A 1 396 ? 9.562 -13.581 -48.493 1.00 86.12 396 ALA A C 1
ATOM 2946 O O . ALA A 1 396 ? 9.371 -14.724 -48.903 1.00 86.12 396 ALA A O 1
ATOM 2947 N N . VAL A 1 397 ? 8.644 -12.618 -48.622 1.00 86.69 397 VAL A N 1
ATOM 2948 C CA . VAL A 1 397 ? 7.319 -12.788 -49.257 1.00 86.69 397 VAL A CA 1
ATOM 2949 C C . VAL A 1 397 ? 7.115 -11.868 -50.463 1.00 86.69 397 VAL A C 1
ATOM 2951 O O . VAL A 1 397 ? 6.317 -12.178 -51.342 1.00 86.69 397 VAL A O 1
ATOM 2954 N N . ALA A 1 398 ? 7.855 -10.761 -50.530 1.00 86.00 398 ALA A N 1
ATOM 2955 C CA . ALA A 1 398 ? 7.861 -9.793 -51.619 1.00 86.00 398 ALA A CA 1
ATOM 2956 C C . ALA A 1 398 ? 9.304 -9.274 -51.838 1.00 86.00 398 ALA A C 1
ATOM 2958 O O . ALA A 1 398 ? 9.646 -8.197 -51.335 1.00 86.00 398 ALA A O 1
ATOM 2959 N N . PRO A 1 399 ? 10.152 -10.026 -52.571 1.00 81.38 399 PRO A N 1
ATOM 2960 C CA . PRO A 1 399 ? 11.594 -9.762 -52.696 1.00 81.38 399 PRO A CA 1
ATOM 2961 C C . PRO A 1 399 ? 11.939 -8.395 -53.295 1.00 81.38 399 PRO A C 1
ATOM 2963 O O . PRO A 1 399 ? 12.926 -7.783 -52.903 1.00 81.38 399 PRO A O 1
ATOM 2966 N N . ASP A 1 400 ? 11.097 -7.897 -54.201 1.00 79.44 400 ASP A N 1
ATOM 2967 C CA . ASP A 1 400 ? 11.327 -6.650 -54.940 1.00 79.44 400 ASP A CA 1
ATOM 2968 C C . ASP A 1 400 ? 10.711 -5.411 -54.253 1.00 79.44 400 ASP A C 1
ATOM 2970 O O . ASP A 1 400 ? 10.545 -4.362 -54.878 1.00 79.44 400 ASP A O 1
ATOM 2974 N N . SER A 1 401 ? 10.313 -5.518 -52.978 1.00 76.94 401 SER A N 1
ATOM 2975 C CA . SER A 1 401 ? 9.615 -4.455 -52.238 1.00 76.94 401 SER A CA 1
ATOM 2976 C C . SER A 1 401 ? 10.456 -3.858 -51.106 1.00 76.94 401 SER A C 1
ATOM 2978 O O . SER A 1 401 ? 11.270 -4.538 -50.490 1.00 76.94 401 SER A O 1
ATOM 2980 N N . ALA A 1 402 ? 10.231 -2.577 -50.796 1.00 73.75 402 ALA A N 1
ATOM 2981 C CA . ALA A 1 402 ? 10.997 -1.822 -49.799 1.00 73.75 402 ALA A CA 1
ATOM 2982 C C . ALA A 1 402 ? 10.615 -2.103 -48.322 1.00 73.75 402 ALA A C 1
ATOM 2984 O O . ALA A 1 402 ? 11.025 -1.350 -47.440 1.00 73.75 402 ALA A O 1
ATOM 2985 N N . GLY A 1 403 ? 9.845 -3.160 -48.033 1.00 85.75 403 GLY A N 1
ATOM 2986 C CA . GLY A 1 403 ? 9.309 -3.421 -46.691 1.00 85.75 403 GLY A CA 1
ATOM 2987 C C . GLY A 1 403 ? 8.129 -2.518 -46.316 1.00 85.75 403 GLY A C 1
ATOM 2988 O O . GLY A 1 403 ? 7.664 -1.705 -47.116 1.00 85.75 403 GLY A O 1
ATOM 2989 N N . ILE A 1 404 ? 7.638 -2.661 -45.082 1.00 91.69 404 ILE A N 1
ATOM 2990 C CA . ILE A 1 404 ? 6.589 -1.800 -44.507 1.00 91.69 404 ILE A CA 1
ATOM 2991 C C . ILE A 1 404 ? 7.217 -0.958 -43.396 1.00 91.69 404 ILE A C 1
ATOM 2993 O O . ILE A 1 404 ? 7.874 -1.512 -42.515 1.00 91.69 404 ILE A O 1
ATOM 2997 N N . ALA A 1 405 ? 7.006 0.360 -43.400 1.00 91.00 405 ALA A N 1
ATOM 2998 C CA . ALA A 1 405 ? 7.521 1.240 -42.353 1.00 91.00 405 ALA A CA 1
ATOM 2999 C C . ALA A 1 405 ? 6.521 2.331 -41.957 1.00 91.00 405 ALA A C 1
ATOM 3001 O O . ALA A 1 405 ? 6.004 3.044 -42.813 1.00 91.00 405 ALA A O 1
ATOM 3002 N N . PHE A 1 406 ? 6.302 2.502 -40.652 1.00 89.75 406 PHE A N 1
ATOM 3003 C CA . PHE A 1 406 ? 5.351 3.474 -40.102 1.00 89.75 406 PHE A CA 1
ATOM 3004 C C . PHE A 1 406 ? 5.768 3.965 -38.713 1.00 89.75 406 PHE A C 1
ATOM 3006 O O . PHE A 1 406 ? 6.656 3.403 -38.066 1.00 89.75 406 PHE A O 1
ATOM 3013 N N . GLU A 1 407 ? 5.131 5.039 -38.244 1.00 86.81 407 GLU A N 1
ATOM 3014 C CA . GLU A 1 407 ? 5.342 5.573 -36.898 1.00 86.81 407 GLU A CA 1
ATOM 3015 C C . GLU A 1 407 ? 4.138 5.293 -35.998 1.00 86.81 407 GLU A C 1
ATOM 3017 O O . GLU A 1 407 ? 2.989 5.514 -36.378 1.00 86.81 407 GLU A O 1
ATOM 3022 N N . LEU A 1 408 ? 4.407 4.855 -34.770 1.00 82.25 408 LEU A N 1
ATOM 3023 C CA . LEU A 1 408 ? 3.408 4.674 -33.725 1.00 82.25 408 LEU A CA 1
ATOM 3024 C C . LEU A 1 408 ? 3.751 5.512 -32.495 1.00 82.25 408 LEU A C 1
ATOM 3026 O O . LEU A 1 408 ? 4.914 5.789 -32.202 1.00 82.25 408 LEU A O 1
ATOM 3030 N N . ARG A 1 409 ? 2.726 5.922 -31.747 1.00 74.00 409 ARG A N 1
ATOM 3031 C CA . ARG A 1 409 ? 2.889 6.583 -30.446 1.00 74.00 409 ARG A CA 1
ATOM 3032 C C . ARG A 1 409 ? 2.390 5.665 -29.346 1.00 74.00 409 ARG A C 1
ATOM 3034 O O . ARG A 1 409 ? 1.221 5.294 -29.360 1.00 74.00 409 ARG A O 1
ATOM 3041 N N . ALA A 1 410 ? 3.260 5.353 -28.394 1.00 62.06 410 ALA A N 1
ATOM 3042 C CA . ALA A 1 410 ? 2.936 4.563 -27.214 1.00 62.06 410 ALA A CA 1
ATOM 3043 C C . ALA A 1 410 ? 2.893 5.459 -25.970 1.00 62.06 410 ALA A C 1
ATOM 3045 O O . ALA A 1 410 ? 3.819 6.234 -25.734 1.00 62.06 410 ALA A O 1
ATOM 3046 N N . GLY A 1 411 ? 1.816 5.376 -25.193 1.00 54.53 411 GLY A N 1
ATOM 3047 C CA . GLY A 1 411 ? 1.704 5.978 -23.860 1.00 54.53 411 GLY A CA 1
ATOM 3048 C C . GLY A 1 411 ? 2.032 4.967 -22.760 1.00 54.53 411 GLY A C 1
ATOM 3049 O O . GLY A 1 411 ? 2.172 3.778 -23.034 1.00 54.53 411 GLY A O 1
ATOM 3050 N N . SER A 1 412 ? 2.170 5.418 -21.515 1.00 45.22 412 SER A N 1
ATOM 3051 C CA . SER A 1 412 ? 2.461 4.544 -20.379 1.00 45.22 412 SER A CA 1
ATOM 3052 C C . SER A 1 412 ? 1.197 3.946 -19.752 1.00 45.22 412 SER A C 1
ATOM 3054 O O . SER A 1 412 ? 0.238 4.639 -19.443 1.00 45.22 412 SER A O 1
ATOM 3056 N N . SER A 1 413 ? 1.269 2.636 -19.494 1.00 38.56 413 SER A N 1
ATOM 3057 C CA . SER A 1 413 ? 0.488 1.919 -18.480 1.00 38.56 413 SER A CA 1
ATOM 3058 C C . SER A 1 413 ? 1.283 1.782 -17.231 1.00 38.56 413 SER A C 1
ATOM 3060 O O . SER A 1 413 ? 2.364 1.194 -17.293 1.00 38.56 413 SER A O 1
ATOM 3062 N N . PRO A 1 414 ? 0.681 2.056 -16.083 1.00 36.66 414 PRO A N 1
ATOM 3063 C CA . PRO A 1 414 ? 0.957 1.310 -14.880 1.00 36.66 414 PRO A CA 1
ATOM 3064 C C . PRO A 1 414 ? -0.021 0.139 -14.659 1.00 36.66 414 PRO A C 1
ATOM 3066 O O . PRO A 1 414 ? -1.112 0.328 -14.111 1.00 36.66 414 PRO A O 1
ATOM 3069 N N . ARG A 1 415 ? 0.460 -1.087 -14.930 1.00 40.03 415 ARG A N 1
ATOM 3070 C CA . ARG A 1 415 ? 0.104 -2.360 -14.262 1.00 40.03 415 ARG A CA 1
ATOM 3071 C C . ARG A 1 415 ? 1.282 -3.334 -14.359 1.00 40.03 415 ARG A C 1
ATOM 3073 O O . ARG A 1 415 ? 1.853 -3.477 -15.427 1.00 40.03 415 ARG A O 1
ATOM 3080 N N . GLU A 1 416 ? 1.849 -3.799 -13.247 1.00 32.25 416 GLU A N 1
ATOM 3081 C CA . GLU A 1 416 ? 1.422 -4.853 -12.297 1.00 32.25 416 GLU A CA 1
ATOM 3082 C C . GLU A 1 416 ? 2.030 -6.219 -12.685 1.00 32.25 416 GLU A C 1
ATOM 3084 O O . GLU A 1 416 ? 1.881 -6.644 -13.822 1.00 32.25 416 GLU A O 1
ATOM 3089 N N . LEU A 1 417 ? 2.653 -6.896 -11.696 1.00 32.66 417 LEU A N 1
ATOM 3090 C CA . LEU A 1 417 ? 3.328 -8.223 -11.705 1.00 32.66 417 LEU A CA 1
ATOM 3091 C C . LEU A 1 417 ? 4.845 -8.152 -12.015 1.00 32.66 417 LEU A C 1
ATOM 3093 O O . LEU A 1 417 ? 5.250 -7.498 -12.957 1.00 32.66 417 LEU A O 1
ATOM 3097 N N . GLN A 1 418 ? 5.780 -8.741 -11.254 1.00 33.34 418 GLN A N 1
ATOM 3098 C CA . GLN A 1 418 ? 5.758 -9.960 -10.437 1.00 33.34 418 GLN A CA 1
ATOM 3099 C C . GLN A 1 418 ? 6.587 -9.817 -9.139 1.00 33.34 418 GLN A C 1
ATOM 3101 O O . GLN A 1 418 ? 7.674 -9.245 -9.131 1.00 33.34 418 GLN A O 1
ATOM 3106 N N . ARG A 1 419 ? 6.105 -10.397 -8.029 1.00 34.59 419 ARG A N 1
ATOM 3107 C CA . ARG A 1 419 ? 6.920 -10.685 -6.833 1.00 34.59 419 ARG A CA 1
ATOM 3108 C C . ARG A 1 419 ? 7.316 -12.155 -6.904 1.00 34.59 419 ARG A C 1
ATOM 3110 O O . ARG A 1 419 ? 6.479 -13.007 -6.617 1.00 34.59 419 ARG A O 1
ATOM 3117 N N . VAL A 1 420 ? 8.553 -12.451 -7.288 1.00 35.91 420 VAL A N 1
ATOM 3118 C CA . VAL A 1 420 ? 9.083 -13.814 -7.167 1.00 35.91 420 VAL A CA 1
ATOM 3119 C C . VAL A 1 420 ? 9.607 -13.998 -5.744 1.00 35.91 420 VAL A C 1
ATOM 3121 O O . VAL A 1 420 ? 10.288 -13.129 -5.198 1.00 35.91 420 VAL A O 1
ATOM 3124 N N . TRP A 1 421 ? 9.189 -15.089 -5.109 1.00 35.84 421 TRP A N 1
ATOM 3125 C CA . TRP A 1 421 ? 9.531 -15.434 -3.735 1.00 35.84 421 TRP A CA 1
ATOM 3126 C C . TRP A 1 421 ? 10.844 -16.215 -3.725 1.00 35.84 421 TRP A C 1
ATOM 3128 O O . TRP A 1 421 ? 10.910 -17.285 -4.322 1.00 35.84 421 TRP A O 1
ATOM 3138 N N . TYR A 1 422 ? 11.854 -15.722 -3.010 1.00 40.69 422 TYR A N 1
ATOM 3139 C CA . TYR A 1 422 ? 13.070 -16.483 -2.714 1.00 40.69 422 TYR A CA 1
ATOM 3140 C C . TYR A 1 422 ? 13.269 -16.547 -1.200 1.00 40.69 422 TYR A C 1
ATOM 3142 O O . TYR A 1 422 ? 12.920 -15.614 -0.482 1.00 40.69 422 TYR A O 1
ATOM 3150 N N . PHE A 1 423 ? 13.769 -17.678 -0.708 1.00 39.59 423 PHE A N 1
ATOM 3151 C CA . PHE A 1 423 ? 13.923 -17.967 0.718 1.00 39.59 423 PHE A CA 1
ATOM 3152 C C . PHE A 1 423 ? 15.380 -17.711 1.136 1.00 39.59 423 PHE A C 1
ATOM 3154 O O . PHE A 1 423 ? 16.253 -18.511 0.816 1.00 39.59 423 PHE A O 1
ATOM 3161 N N . THR A 1 424 ? 15.664 -16.597 1.826 1.00 46.84 424 THR A N 1
ATOM 3162 C CA . THR A 1 424 ? 17.040 -16.198 2.217 1.00 46.84 424 THR A CA 1
ATOM 3163 C C . THR A 1 424 ? 17.187 -15.992 3.734 1.00 46.84 424 THR A C 1
ATOM 3165 O O . THR A 1 424 ? 17.379 -14.888 4.243 1.00 46.84 424 THR A O 1
ATOM 3168 N N . TRP A 1 425 ? 17.101 -17.085 4.500 1.00 47.41 425 TRP A N 1
ATOM 3169 C CA . TRP A 1 425 ? 17.070 -17.054 5.972 1.00 47.41 425 TRP A CA 1
ATOM 3170 C C . TRP A 1 425 ? 18.335 -16.476 6.647 1.00 47.41 425 TRP A C 1
ATOM 3172 O O . TRP A 1 425 ? 18.238 -15.905 7.734 1.00 47.41 425 TRP A O 1
ATOM 3182 N N . TYR A 1 426 ? 19.515 -16.569 6.022 1.00 52.56 426 TYR A N 1
ATOM 3183 C CA . TYR A 1 426 ? 20.796 -16.139 6.613 1.00 52.56 426 TYR A CA 1
ATOM 3184 C C . TYR A 1 426 ? 20.967 -14.613 6.673 1.00 52.56 426 TYR A C 1
ATOM 3186 O O . TYR A 1 426 ? 21.654 -14.112 7.566 1.00 52.56 426 TYR A O 1
ATOM 3194 N N . ARG A 1 427 ? 20.321 -13.841 5.783 1.00 51.22 427 ARG A N 1
ATOM 3195 C CA . ARG A 1 427 ? 20.402 -12.364 5.799 1.00 51.22 427 ARG A CA 1
ATOM 3196 C C . ARG A 1 427 ? 19.689 -11.758 7.012 1.00 51.22 427 ARG A C 1
ATOM 3198 O O . ARG A 1 427 ? 20.172 -10.780 7.580 1.00 51.22 427 ARG A O 1
ATOM 3205 N N . ALA A 1 428 ? 18.595 -12.375 7.465 1.00 49.53 428 ALA A N 1
ATOM 3206 C CA . ALA A 1 428 ? 17.839 -11.941 8.644 1.00 49.53 428 ALA A CA 1
ATOM 3207 C C . ALA A 1 428 ? 18.609 -12.114 9.973 1.00 49.53 428 ALA A C 1
ATOM 3209 O O . ALA A 1 428 ? 18.260 -11.481 10.968 1.00 49.53 428 ALA A O 1
ATOM 3210 N N . LEU A 1 429 ? 19.665 -12.939 9.993 1.00 53.47 429 LEU A N 1
ATOM 3211 C CA . LEU A 1 429 ? 20.472 -13.248 11.180 1.00 53.47 429 LEU A CA 1
ATOM 3212 C C . LEU A 1 429 ? 21.831 -12.529 11.212 1.00 53.47 429 LEU A C 1
ATOM 3214 O O . LEU A 1 429 ? 22.623 -12.788 12.118 1.00 53.47 429 LEU A O 1
ATOM 3218 N N . ARG A 1 430 ? 22.117 -11.612 10.274 1.00 59.66 430 ARG A N 1
ATOM 3219 C CA . ARG A 1 430 ? 23.398 -10.889 10.270 1.00 59.66 430 ARG A CA 1
ATOM 3220 C C . ARG A 1 430 ? 23.597 -10.119 11.579 1.00 59.66 430 ARG A C 1
ATOM 3222 O O . ARG A 1 430 ? 22.762 -9.310 12.001 1.00 59.66 430 ARG A O 1
ATOM 3229 N N . TRP A 1 431 ? 24.725 -10.399 12.223 1.00 45.56 431 TRP A N 1
ATOM 3230 C CA . TRP A 1 431 ? 25.184 -9.689 13.408 1.00 45.56 431 TRP A CA 1
ATOM 3231 C C . TRP A 1 431 ? 25.389 -8.196 13.096 1.00 45.56 431 TRP A C 1
ATOM 3233 O O . TRP A 1 431 ? 25.843 -7.876 11.996 1.00 45.56 431 TRP A O 1
ATOM 3243 N N . PRO A 1 432 ? 25.085 -7.269 14.026 1.00 49.19 432 PRO A N 1
ATOM 3244 C CA . PRO A 1 432 ? 24.477 -7.468 15.354 1.00 49.19 432 PRO A CA 1
ATOM 3245 C C . PRO A 1 432 ? 22.938 -7.405 15.363 1.00 49.19 432 PRO A C 1
ATOM 3247 O O . PRO A 1 432 ? 22.289 -7.741 16.353 1.00 49.19 432 PRO A O 1
ATOM 3250 N N . ALA A 1 433 ? 22.327 -6.973 14.262 1.00 49.91 433 ALA A N 1
ATOM 3251 C CA . ALA A 1 433 ? 20.911 -6.631 14.218 1.00 49.91 433 ALA A CA 1
ATOM 3252 C C . ALA A 1 433 ? 19.968 -7.841 14.278 1.00 49.91 433 ALA A C 1
ATOM 3254 O O . ALA A 1 433 ? 18.925 -7.765 14.927 1.00 49.91 433 ALA A O 1
ATOM 3255 N N . GLY A 1 434 ? 20.335 -8.956 13.639 1.00 61.41 434 GLY A N 1
ATOM 3256 C CA . GLY A 1 434 ? 19.531 -10.181 13.664 1.00 61.41 434 GLY A CA 1
ATOM 3257 C C . GLY A 1 434 ? 19.372 -10.746 15.076 1.00 61.41 434 GLY A C 1
ATOM 3258 O O . GLY A 1 434 ? 18.282 -11.162 15.464 1.00 61.41 434 GLY A O 1
ATOM 3259 N N . VAL A 1 435 ? 20.433 -10.664 15.886 1.00 69.19 435 VAL A N 1
ATOM 3260 C CA . VAL A 1 435 ? 20.411 -11.100 17.289 1.00 69.19 435 VAL A CA 1
ATOM 3261 C C . VAL A 1 435 ? 19.541 -10.180 18.142 1.00 69.19 435 VAL A C 1
ATOM 3263 O O . VAL A 1 435 ? 18.746 -10.675 18.937 1.00 69.19 435 VAL A O 1
ATOM 3266 N N . LEU A 1 436 ? 19.609 -8.857 17.944 1.00 62.59 436 LEU A N 1
ATOM 3267 C CA . LEU A 1 436 ? 18.739 -7.924 18.667 1.00 62.59 436 LEU A CA 1
ATOM 3268 C C . LEU A 1 436 ? 17.255 -8.194 18.378 1.00 62.59 436 LEU A C 1
ATOM 3270 O O . LEU A 1 436 ? 16.447 -8.261 19.304 1.00 62.59 436 LEU A O 1
ATOM 3274 N N . TRP A 1 437 ? 16.888 -8.387 17.108 1.00 61.56 437 TRP A N 1
ATOM 3275 C CA . TRP A 1 437 ? 15.506 -8.698 16.741 1.00 61.56 437 TRP A CA 1
ATOM 3276 C C . TRP A 1 437 ? 15.056 -10.045 17.298 1.00 61.56 437 TRP A C 1
ATOM 3278 O O . TRP A 1 437 ? 13.947 -10.139 17.823 1.00 61.56 437 TRP A O 1
ATOM 3288 N N . LEU A 1 438 ? 15.919 -11.062 17.263 1.00 68.25 438 LEU A N 1
ATOM 3289 C CA . LEU A 1 438 ? 15.653 -12.357 17.882 1.00 68.25 438 LEU A CA 1
ATOM 3290 C C . LEU A 1 438 ? 15.374 -12.217 19.387 1.00 68.25 438 LEU A C 1
ATOM 3292 O O . LEU A 1 438 ? 14.398 -12.784 19.877 1.00 68.25 438 LEU A O 1
ATOM 3296 N N . ILE A 1 439 ? 16.157 -11.404 20.104 1.00 75.69 439 ILE A N 1
ATOM 3297 C CA . ILE A 1 439 ? 15.935 -11.102 21.527 1.00 75.69 439 ILE A CA 1
ATOM 3298 C C . ILE A 1 439 ? 14.569 -10.435 21.738 1.00 75.69 439 ILE A C 1
ATOM 3300 O O . ILE A 1 439 ? 13.820 -10.853 22.621 1.00 75.69 439 ILE A O 1
ATOM 3304 N N . VAL A 1 440 ? 14.204 -9.442 20.917 1.00 66.69 440 VAL A N 1
ATOM 3305 C CA . VAL A 1 440 ? 12.893 -8.768 20.997 1.00 66.69 440 VAL A CA 1
ATOM 3306 C C . VAL A 1 440 ? 11.744 -9.756 20.764 1.00 66.69 440 VAL A C 1
ATOM 3308 O O . VAL A 1 440 ? 10.775 -9.751 21.525 1.00 66.69 440 VAL A O 1
ATOM 3311 N N . TYR A 1 441 ? 11.853 -10.650 19.775 1.00 71.25 441 TYR A N 1
ATOM 3312 C CA . TYR A 1 441 ? 10.837 -11.680 19.524 1.00 71.25 441 TYR A CA 1
ATOM 3313 C C . TYR A 1 441 ? 10.720 -12.679 20.674 1.00 71.25 441 TYR A C 1
ATOM 3315 O O . TYR A 1 441 ? 9.604 -13.002 21.081 1.00 71.25 441 TYR A O 1
ATOM 3323 N N . ILE A 1 442 ? 11.845 -13.135 21.231 1.00 76.94 442 ILE A N 1
ATOM 3324 C CA . ILE A 1 442 ? 11.862 -14.025 22.398 1.00 76.94 442 ILE A CA 1
ATOM 3325 C C . ILE A 1 442 ? 11.222 -13.327 23.603 1.00 76.94 442 ILE A C 1
ATOM 3327 O O . ILE A 1 442 ? 10.409 -13.938 24.295 1.00 76.94 442 ILE A O 1
ATOM 3331 N N . ALA A 1 443 ? 11.509 -12.042 23.827 1.00 73.25 443 ALA A N 1
ATOM 3332 C CA . ALA A 1 443 ? 10.902 -11.262 24.901 1.00 73.25 443 ALA A CA 1
ATOM 3333 C C . ALA A 1 443 ? 9.381 -11.107 24.716 1.00 73.25 443 ALA A C 1
ATOM 3335 O O . ALA A 1 443 ? 8.622 -11.313 25.664 1.00 73.25 443 ALA A O 1
ATOM 3336 N N . MET A 1 444 ? 8.910 -10.816 23.497 1.00 68.94 444 MET A N 1
ATOM 3337 C CA . MET A 1 444 ? 7.478 -10.728 23.176 1.00 68.94 444 MET A CA 1
ATOM 3338 C C . M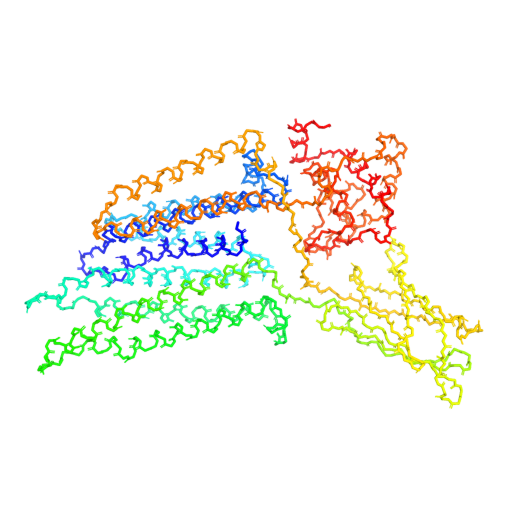ET A 1 444 ? 6.763 -12.079 23.324 1.00 68.94 444 MET A C 1
ATOM 3340 O O . MET A 1 444 ? 5.668 -12.140 23.889 1.00 68.94 444 MET A O 1
ATOM 3344 N N . ALA A 1 445 ? 7.384 -13.169 22.866 1.00 74.62 445 ALA A N 1
ATOM 3345 C CA . ALA A 1 445 ? 6.869 -14.525 23.039 1.00 74.62 445 ALA A CA 1
ATOM 3346 C C . ALA A 1 445 ? 6.834 -14.927 24.523 1.00 74.62 445 ALA A C 1
ATOM 3348 O O . ALA A 1 445 ? 5.828 -15.458 24.996 1.00 74.62 445 ALA A O 1
ATOM 3349 N N . GLY A 1 446 ? 7.883 -14.604 25.284 1.00 78.06 446 GLY A N 1
ATOM 3350 C CA . GLY A 1 446 ? 7.949 -14.800 26.731 1.00 78.06 446 GLY A CA 1
ATOM 3351 C C . GLY A 1 446 ? 6.857 -14.026 27.470 1.00 78.06 446 GLY A C 1
ATOM 3352 O O . GLY A 1 446 ? 6.166 -14.597 28.314 1.00 78.06 446 GLY A O 1
ATOM 3353 N N . PHE A 1 447 ? 6.617 -12.766 27.093 1.00 75.31 447 PHE A N 1
ATOM 3354 C CA . PHE A 1 447 ? 5.513 -11.957 27.613 1.00 75.31 447 PHE A CA 1
ATOM 3355 C C . PHE A 1 447 ? 4.144 -12.569 27.289 1.00 75.31 447 PHE A C 1
ATOM 3357 O O . PHE A 1 447 ? 3.271 -12.622 28.159 1.00 75.31 447 PHE A O 1
ATOM 3364 N N . ALA A 1 448 ? 3.949 -13.079 26.069 1.00 74.25 448 ALA A N 1
ATOM 3365 C CA . ALA A 1 448 ? 2.715 -13.756 25.682 1.00 74.25 448 ALA A CA 1
ATOM 3366 C C . ALA A 1 448 ? 2.486 -15.038 26.504 1.00 74.25 448 ALA A C 1
ATOM 3368 O O . ALA A 1 448 ? 1.401 -15.226 27.053 1.00 74.25 448 ALA A O 1
ATOM 3369 N N . VAL A 1 449 ? 3.509 -15.883 26.672 1.00 78.56 449 VAL A N 1
ATOM 3370 C CA . VAL A 1 449 ? 3.444 -17.100 27.505 1.00 78.56 449 VAL A CA 1
ATOM 3371 C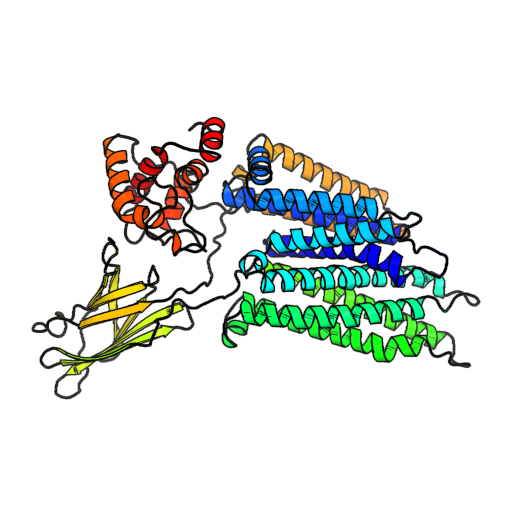 C . VAL A 1 449 ? 3.173 -16.755 28.971 1.00 78.56 449 VAL A C 1
ATOM 3373 O O . VAL A 1 449 ? 2.299 -17.360 29.595 1.00 78.56 449 VAL A O 1
ATOM 3376 N N . HIS A 1 450 ? 3.866 -15.757 29.523 1.00 77.50 450 HIS A N 1
ATOM 3377 C CA . HIS A 1 450 ? 3.632 -15.268 30.881 1.00 77.50 450 HIS A CA 1
ATOM 3378 C C . HIS A 1 450 ? 2.200 -14.737 31.054 1.00 77.50 450 HIS A C 1
ATOM 3380 O O . HIS A 1 450 ? 1.535 -15.062 32.037 1.00 77.50 450 HIS A O 1
ATOM 3386 N N . SER A 1 451 ? 1.678 -13.999 30.072 1.00 72.06 451 SER A N 1
ATOM 3387 C CA . SER A 1 451 ? 0.300 -13.490 30.065 1.00 72.06 451 SER A CA 1
ATOM 3388 C C . SER A 1 451 ? -0.739 -14.614 29.980 1.00 72.06 451 SER A C 1
ATOM 3390 O O . SER A 1 451 ? -1.756 -14.569 30.667 1.00 72.06 451 SER A O 1
ATOM 3392 N N . ILE A 1 452 ? -0.484 -15.663 29.187 1.00 76.38 452 ILE A N 1
ATOM 3393 C CA . ILE A 1 452 ? -1.346 -16.855 29.111 1.00 76.38 452 ILE A CA 1
ATOM 3394 C C . ILE A 1 452 ? -1.376 -17.587 30.460 1.00 76.38 452 ILE A C 1
ATOM 3396 O O . ILE A 1 452 ? -2.455 -17.972 30.917 1.00 76.38 452 ILE A O 1
ATOM 3400 N N . ARG A 1 453 ? -0.212 -17.748 31.108 1.00 78.56 453 ARG A N 1
ATOM 3401 C CA . ARG A 1 453 ? -0.076 -18.405 32.421 1.00 78.56 453 ARG A CA 1
ATOM 3402 C C . ARG A 1 453 ? -0.751 -17.608 33.540 1.00 78.56 453 ARG A C 1
ATOM 3404 O O . ARG A 1 453 ? -1.517 -18.177 34.313 1.00 78.56 453 ARG A O 1
ATOM 3411 N N . THR A 1 454 ? -0.517 -16.299 33.606 1.00 72.44 454 THR A N 1
ATOM 3412 C CA . THR A 1 454 ? -1.078 -15.417 34.650 1.00 72.44 454 THR A CA 1
ATOM 3413 C C . THR A 1 454 ? -2.578 -15.185 34.499 1.00 72.44 454 THR A C 1
ATOM 3415 O O . THR A 1 454 ? -3.277 -14.991 35.492 1.00 72.44 454 THR A O 1
ATOM 3418 N N . ALA A 1 455 ? -3.111 -15.257 33.279 1.00 68.81 455 ALA A N 1
ATOM 3419 C CA . ALA A 1 455 ? -4.535 -15.073 33.043 1.00 68.81 455 ALA A CA 1
ATOM 3420 C C . ALA A 1 455 ? -5.425 -16.213 33.590 1.00 68.81 455 ALA A C 1
ATOM 3422 O O . ALA A 1 455 ? -6.616 -15.996 33.828 1.00 68.81 455 ALA A O 1
ATOM 3423 N N . GLY A 1 456 ? -4.882 -17.413 33.827 1.00 66.12 456 GLY A N 1
ATOM 3424 C CA . GLY A 1 456 ? -5.604 -18.542 34.430 1.00 66.12 456 GLY A CA 1
ATOM 3425 C C . GLY A 1 456 ? -6.907 -18.958 33.712 1.00 66.12 456 GLY A C 1
ATOM 3426 O O . GLY A 1 456 ? -7.219 -18.532 32.596 1.00 66.12 456 GLY A O 1
ATOM 3427 N N . ALA A 1 457 ? -7.711 -19.814 34.358 1.00 61.62 457 ALA A N 1
ATOM 3428 C CA . ALA A 1 457 ? -9.038 -20.233 33.872 1.00 61.62 457 ALA A CA 1
ATOM 3429 C C . ALA A 1 457 ? -10.143 -19.176 34.100 1.00 61.62 457 ALA A C 1
ATOM 3431 O O . ALA A 1 457 ? -11.312 -19.400 33.782 1.00 61.62 457 ALA A O 1
ATOM 3432 N N . LYS A 1 458 ? -9.791 -18.009 34.653 1.00 67.25 458 LYS A N 1
ATOM 3433 C CA . LYS A 1 458 ? -10.757 -16.997 35.082 1.00 67.25 458 LYS A CA 1
ATOM 3434 C C . LYS A 1 458 ? -11.356 -16.262 33.870 1.00 67.25 458 LYS A C 1
ATOM 3436 O O . LYS A 1 458 ? -10.614 -15.685 33.070 1.00 67.25 458 LYS A O 1
ATOM 3441 N N . PRO A 1 459 ? -12.696 -16.188 33.743 1.00 65.06 459 PRO A N 1
ATOM 3442 C CA . PRO A 1 459 ? -13.357 -15.590 32.580 1.00 65.06 459 PRO A CA 1
ATOM 3443 C C . PRO A 1 459 ? -13.030 -14.101 32.380 1.00 65.06 459 PRO A C 1
ATOM 3445 O O . PRO A 1 459 ? -13.017 -13.628 31.245 1.00 65.06 459 PRO A O 1
ATOM 3448 N N . ALA A 1 460 ? -12.681 -13.375 33.448 1.00 63.00 460 ALA A N 1
ATOM 3449 C CA . ALA A 1 460 ? -12.293 -11.963 33.393 1.00 63.00 460 ALA A CA 1
ATOM 3450 C C . ALA A 1 460 ? -11.019 -11.689 32.563 1.00 63.00 460 ALA A C 1
ATOM 3452 O O . ALA A 1 460 ? -10.886 -10.599 32.003 1.00 63.00 460 ALA A O 1
ATOM 3453 N N . PHE A 1 461 ? -10.124 -12.678 32.438 1.00 64.94 461 PHE A N 1
ATOM 3454 C CA . PHE A 1 461 ? -8.849 -12.569 31.719 1.00 64.94 461 PHE A CA 1
ATOM 3455 C C . PHE A 1 461 ? -8.841 -13.296 30.364 1.00 64.94 461 PHE A C 1
ATOM 3457 O O . PHE A 1 461 ? -7.829 -13.273 29.665 1.00 64.94 461 PHE A O 1
ATOM 3464 N N . ARG A 1 462 ? -9.975 -13.873 29.932 1.00 66.06 462 ARG A N 1
ATOM 3465 C CA . ARG A 1 462 ? -10.156 -14.401 28.565 1.00 66.06 462 ARG A CA 1
ATOM 3466 C C . ARG A 1 462 ? -9.678 -13.444 27.461 1.00 66.06 462 ARG A C 1
ATOM 3468 O O . ARG A 1 462 ? -8.958 -13.920 26.591 1.00 66.06 462 ARG A O 1
ATOM 3475 N N . PRO A 1 463 ? -9.982 -12.128 27.479 1.00 58.53 463 PRO A N 1
ATOM 3476 C CA . PRO A 1 463 ? -9.473 -11.229 26.444 1.00 58.53 463 PRO A CA 1
ATOM 3477 C C . PRO A 1 463 ? -7.949 -11.080 26.489 1.00 58.53 463 PRO A C 1
ATOM 3479 O O . PRO A 1 463 ? -7.329 -11.055 25.439 1.00 58.53 463 PRO A O 1
ATOM 3482 N N . LEU A 1 464 ? -7.331 -11.061 27.677 1.00 68.62 464 LEU A N 1
ATOM 3483 C CA . LEU A 1 464 ? -5.871 -11.012 27.806 1.00 68.62 464 LEU A CA 1
ATOM 3484 C C . LEU A 1 464 ? -5.218 -12.287 27.244 1.00 68.62 464 LEU A C 1
ATOM 3486 O O . LEU A 1 464 ? -4.207 -12.193 26.556 1.00 68.62 464 LEU A O 1
ATOM 3490 N N . ARG A 1 465 ? -5.831 -13.464 27.458 1.00 71.94 465 ARG A N 1
ATOM 3491 C CA . ARG A 1 465 ? -5.394 -14.734 26.840 1.00 71.94 465 ARG A CA 1
ATOM 3492 C C . ARG A 1 465 ? -5.505 -14.711 25.326 1.00 71.94 465 ARG A C 1
ATOM 3494 O O . ARG A 1 465 ? -4.549 -15.091 24.667 1.00 71.94 465 ARG A O 1
ATOM 3501 N N . VAL A 1 466 ? -6.639 -14.263 24.788 1.00 67.19 466 VAL A N 1
ATOM 3502 C CA . VAL A 1 466 ? -6.848 -14.174 23.335 1.00 67.19 466 VAL A CA 1
ATOM 3503 C C . VAL A 1 466 ? -5.850 -13.192 22.720 1.00 67.19 466 VAL A C 1
ATOM 3505 O O . VAL A 1 466 ? -5.180 -13.542 21.755 1.00 67.19 466 VAL A O 1
ATOM 3508 N N . SER A 1 467 ? -5.662 -12.011 23.317 1.00 65.25 467 SER A N 1
ATOM 3509 C CA . SER A 1 467 ? -4.659 -11.038 22.868 1.00 65.25 467 SER A CA 1
ATOM 3510 C C . SER A 1 467 ? -3.238 -11.600 22.919 1.00 65.25 467 SER A C 1
ATOM 3512 O O . SER A 1 467 ? -2.476 -11.399 21.981 1.00 65.25 467 SER A O 1
ATOM 3514 N N . ALA A 1 468 ? -2.880 -12.342 23.971 1.00 72.06 468 ALA A N 1
ATOM 3515 C CA . ALA A 1 468 ? -1.571 -12.980 24.088 1.00 72.06 468 ALA A CA 1
ATOM 3516 C C . ALA A 1 468 ? -1.377 -14.125 23.077 1.00 72.06 468 ALA A C 1
ATOM 3518 O O . ALA A 1 468 ? -0.294 -14.261 22.519 1.00 72.06 468 ALA A O 1
ATOM 3519 N N . GLN A 1 469 ? -2.413 -14.919 22.791 1.00 71.31 469 GLN A N 1
ATOM 3520 C CA . GLN A 1 469 ? -2.375 -15.964 21.761 1.00 71.31 469 GLN A CA 1
ATOM 3521 C C . GLN A 1 469 ? -2.237 -15.375 20.357 1.00 71.31 469 GLN A C 1
ATOM 3523 O O . GLN A 1 469 ? -1.435 -15.872 19.571 1.00 71.31 469 GLN A O 1
ATOM 3528 N N . LEU A 1 470 ? -2.963 -14.293 20.059 1.00 61.34 470 LEU A N 1
ATOM 3529 C CA . LEU A 1 470 ? -2.808 -13.552 18.809 1.00 61.34 470 LEU A CA 1
ATOM 3530 C C . LEU A 1 470 ? -1.402 -12.961 18.707 1.00 61.34 470 LEU A C 1
ATOM 3532 O O . LEU A 1 470 ? -0.756 -13.128 17.679 1.00 61.34 470 LEU A O 1
ATOM 3536 N N . LEU A 1 471 ? -0.895 -12.337 19.775 1.00 71.75 471 LEU A N 1
ATOM 3537 C CA . LEU A 1 471 ? 0.465 -11.802 19.809 1.00 71.75 471 LEU A CA 1
ATOM 3538 C C . LEU A 1 471 ? 1.504 -12.904 19.564 1.00 71.75 471 LEU A C 1
ATOM 3540 O O . LEU A 1 471 ? 2.388 -12.712 18.736 1.00 71.75 471 LEU A O 1
ATOM 3544 N N . LEU A 1 472 ? 1.387 -14.060 20.227 1.00 75.31 472 LEU A N 1
ATOM 3545 C CA . LEU A 1 472 ? 2.290 -15.202 20.053 1.00 75.31 472 LEU A CA 1
ATOM 3546 C C . LEU A 1 472 ? 2.227 -15.763 18.628 1.00 75.31 472 LEU A C 1
ATOM 3548 O O . LEU A 1 472 ? 3.270 -15.959 18.010 1.00 75.31 472 LEU A O 1
ATOM 3552 N N . PHE A 1 473 ? 1.021 -15.971 18.093 1.00 68.88 473 PHE A N 1
ATOM 3553 C CA . PHE A 1 473 ? 0.806 -16.419 16.718 1.00 68.88 473 PHE A CA 1
ATOM 3554 C C . PHE A 1 473 ? 1.430 -15.447 15.712 1.00 68.88 473 PHE A C 1
ATOM 3556 O O . PHE A 1 473 ? 2.223 -15.863 14.872 1.00 68.88 473 PHE A O 1
ATOM 3563 N N . PHE A 1 474 ? 1.142 -14.147 15.830 1.00 57.50 474 PHE A N 1
ATOM 3564 C CA . PHE A 1 474 ? 1.709 -13.131 14.946 1.00 57.50 474 PHE A CA 1
ATOM 3565 C C . PHE A 1 474 ? 3.225 -12.999 15.112 1.00 57.50 474 PHE A C 1
ATOM 3567 O O . PHE A 1 474 ? 3.903 -12.784 14.115 1.00 57.50 474 PHE A O 1
ATOM 3574 N N . SER A 1 475 ? 3.769 -13.184 16.319 1.00 66.19 475 SER A N 1
ATOM 3575 C CA . SER A 1 475 ? 5.216 -13.146 16.577 1.00 66.19 475 SER A CA 1
ATOM 3576 C C . SER A 1 475 ? 5.933 -14.345 15.950 1.00 66.19 475 SER A C 1
ATOM 3578 O O . SER A 1 475 ? 6.918 -14.155 15.244 1.00 66.19 475 SER A O 1
ATOM 3580 N N . LEU A 1 476 ? 5.415 -15.567 16.133 1.00 63.28 476 LEU A N 1
ATOM 3581 C CA . LEU A 1 476 ? 5.955 -16.792 15.525 1.00 63.28 476 LEU A CA 1
ATOM 3582 C C . LEU A 1 476 ? 5.836 -16.768 13.997 1.00 63.28 476 LEU A C 1
ATOM 3584 O O . LEU A 1 476 ? 6.802 -17.046 13.293 1.00 63.28 476 LEU A O 1
ATOM 3588 N N . TRP A 1 477 ? 4.677 -16.371 13.470 1.00 54.47 477 TRP A N 1
ATOM 3589 C CA . TRP A 1 477 ? 4.466 -16.214 12.031 1.00 54.47 477 TRP A CA 1
ATOM 3590 C C . TRP A 1 477 ? 5.365 -15.132 11.425 1.00 54.47 477 TRP A C 1
ATOM 3592 O O . TRP A 1 477 ? 5.855 -15.277 10.303 1.00 54.47 477 TRP A O 1
ATOM 3602 N N . GLN A 1 478 ? 5.595 -14.033 12.149 1.00 56.00 478 GLN A N 1
ATOM 3603 C CA . GLN A 1 478 ? 6.481 -12.964 11.704 1.00 56.00 478 GLN A CA 1
ATOM 3604 C C . GLN A 1 478 ? 7.947 -13.404 11.732 1.00 56.00 478 GLN A C 1
ATOM 3606 O O . GLN A 1 478 ? 8.659 -13.093 10.784 1.00 56.00 478 GLN A O 1
ATOM 3611 N N . LEU A 1 479 ? 8.370 -14.179 12.736 1.00 60.19 479 LEU A N 1
ATOM 3612 C CA . LEU A 1 479 ? 9.684 -14.822 12.767 1.00 60.19 479 LEU A CA 1
ATOM 3613 C C . LEU A 1 479 ? 9.874 -15.707 11.523 1.00 60.19 479 LEU A C 1
ATOM 3615 O O . LEU A 1 479 ? 10.801 -15.479 10.757 1.00 60.19 479 LEU A O 1
ATOM 3619 N N . VAL A 1 480 ? 8.924 -16.610 11.240 1.00 55.66 480 VAL A N 1
ATOM 3620 C CA . VAL A 1 480 ? 8.903 -17.432 10.010 1.00 55.66 480 VAL A CA 1
ATOM 3621 C C . VAL A 1 480 ? 8.965 -16.562 8.753 1.00 55.66 480 VAL A C 1
ATOM 3623 O O . VAL A 1 480 ? 9.722 -16.839 7.833 1.00 55.66 480 VAL A O 1
ATOM 3626 N N . SER A 1 481 ? 8.209 -15.468 8.720 1.00 47.25 481 SER A N 1
ATOM 3627 C CA . SER A 1 481 ? 8.164 -14.568 7.571 1.00 47.25 481 SER A CA 1
ATOM 3628 C C . SER A 1 481 ? 9.437 -13.756 7.338 1.00 47.25 481 SER A C 1
ATOM 3630 O O . SER A 1 481 ? 9.692 -13.375 6.199 1.00 47.25 481 SER A O 1
ATOM 3632 N N . LEU A 1 482 ? 10.200 -13.442 8.388 1.00 50.47 482 LEU A N 1
ATOM 3633 C CA . LEU A 1 482 ? 11.516 -12.813 8.257 1.00 50.47 482 LEU A CA 1
ATOM 3634 C C . LEU A 1 482 ? 12.507 -13.761 7.570 1.00 50.47 482 LEU A C 1
ATOM 3636 O O . LEU A 1 482 ? 13.393 -13.294 6.865 1.00 50.47 482 LEU A O 1
ATOM 3640 N N . PHE A 1 483 ? 12.316 -15.077 7.704 1.00 50.31 483 PHE A N 1
ATOM 3641 C CA . PHE A 1 483 ? 13.096 -16.085 6.979 1.00 50.31 483 PHE A CA 1
ATOM 3642 C C . PHE A 1 483 ? 12.649 -16.275 5.518 1.00 50.31 483 PHE A C 1
ATOM 3644 O O . PHE A 1 483 ? 13.381 -16.858 4.725 1.00 50.31 483 PHE A O 1
ATOM 3651 N N . VAL A 1 484 ? 11.495 -15.714 5.134 1.00 44.41 484 VAL A N 1
ATOM 3652 C CA . VAL A 1 484 ? 10.979 -15.661 3.750 1.00 44.41 484 VAL A CA 1
ATOM 3653 C C . VAL A 1 484 ? 11.336 -14.310 3.091 1.00 44.41 484 VAL A C 1
ATOM 3655 O O . VAL A 1 484 ? 10.594 -13.774 2.271 1.00 44.41 484 VAL A O 1
ATOM 3658 N N . ALA A 1 485 ? 12.454 -13.693 3.487 1.00 45.81 485 ALA A N 1
ATOM 3659 C CA . ALA A 1 485 ? 12.858 -12.390 2.968 1.00 45.81 485 ALA A CA 1
ATOM 3660 C C . ALA A 1 485 ? 13.047 -12.421 1.442 1.00 45.81 485 ALA A C 1
ATOM 3662 O O . ALA A 1 485 ? 13.783 -13.256 0.916 1.00 45.81 485 ALA A O 1
ATOM 3663 N N . LYS A 1 486 ? 12.396 -11.469 0.754 1.00 49.00 486 LYS A N 1
ATOM 3664 C CA . LYS A 1 486 ? 12.597 -11.191 -0.672 1.00 49.00 486 LYS A CA 1
ATOM 3665 C C . LYS A 1 486 ? 14.078 -10.878 -0.899 1.00 49.00 486 LYS A C 1
ATOM 3667 O O . LYS A 1 486 ? 14.555 -9.847 -0.437 1.00 49.00 486 LYS A O 1
ATOM 3672 N N . GLY A 1 487 ? 14.773 -11.748 -1.611 1.00 48.91 487 GLY A N 1
ATOM 3673 C CA . GLY A 1 487 ? 16.098 -11.483 -2.160 1.00 48.91 487 GLY A CA 1
ATOM 3674 C C . GLY A 1 487 ? 16.046 -11.680 -3.665 1.00 48.91 487 GLY A C 1
ATOM 3675 O O . GLY A 1 487 ? 15.259 -12.492 -4.150 1.00 48.91 487 GLY A O 1
ATOM 3676 N N . TYR A 1 488 ? 16.845 -10.929 -4.410 1.00 55.97 488 TYR A N 1
ATOM 3677 C CA . TYR A 1 488 ? 17.025 -11.202 -5.831 1.00 55.97 488 TYR A CA 1
ATOM 3678 C C . TYR A 1 488 ? 17.896 -12.459 -5.983 1.00 55.97 488 TYR A C 1
ATOM 3680 O O . TYR A 1 488 ? 18.826 -12.622 -5.194 1.00 55.97 488 TYR A O 1
ATOM 3688 N N . PRO A 1 489 ? 17.634 -13.351 -6.955 1.00 55.78 489 PRO A N 1
ATOM 3689 C CA . PRO A 1 489 ? 18.394 -14.595 -7.148 1.00 55.78 489 PRO A CA 1
ATOM 3690 C C . PRO A 1 489 ? 19.900 -14.409 -7.188 1.00 55.78 489 PRO A C 1
ATOM 3692 O O . PRO A 1 489 ? 20.650 -15.263 -6.736 1.00 55.78 489 PRO A O 1
ATOM 3695 N N . THR A 1 490 ? 20.326 -13.279 -7.738 1.00 65.88 490 THR A N 1
ATOM 3696 C CA . THR A 1 490 ? 21.725 -12.946 -7.949 1.00 65.88 490 THR A CA 1
ATOM 3697 C C . THR A 1 490 ? 22.314 -12.144 -6.802 1.00 65.88 490 THR A C 1
ATOM 3699 O O . THR A 1 490 ? 23.484 -11.825 -6.878 1.00 65.88 490 THR A O 1
ATOM 3702 N N . ALA A 1 491 ? 21.569 -11.805 -5.745 1.00 61.25 491 ALA A N 1
ATOM 3703 C CA . ALA A 1 491 ? 21.989 -10.821 -4.743 1.00 61.25 491 ALA A CA 1
ATOM 3704 C C . ALA A 1 491 ? 23.291 -11.165 -3.993 1.00 61.25 491 ALA A C 1
ATOM 3706 O O . ALA A 1 491 ? 23.913 -10.273 -3.427 1.00 61.25 491 ALA A O 1
ATOM 3707 N N . ASP A 1 492 ? 23.708 -12.432 -3.963 1.00 59.38 492 ASP A N 1
ATOM 3708 C CA . ASP A 1 492 ? 24.989 -12.854 -3.377 1.00 59.38 492 ASP A CA 1
ATOM 3709 C C . ASP A 1 492 ? 26.016 -13.295 -4.429 1.00 59.38 492 ASP A C 1
ATOM 3711 O O . ASP A 1 492 ? 27.110 -13.733 -4.076 1.00 59.38 492 ASP A O 1
ATOM 3715 N N . ASN A 1 493 ? 25.695 -13.155 -5.717 1.00 73.88 493 ASN A N 1
ATOM 3716 C CA . ASN A 1 493 ? 26.638 -13.429 -6.789 1.00 73.88 493 ASN A CA 1
ATOM 3717 C C . ASN A 1 493 ? 27.683 -12.305 -6.809 1.00 73.88 493 ASN A C 1
ATOM 3719 O O . ASN A 1 493 ? 27.319 -11.140 -7.014 1.00 73.88 493 ASN A O 1
ATOM 3723 N N . PRO A 1 494 ? 28.973 -12.621 -6.603 1.00 75.75 494 PRO A N 1
ATOM 3724 C CA . PRO A 1 494 ? 30.026 -11.646 -6.818 1.00 75.75 494 PRO A CA 1
ATOM 3725 C C . PRO A 1 494 ? 30.106 -11.321 -8.308 1.00 75.75 494 PRO A C 1
ATOM 3727 O O . PRO A 1 494 ? 29.820 -12.172 -9.151 1.00 75.75 494 PRO A O 1
ATOM 3730 N N . ASN A 1 495 ? 30.525 -10.101 -8.637 1.00 85.06 495 ASN A N 1
ATOM 3731 C CA . ASN A 1 495 ? 30.762 -9.737 -10.025 1.00 85.06 495 ASN A CA 1
ATOM 3732 C C . ASN A 1 495 ? 31.929 -10.573 -10.593 1.00 85.06 495 ASN A C 1
ATOM 3734 O O . ASN A 1 495 ? 33.053 -10.436 -10.096 1.00 85.06 495 ASN A O 1
ATOM 3738 N N . PRO A 1 496 ? 31.687 -11.431 -11.605 1.00 85.19 496 PRO A N 1
ATOM 3739 C CA . PRO A 1 496 ? 32.702 -12.330 -12.145 1.00 85.19 496 PRO A CA 1
ATOM 3740 C C . PRO A 1 496 ? 33.714 -11.611 -13.050 1.00 85.19 496 PRO A C 1
ATOM 3742 O O . PRO A 1 496 ? 34.784 -12.152 -13.312 1.00 85.19 496 PRO A O 1
ATOM 3745 N N . VAL A 1 497 ? 33.406 -10.395 -13.517 1.00 89.81 497 VAL A N 1
ATOM 3746 C CA . VAL A 1 497 ? 34.267 -9.619 -14.420 1.00 89.81 497 VAL A CA 1
ATOM 3747 C C . VAL A 1 497 ? 35.352 -8.898 -13.607 1.00 89.81 497 VAL A C 1
ATOM 3749 O O . VAL A 1 497 ? 35.008 -8.267 -12.608 1.00 89.81 497 VAL A O 1
ATOM 3752 N N . PRO A 1 498 ? 36.646 -8.933 -13.975 1.00 88.62 498 PRO A N 1
ATOM 3753 C CA . PRO A 1 498 ? 37.710 -8.227 -13.250 1.00 88.62 498 PRO A CA 1
ATOM 3754 C C . PRO A 1 498 ? 37.517 -6.701 -13.192 1.00 88.62 498 PRO A C 1
ATOM 3756 O O . PRO A 1 498 ? 37.080 -6.087 -14.157 1.00 88.62 498 PRO A O 1
ATOM 3759 N N . ALA A 1 499 ? 37.890 -6.058 -12.082 1.00 86.94 499 ALA A N 1
ATOM 3760 C CA . ALA A 1 499 ? 37.815 -4.598 -11.923 1.00 86.94 499 ALA A CA 1
ATOM 3761 C C . ALA A 1 499 ? 39.056 -3.879 -12.500 1.00 86.94 499 ALA A C 1
ATOM 3763 O O . ALA A 1 499 ? 39.738 -3.142 -11.790 1.00 86.94 499 ALA A O 1
ATOM 3764 N N . THR A 1 500 ? 39.395 -4.128 -13.769 1.00 93.69 500 THR A N 1
ATOM 3765 C CA . THR A 1 500 ? 40.498 -3.424 -14.450 1.00 93.69 500 THR A CA 1
ATOM 3766 C C . THR A 1 500 ? 40.036 -2.071 -14.996 1.00 93.69 500 THR A C 1
ATOM 3768 O O . THR A 1 500 ? 38.843 -1.849 -15.210 1.00 93.69 500 THR A O 1
ATOM 3771 N N . ALA A 1 501 ? 40.981 -1.158 -15.245 1.00 91.19 501 ALA A N 1
ATOM 3772 C CA . ALA A 1 501 ? 40.685 0.158 -15.817 1.00 91.19 501 ALA A CA 1
ATOM 3773 C C . ALA A 1 501 ? 39.955 0.051 -17.170 1.00 91.19 501 ALA A C 1
ATOM 3775 O O . ALA A 1 501 ? 38.984 0.769 -17.396 1.00 91.19 501 ALA A O 1
ATOM 3776 N N . ASP A 1 502 ? 40.354 -0.902 -18.017 1.00 92.81 502 ASP A N 1
ATOM 3777 C CA . ASP A 1 502 ? 39.733 -1.132 -19.327 1.00 92.81 502 ASP A CA 1
ATOM 3778 C C . ASP A 1 502 ? 38.283 -1.626 -19.207 1.00 92.81 502 ASP A C 1
ATOM 3780 O O . ASP A 1 502 ? 37.407 -1.187 -19.954 1.00 92.81 502 ASP A O 1
ATOM 3784 N N . VAL A 1 503 ? 37.992 -2.494 -18.228 1.00 92.50 503 VAL A N 1
ATOM 3785 C CA . VAL A 1 503 ? 36.621 -2.951 -17.945 1.00 92.50 503 VAL A CA 1
ATOM 3786 C C . VAL A 1 503 ? 35.769 -1.798 -17.426 1.00 92.50 503 VAL A C 1
ATOM 3788 O O . VAL A 1 503 ? 34.626 -1.645 -17.847 1.00 92.50 503 VAL A O 1
ATOM 3791 N N . VAL A 1 504 ? 36.308 -0.956 -16.542 1.00 93.44 504 VAL A N 1
ATOM 3792 C CA . VAL A 1 504 ? 35.588 0.225 -16.043 1.00 93.44 504 VAL A CA 1
ATOM 3793 C C . VAL A 1 504 ? 35.298 1.209 -17.179 1.00 93.44 504 VAL A C 1
ATOM 3795 O O . VAL A 1 504 ? 34.173 1.692 -17.273 1.00 93.44 504 VAL A O 1
ATOM 3798 N N . ALA A 1 505 ? 36.257 1.450 -18.077 1.00 92.56 505 ALA A N 1
ATOM 3799 C CA . ALA A 1 505 ? 36.063 2.290 -19.259 1.00 92.56 505 ALA A CA 1
ATOM 3800 C C . ALA A 1 505 ? 35.013 1.702 -20.219 1.00 92.56 505 ALA A C 1
ATOM 3802 O O . ALA A 1 505 ? 34.150 2.420 -20.723 1.00 92.56 505 ALA A O 1
ATOM 3803 N N . THR A 1 506 ? 35.022 0.381 -20.413 1.00 94.06 506 THR A N 1
ATOM 3804 C CA . THR A 1 506 ? 34.000 -0.323 -21.204 1.00 94.06 506 THR A CA 1
ATOM 3805 C C . THR A 1 506 ? 32.619 -0.196 -20.554 1.00 94.06 506 THR A C 1
ATOM 3807 O O . THR A 1 506 ? 31.634 0.120 -21.219 1.00 94.06 506 THR A O 1
ATOM 3810 N N . GLY A 1 507 ? 32.539 -0.368 -19.233 1.00 93.69 507 GLY A N 1
ATOM 3811 C CA . GLY A 1 507 ? 31.313 -0.190 -18.459 1.00 93.69 507 GLY A CA 1
ATOM 3812 C C . GLY A 1 507 ? 30.788 1.243 -18.505 1.00 93.69 507 GLY A C 1
ATOM 3813 O O . GLY A 1 507 ? 29.575 1.433 -18.571 1.00 93.69 507 GLY A O 1
ATOM 3814 N N . GLN A 1 508 ? 31.679 2.237 -18.529 1.00 94.62 508 GLN A N 1
ATOM 3815 C CA . GLN A 1 508 ? 31.324 3.641 -18.715 1.00 94.62 508 GLN A CA 1
ATOM 3816 C C . GLN A 1 508 ? 30.693 3.868 -20.088 1.00 94.62 508 GLN A C 1
ATOM 3818 O O . GLN A 1 508 ? 29.618 4.453 -20.165 1.00 94.62 508 GLN A O 1
ATOM 3823 N N . ALA A 1 509 ? 31.309 3.363 -21.159 1.00 93.25 509 ALA A N 1
ATOM 3824 C CA . ALA A 1 509 ? 30.776 3.507 -22.513 1.00 93.25 509 ALA A CA 1
ATOM 3825 C C . ALA A 1 509 ? 29.387 2.856 -22.656 1.00 93.25 509 ALA A C 1
ATOM 3827 O O . ALA A 1 509 ? 28.468 3.438 -23.242 1.00 93.25 509 ALA A O 1
ATOM 3828 N N . LEU A 1 510 ? 29.197 1.673 -22.059 1.00 91.19 510 LEU A N 1
ATOM 3829 C CA . LEU A 1 510 ? 27.888 1.025 -21.976 1.00 91.19 510 LEU A CA 1
ATOM 3830 C C . LEU A 1 510 ? 26.898 1.883 -21.171 1.00 91.19 510 LEU A C 1
ATOM 3832 O O . LEU A 1 510 ? 25.779 2.129 -21.616 1.00 91.19 510 LEU A O 1
ATOM 3836 N N . PHE A 1 511 ? 27.295 2.398 -20.010 1.00 93.62 511 PHE A N 1
ATOM 3837 C CA . PHE A 1 511 ? 26.431 3.250 -19.195 1.00 93.62 511 PHE A CA 1
ATOM 3838 C C . PHE A 1 511 ? 26.010 4.535 -19.925 1.00 93.62 511 PHE A C 1
ATOM 3840 O O . PHE A 1 511 ? 24.836 4.904 -19.898 1.00 93.62 511 PHE A O 1
ATOM 3847 N N . GLU A 1 512 ? 26.935 5.201 -20.610 1.00 90.81 512 GLU A N 1
ATOM 3848 C CA . GLU A 1 512 ? 26.657 6.400 -21.406 1.00 90.81 512 GLU A CA 1
ATOM 3849 C C . GLU A 1 512 ? 25.669 6.113 -22.541 1.00 90.81 512 GLU A C 1
ATOM 3851 O O . GLU A 1 512 ? 24.763 6.908 -22.792 1.00 90.81 512 GLU A O 1
ATOM 3856 N N . THR A 1 513 ? 25.788 4.940 -23.166 1.00 85.12 513 THR A N 1
ATOM 3857 C CA . THR A 1 513 ? 24.909 4.512 -24.260 1.00 85.12 513 THR A CA 1
ATOM 3858 C C . THR A 1 513 ? 23.497 4.179 -23.767 1.00 85.12 513 THR A C 1
ATOM 3860 O O . THR A 1 513 ? 22.517 4.630 -24.357 1.00 85.12 513 THR A O 1
ATOM 3863 N N . TYR A 1 514 ? 23.380 3.403 -22.684 1.00 84.19 514 TYR A N 1
ATOM 3864 C CA . TYR A 1 514 ? 22.119 2.760 -22.288 1.00 84.19 514 TYR A CA 1
ATOM 3865 C C . TYR A 1 514 ? 21.420 3.395 -21.081 1.00 84.19 514 TYR A C 1
ATOM 3867 O O . TYR A 1 514 ? 20.204 3.269 -20.938 1.00 84.19 514 TYR A O 1
ATOM 3875 N N . CYS A 1 515 ? 22.161 4.067 -20.199 1.00 89.94 515 CYS A N 1
ATOM 3876 C CA . CYS A 1 515 ? 21.681 4.449 -18.867 1.00 89.94 515 CYS A CA 1
ATOM 3877 C C . CYS A 1 515 ? 21.672 5.970 -18.643 1.00 89.94 515 CYS A C 1
ATOM 3879 O O . CYS A 1 515 ? 20.801 6.488 -17.935 1.00 89.94 515 CYS A O 1
ATOM 3881 N N . ALA A 1 516 ? 22.613 6.704 -19.247 1.00 89.06 516 ALA A N 1
ATOM 3882 C CA . ALA A 1 516 ? 22.818 8.132 -18.993 1.00 89.06 516 ALA A CA 1
ATOM 3883 C C . ALA A 1 516 ? 21.675 9.037 -19.489 1.00 89.06 516 ALA A C 1
ATOM 3885 O O . ALA A 1 516 ? 21.524 10.155 -19.002 1.00 89.06 516 ALA A O 1
ATOM 3886 N N . GLN A 1 517 ? 20.818 8.568 -20.399 1.00 78.75 517 GLN A N 1
ATOM 3887 C CA . GLN A 1 517 ? 19.648 9.338 -20.853 1.00 78.75 517 GLN A CA 1
ATOM 3888 C C . GLN A 1 517 ? 18.648 9.606 -19.717 1.00 78.75 517 GLN A C 1
ATOM 3890 O O . GLN A 1 517 ? 18.025 10.667 -19.666 1.00 78.75 517 GLN A O 1
ATOM 3895 N N . CYS A 1 518 ? 18.544 8.668 -18.773 1.00 78.50 518 CYS A N 1
ATOM 3896 C CA . CYS A 1 518 ? 17.691 8.789 -17.592 1.00 78.50 518 CYS A CA 1
ATOM 3897 C C . CYS A 1 518 ? 18.517 9.203 -16.369 1.00 78.50 518 CYS A C 1
ATOM 3899 O O . CYS A 1 518 ? 18.135 10.097 -15.620 1.00 78.50 518 CYS A O 1
ATOM 3901 N N . HIS A 1 519 ? 19.673 8.567 -16.168 1.00 86.75 519 HIS A N 1
ATOM 3902 C CA . HIS A 1 519 ? 20.480 8.762 -14.965 1.00 86.75 519 HIS A CA 1
ATOM 3903 C C . HIS A 1 519 ? 21.508 9.896 -15.064 1.00 86.75 519 HIS A C 1
ATOM 3905 O O . HIS A 1 519 ? 22.127 10.210 -14.053 1.00 86.75 519 HIS A O 1
ATOM 3911 N N . GLY A 1 520 ? 21.676 10.524 -16.227 1.00 84.50 520 GLY A N 1
ATOM 3912 C CA . GLY A 1 520 ? 22.708 11.532 -16.477 1.00 84.50 520 GLY A CA 1
ATOM 3913 C C . GLY A 1 520 ? 24.092 10.908 -16.654 1.00 84.50 520 GLY A C 1
ATOM 3914 O O . GLY A 1 520 ? 24.350 9.797 -16.193 1.00 84.50 520 GLY A O 1
ATOM 3915 N N . THR A 1 521 ? 25.013 11.619 -17.304 1.00 86.94 521 THR A N 1
ATOM 3916 C CA . THR A 1 521 ? 26.409 11.160 -17.472 1.00 86.94 521 THR A CA 1
ATOM 3917 C C . THR A 1 521 ? 27.156 11.097 -16.140 1.00 86.94 521 THR A C 1
ATOM 3919 O O . THR A 1 521 ? 28.018 10.250 -15.950 1.00 86.94 521 THR A O 1
ATOM 3922 N N . GLY A 1 522 ? 26.775 11.944 -15.180 1.00 83.94 522 GLY A N 1
ATOM 3923 C CA . GLY A 1 522 ? 27.249 11.874 -13.797 1.00 83.94 522 GLY A CA 1
ATOM 3924 C C . GLY A 1 522 ? 26.544 10.817 -12.941 1.00 83.94 522 GLY A C 1
ATOM 3925 O O . GLY A 1 522 ? 26.840 10.730 -11.751 1.00 83.94 522 GLY A O 1
ATOM 3926 N N . ALA A 1 523 ? 25.601 10.061 -13.516 1.00 88.00 523 ALA A N 1
ATOM 3927 C CA . ALA A 1 523 ? 24.793 9.048 -12.847 1.00 88.00 523 ALA A CA 1
ATOM 3928 C C . ALA A 1 523 ? 23.977 9.574 -11.643 1.00 88.00 523 ALA A C 1
ATOM 3930 O O . ALA A 1 523 ? 23.716 8.831 -10.699 1.00 88.00 523 ALA A O 1
ATOM 3931 N N . ARG A 1 524 ? 23.561 10.849 -11.658 1.00 81.31 524 ARG A N 1
ATOM 3932 C CA . ARG A 1 524 ? 22.870 11.522 -10.541 1.00 81.31 524 ARG A CA 1
ATOM 3933 C C . ARG A 1 524 ? 21.346 11.514 -10.633 1.00 81.31 524 ARG A C 1
ATOM 3935 O O . ARG A 1 524 ? 20.676 12.087 -9.780 1.00 81.31 524 ARG A O 1
ATOM 3942 N N . GLY A 1 525 ? 20.785 10.836 -11.630 1.00 75.94 525 GLY A N 1
ATOM 3943 C CA . GLY A 1 525 ? 19.340 10.839 -11.860 1.00 75.94 525 GLY A CA 1
ATOM 3944 C C . GLY A 1 525 ? 18.840 12.130 -12.511 1.00 75.94 525 GLY A C 1
ATOM 3945 O O . GLY A 1 525 ? 17.666 12.458 -12.388 1.00 75.94 525 GLY A O 1
ATOM 3946 N N . ASP A 1 526 ? 19.731 12.869 -13.171 1.00 76.19 526 ASP A N 1
ATOM 3947 C CA . ASP A 1 526 ? 19.515 14.181 -13.790 1.00 76.19 526 ASP A CA 1
ATOM 3948 C C . ASP A 1 526 ? 19.691 14.139 -15.316 1.00 76.19 526 ASP A C 1
ATOM 3950 O O . ASP A 1 526 ? 20.024 15.141 -15.949 1.00 76.19 526 ASP A O 1
ATOM 3954 N N . GLY A 1 527 ? 19.474 12.966 -15.920 1.00 77.69 527 GLY A N 1
ATOM 3955 C CA . GLY A 1 527 ? 19.538 12.807 -17.367 1.00 77.69 527 GLY A CA 1
ATOM 3956 C C . GLY A 1 527 ? 18.487 13.655 -18.093 1.00 77.69 527 GLY A C 1
ATOM 3957 O O . GLY A 1 527 ? 17.505 14.082 -17.481 1.00 77.69 527 GLY A O 1
ATOM 3958 N N . PRO A 1 528 ? 18.641 13.875 -19.410 1.00 72.12 528 PRO A N 1
ATOM 3959 C CA . PRO A 1 528 ? 17.700 14.665 -20.207 1.00 72.12 528 PRO A CA 1
ATOM 3960 C C . PRO A 1 528 ? 16.229 14.252 -20.049 1.00 72.12 528 PRO A C 1
ATOM 3962 O O . PRO A 1 528 ? 15.346 15.098 -20.144 1.00 72.12 528 PRO A O 1
ATOM 3965 N N . LEU A 1 529 ? 15.967 12.971 -19.764 1.00 61.78 529 LEU A N 1
ATOM 3966 C CA . LEU A 1 529 ? 14.620 12.425 -19.582 1.00 61.78 529 LEU A CA 1
ATOM 3967 C C . LEU A 1 529 ? 14.149 12.392 -18.118 1.00 61.78 529 LEU A C 1
ATOM 3969 O O . LEU A 1 529 ? 13.004 12.035 -17.846 1.00 61.78 529 LEU A O 1
ATOM 3973 N N . ALA A 1 530 ? 14.995 12.759 -17.152 1.00 59.59 530 ALA A N 1
ATOM 3974 C CA . ALA A 1 530 ? 14.692 12.622 -15.728 1.00 59.59 530 ALA A CA 1
ATOM 3975 C C . ALA A 1 530 ? 13.451 13.418 -15.291 1.00 59.59 530 ALA A C 1
ATOM 3977 O O . ALA A 1 530 ? 12.685 12.952 -14.447 1.00 59.59 530 ALA A O 1
ATOM 3978 N N . GLY A 1 531 ? 13.231 14.596 -15.885 1.00 51.81 531 GLY A N 1
ATOM 3979 C CA . GLY A 1 531 ? 12.071 15.449 -15.604 1.00 51.81 531 GLY A CA 1
ATOM 3980 C C . GLY A 1 531 ? 10.738 14.900 -16.125 1.00 51.81 531 GLY A C 1
ATOM 3981 O O . GLY A 1 531 ? 9.684 15.340 -15.672 1.00 51.81 531 GLY A O 1
ATOM 3982 N N . GLU A 1 532 ? 10.779 13.931 -17.042 1.00 52.97 532 GLU A N 1
ATOM 3983 C CA . GLU A 1 532 ? 9.601 13.318 -17.671 1.00 52.97 532 GLU A CA 1
ATOM 3984 C C . GLU A 1 532 ? 9.205 11.984 -17.010 1.00 52.97 532 GLU A C 1
ATOM 3986 O O . GLU A 1 532 ? 8.170 11.402 -17.333 1.00 52.97 532 GLU A O 1
ATOM 3991 N N . MET A 1 533 ? 10.006 11.495 -16.057 1.00 51.78 533 MET A N 1
ATOM 3992 C CA . MET A 1 533 ? 9.837 10.184 -15.431 1.00 51.78 533 MET A CA 1
ATOM 3993 C C . MET A 1 533 ? 9.232 10.281 -14.032 1.00 51.78 533 MET A C 1
ATOM 3995 O O . MET A 1 533 ? 9.613 11.117 -13.210 1.00 51.78 533 MET A O 1
ATOM 3999 N N . TRP A 1 534 ? 8.307 9.367 -13.727 1.00 43.69 534 TRP A N 1
ATOM 4000 C CA . TRP A 1 534 ? 7.723 9.246 -12.396 1.00 43.69 534 TRP A CA 1
ATOM 4001 C C . TRP A 1 534 ? 7.709 7.789 -11.901 1.00 43.69 534 TRP A C 1
ATOM 4003 O O . TRP A 1 534 ? 7.050 6.952 -12.521 1.00 43.69 534 TRP A O 1
ATOM 4013 N N . PRO A 1 535 ? 8.352 7.474 -10.757 1.00 46.22 535 PRO A N 1
ATOM 4014 C CA . PRO A 1 535 ? 9.246 8.342 -9.981 1.00 46.22 535 PRO A CA 1
ATOM 4015 C C . PRO A 1 535 ? 10.492 8.762 -10.787 1.00 46.22 535 PRO A C 1
ATOM 4017 O O . PRO A 1 535 ? 10.862 8.052 -11.725 1.00 46.22 535 PRO A O 1
ATOM 4020 N N . PRO A 1 536 ? 11.140 9.888 -10.430 1.00 54.84 536 PRO A N 1
ATOM 4021 C CA . PRO A 1 536 ? 12.366 10.316 -11.095 1.00 54.84 536 PRO A CA 1
ATOM 4022 C C . PRO A 1 536 ? 13.471 9.257 -10.939 1.00 54.84 536 PRO A C 1
ATOM 4024 O O . PRO A 1 536 ? 13.479 8.529 -9.933 1.00 54.84 536 PRO A O 1
ATOM 4027 N N . PRO A 1 537 ? 14.409 9.161 -11.899 1.00 69.25 537 PRO A N 1
ATOM 4028 C CA . PRO A 1 537 ? 15.531 8.237 -11.822 1.00 69.25 537 PRO A CA 1
ATOM 4029 C C . PRO A 1 537 ? 16.337 8.465 -10.544 1.00 69.25 537 PRO A C 1
ATOM 4031 O O . PRO A 1 537 ? 16.526 9.593 -10.091 1.00 69.25 537 PRO A O 1
ATOM 4034 N N . SER A 1 538 ? 16.793 7.377 -9.926 1.00 73.88 538 SER A N 1
ATOM 4035 C CA . SER A 1 538 ? 17.590 7.478 -8.702 1.00 73.88 538 SER A CA 1
ATOM 4036 C C . SER A 1 538 ? 18.985 8.023 -9.000 1.00 73.88 538 SER A C 1
ATOM 4038 O O . SER A 1 538 ? 19.584 7.676 -10.021 1.00 73.88 538 SER A O 1
ATOM 4040 N N . ASP A 1 539 ? 19.519 8.809 -8.068 1.00 78.75 539 ASP A N 1
ATOM 4041 C CA . ASP A 1 539 ? 20.938 9.150 -8.029 1.00 78.75 539 ASP A CA 1
ATOM 4042 C C . ASP A 1 539 ? 21.745 7.879 -7.741 1.00 78.75 539 ASP A C 1
ATOM 4044 O O . ASP A 1 539 ? 21.725 7.352 -6.625 1.00 78.75 539 ASP A O 1
ATOM 4048 N N . LEU A 1 540 ? 22.425 7.354 -8.759 1.00 85.88 540 LEU A N 1
ATOM 4049 C CA . LEU A 1 540 ? 23.201 6.120 -8.682 1.00 85.88 540 LEU A CA 1
ATOM 4050 C C . LEU A 1 540 ? 24.505 6.299 -7.908 1.00 85.88 540 LEU A C 1
ATOM 4052 O O . LEU A 1 540 ? 24.996 5.315 -7.361 1.00 85.88 540 LEU A O 1
ATOM 4056 N N . THR A 1 541 ? 25.003 7.528 -7.742 1.00 79.00 541 THR A N 1
ATOM 4057 C CA . THR A 1 541 ? 26.134 7.812 -6.838 1.00 79.00 541 THR A CA 1
ATOM 4058 C C . THR A 1 541 ? 25.766 7.590 -5.367 1.00 79.00 541 THR A C 1
ATOM 4060 O O . THR A 1 541 ? 26.638 7.422 -4.514 1.00 79.00 541 THR A O 1
ATOM 4063 N N . ILE A 1 542 ? 24.466 7.550 -5.065 1.00 66.31 542 ILE A N 1
ATOM 4064 C CA . ILE A 1 542 ? 23.916 7.195 -3.756 1.00 66.31 542 ILE A CA 1
ATOM 4065 C C . ILE A 1 542 ? 23.387 5.758 -3.784 1.00 66.31 542 ILE A C 1
ATOM 4067 O O . ILE A 1 542 ? 23.660 4.977 -2.875 1.00 66.31 542 ILE A O 1
ATOM 4071 N N . PHE A 1 543 ? 22.630 5.407 -4.825 1.00 72.50 543 PHE A N 1
ATOM 4072 C CA . PHE A 1 543 ? 21.884 4.157 -4.938 1.00 72.50 543 PHE A CA 1
ATOM 4073 C C . PHE A 1 543 ? 22.767 2.938 -5.191 1.00 72.50 543 PHE A C 1
ATOM 4075 O O . PHE A 1 543 ? 22.577 1.925 -4.518 1.00 72.50 543 PHE A O 1
ATOM 4082 N N . ALA A 1 544 ? 23.732 3.021 -6.113 1.00 81.75 544 ALA A N 1
ATOM 4083 C CA . ALA A 1 544 ? 24.595 1.890 -6.437 1.00 81.75 544 ALA A CA 1
ATOM 4084 C C . ALA A 1 544 ? 25.417 1.409 -5.229 1.00 81.75 544 ALA A C 1
ATOM 4086 O O . ALA A 1 544 ? 25.390 0.211 -4.947 1.00 81.75 544 ALA A O 1
ATOM 4087 N N . PRO A 1 545 ? 26.045 2.305 -4.438 1.00 69.31 545 PRO A N 1
ATOM 4088 C CA . PRO A 1 545 ? 26.660 1.954 -3.165 1.00 69.31 545 PRO A CA 1
ATOM 4089 C C . PRO A 1 545 ? 25.783 1.088 -2.267 1.00 69.31 545 PRO A C 1
ATOM 4091 O O . PRO A 1 545 ? 26.265 0.083 -1.784 1.00 69.31 545 PRO A O 1
ATOM 4094 N N . MET A 1 546 ? 24.501 1.417 -2.094 1.00 60.59 546 MET A N 1
ATOM 4095 C CA . MET A 1 546 ? 23.612 0.784 -1.106 1.00 60.59 546 MET A CA 1
ATOM 4096 C C . MET A 1 546 ? 23.129 -0.633 -1.464 1.00 60.59 546 MET A C 1
ATOM 4098 O O . MET A 1 546 ? 22.389 -1.232 -0.685 1.00 60.59 546 MET A O 1
ATOM 4102 N N . HIS A 1 547 ? 23.516 -1.153 -2.627 1.00 68.12 547 HIS A N 1
ATOM 4103 C CA . HIS A 1 547 ? 23.120 -2.469 -3.129 1.00 68.12 547 HIS A CA 1
ATOM 4104 C C . HIS A 1 547 ? 24.355 -3.324 -3.382 1.00 68.12 547 HIS A C 1
ATOM 4106 O O . HIS A 1 547 ? 25.446 -2.793 -3.549 1.00 68.12 547 HIS A O 1
ATOM 4112 N N . THR A 1 548 ? 24.202 -4.644 -3.431 1.00 74.12 548 THR A 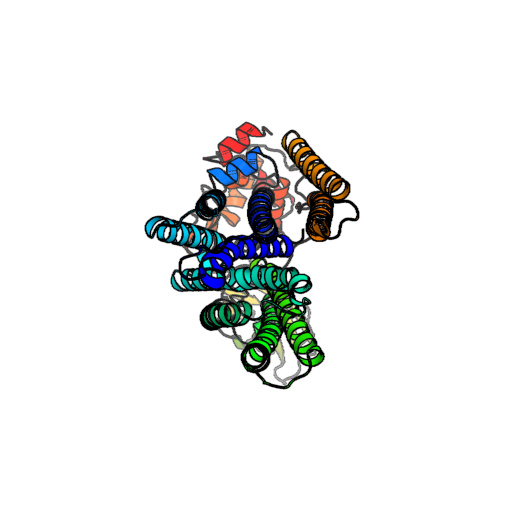N 1
ATOM 4113 C CA . THR A 1 548 ? 25.248 -5.601 -3.841 1.00 74.12 548 THR A CA 1
ATOM 4114 C C . THR A 1 548 ? 25.442 -5.614 -5.361 1.00 74.12 548 THR A C 1
ATOM 4116 O O . THR A 1 548 ? 24.567 -5.182 -6.111 1.00 74.12 548 THR A O 1
ATOM 4119 N N . ASP A 1 549 ? 26.581 -6.123 -5.844 1.00 81.94 549 ASP A N 1
ATOM 4120 C CA . ASP A 1 549 ? 26.848 -6.209 -7.291 1.00 81.94 549 ASP A CA 1
ATOM 4121 C C . ASP A 1 549 ? 25.780 -7.036 -8.003 1.00 81.94 549 ASP A C 1
ATOM 4123 O O . ASP A 1 549 ? 25.267 -6.648 -9.049 1.00 81.94 549 ASP A O 1
ATOM 4127 N N . GLY A 1 550 ? 25.399 -8.151 -7.391 1.00 76.81 550 GLY A N 1
ATOM 4128 C CA . GLY A 1 550 ? 24.359 -9.024 -7.891 1.00 76.81 550 GLY A CA 1
ATOM 4129 C C . GLY A 1 550 ? 22.952 -8.425 -7.888 1.00 76.81 550 GLY A C 1
ATOM 4130 O O . GLY A 1 550 ? 22.141 -8.768 -8.747 1.00 76.81 550 GLY A O 1
ATOM 4131 N N . GLU A 1 551 ? 22.652 -7.500 -6.975 1.00 70.94 551 GLU A N 1
ATOM 4132 C CA . GLU A 1 551 ? 21.408 -6.718 -6.990 1.00 70.94 551 GLU A CA 1
ATOM 4133 C C . GLU A 1 551 ? 21.400 -5.692 -8.118 1.00 70.94 551 GLU A C 1
ATOM 4135 O O . GLU A 1 551 ? 20.421 -5.610 -8.856 1.00 70.94 551 GLU A O 1
ATOM 4140 N N . LEU A 1 552 ? 22.502 -4.962 -8.306 1.00 85.50 552 LEU A N 1
ATOM 4141 C CA . LEU A 1 552 ? 22.645 -4.031 -9.426 1.00 85.50 552 LEU A CA 1
ATOM 4142 C C . LEU A 1 552 ? 22.551 -4.763 -10.763 1.00 85.50 552 LEU A C 1
ATOM 4144 O O . LEU A 1 552 ? 21.808 -4.335 -11.645 1.00 85.50 552 LEU A O 1
ATOM 4148 N N . TYR A 1 553 ? 23.219 -5.912 -10.876 1.00 86.56 553 TYR A N 1
ATOM 4149 C CA . TYR A 1 553 ? 23.082 -6.802 -12.019 1.00 86.56 553 TYR A CA 1
ATOM 4150 C C . TYR A 1 553 ? 21.619 -7.194 -12.234 1.00 86.56 553 TYR A C 1
ATOM 4152 O O . TYR A 1 553 ? 21.130 -7.108 -13.358 1.00 86.56 553 TYR A O 1
ATOM 4160 N N . TRP A 1 554 ? 20.883 -7.566 -11.180 1.00 78.50 554 TRP A N 1
ATOM 4161 C CA . TRP A 1 554 ? 19.465 -7.909 -11.299 1.00 78.50 554 TRP A CA 1
ATOM 4162 C C . TRP A 1 554 ? 18.614 -6.737 -11.792 1.00 78.50 554 TRP A C 1
ATOM 4164 O O . TRP A 1 554 ? 17.782 -6.931 -12.675 1.00 78.50 554 TRP A O 1
ATOM 4174 N N . PHE A 1 555 ? 18.818 -5.532 -11.256 1.00 80.69 555 PHE A N 1
ATOM 4175 C CA . PHE A 1 555 ? 18.077 -4.335 -11.671 1.00 80.69 555 PHE A CA 1
ATOM 4176 C C . PHE A 1 555 ? 18.324 -3.990 -13.130 1.00 80.69 555 PHE A C 1
ATOM 4178 O O . PHE A 1 555 ? 17.383 -3.676 -13.847 1.00 80.69 555 PHE A O 1
ATOM 4185 N N . ILE A 1 556 ? 19.570 -4.093 -13.587 1.00 88.25 556 ILE A N 1
ATOM 4186 C CA . ILE A 1 556 ? 19.905 -3.901 -14.999 1.00 88.25 556 ILE A CA 1
ATOM 4187 C C . ILE A 1 556 ? 19.239 -5.006 -15.828 1.00 88.25 556 ILE A C 1
ATOM 4189 O O . ILE A 1 556 ? 18.601 -4.742 -16.839 1.00 88.25 556 ILE A O 1
ATOM 4193 N N . SER A 1 557 ? 19.319 -6.254 -15.371 1.00 79.06 557 SER A N 1
ATOM 4194 C CA . SER A 1 557 ? 18.785 -7.414 -16.087 1.00 79.06 557 SER A CA 1
ATOM 4195 C C . SER A 1 557 ? 17.275 -7.350 -16.273 1.00 79.06 557 SER A C 1
ATOM 4197 O O . SER A 1 557 ? 16.782 -7.521 -17.382 1.00 79.06 557 SER A O 1
ATOM 4199 N N . LYS A 1 558 ? 16.541 -7.111 -15.185 1.00 73.94 558 LYS A N 1
ATOM 4200 C CA . LYS A 1 558 ? 15.083 -7.256 -15.112 1.00 73.94 558 LYS A CA 1
ATOM 4201 C C . LYS A 1 558 ? 14.332 -5.925 -15.051 1.00 73.94 558 LYS A C 1
ATOM 4203 O O . LYS A 1 558 ? 13.103 -5.937 -15.037 1.00 73.94 558 LYS A O 1
ATOM 4208 N N . GLY A 1 559 ? 15.043 -4.801 -15.010 1.00 70.44 559 GLY A N 1
ATOM 4209 C CA . GLY A 1 559 ? 14.471 -3.485 -14.744 1.00 70.44 559 GLY A CA 1
ATOM 4210 C C . GLY A 1 559 ? 14.100 -3.303 -13.274 1.00 70.44 559 GLY A C 1
ATOM 4211 O O . GLY A 1 559 ? 14.263 -4.204 -12.443 1.00 70.44 559 GLY A O 1
ATOM 4212 N N . VAL A 1 560 ? 13.570 -2.122 -12.942 1.00 61.91 560 VAL A N 1
ATOM 4213 C CA . VAL A 1 560 ? 13.081 -1.822 -11.588 1.00 61.91 560 VAL A CA 1
ATOM 4214 C C . VAL A 1 560 ? 11.560 -1.670 -11.626 1.00 61.91 560 VAL A C 1
ATOM 4216 O O . VAL A 1 560 ? 11.049 -0.667 -12.127 1.00 61.91 560 VAL A O 1
ATOM 4219 N N . PRO A 1 561 ? 10.805 -2.639 -11.075 1.00 49.59 561 PRO A N 1
ATOM 4220 C CA . PRO A 1 561 ? 9.348 -2.603 -11.107 1.00 49.59 561 PRO A CA 1
ATOM 4221 C C . PRO A 1 561 ? 8.772 -1.324 -10.483 1.00 49.59 561 PRO A C 1
ATOM 4223 O O . PRO A 1 561 ? 9.102 -0.969 -9.351 1.00 49.59 561 PRO A O 1
ATOM 4226 N N . GLY A 1 562 ? 7.857 -0.662 -11.197 1.00 44.91 562 GLY A N 1
ATOM 4227 C CA . GLY A 1 562 ? 7.213 0.575 -10.737 1.00 44.91 562 GLY A CA 1
ATOM 4228 C C . GLY A 1 562 ? 8.002 1.860 -11.013 1.00 44.91 562 GLY A C 1
ATOM 4229 O O . GLY A 1 562 ? 7.618 2.907 -10.493 1.00 44.91 562 GLY A O 1
ATOM 4230 N N . THR A 1 563 ? 9.070 1.793 -11.815 1.00 51.41 563 THR A N 1
ATOM 4231 C CA . THR A 1 563 ? 9.790 2.955 -12.361 1.00 51.41 563 THR A CA 1
ATOM 4232 C C . THR A 1 563 ? 9.817 2.907 -13.891 1.00 51.41 563 THR A C 1
ATOM 4234 O O . THR A 1 563 ? 9.353 1.942 -14.495 1.00 51.41 563 THR A O 1
ATOM 4237 N N . ALA A 1 564 ? 10.360 3.952 -14.520 1.00 56.41 564 ALA A N 1
ATOM 4238 C CA . ALA A 1 564 ? 10.595 3.994 -15.964 1.00 56.41 564 ALA A CA 1
ATOM 4239 C C . ALA A 1 564 ? 11.821 3.167 -16.416 1.00 56.41 564 ALA A C 1
ATOM 4241 O O . ALA A 1 564 ? 12.165 3.205 -17.591 1.00 56.41 564 ALA A O 1
ATOM 4242 N N . MET A 1 565 ? 12.501 2.451 -15.507 1.00 73.94 565 MET A N 1
ATOM 4243 C CA . MET A 1 565 ? 13.714 1.686 -15.819 1.00 73.94 565 MET A CA 1
ATOM 4244 C C . MET A 1 565 ? 13.368 0.320 -16.449 1.00 73.94 565 MET A C 1
ATOM 4246 O O . MET A 1 565 ? 12.836 -0.545 -15.741 1.00 73.94 565 MET A O 1
ATOM 4250 N N . PRO A 1 566 ? 13.688 0.093 -17.740 1.00 66.81 566 PRO A N 1
ATOM 4251 C CA . PRO A 1 566 ? 13.366 -1.149 -18.438 1.00 66.81 566 PRO A CA 1
ATOM 4252 C C . PRO A 1 566 ? 14.334 -2.287 -18.080 1.00 66.81 566 PRO A C 1
ATOM 4254 O O . PRO A 1 566 ? 15.372 -2.080 -17.452 1.00 66.81 566 PRO A O 1
ATOM 4257 N N . ALA A 1 567 ? 13.990 -3.504 -18.504 1.00 73.62 567 ALA A N 1
ATOM 4258 C CA . ALA A 1 567 ? 14.885 -4.657 -18.466 1.00 73.62 567 ALA A CA 1
ATOM 4259 C C . ALA A 1 567 ? 15.893 -4.597 -19.622 1.00 73.62 567 ALA A C 1
ATOM 4261 O O . ALA A 1 567 ? 15.494 -4.461 -20.779 1.00 73.62 567 ALA A O 1
ATOM 4262 N N . PHE A 1 568 ? 17.183 -4.749 -19.325 1.00 76.88 568 PHE A N 1
ATOM 4263 C CA . PHE A 1 568 ? 18.249 -4.714 -20.329 1.00 76.88 568 PHE A CA 1
ATOM 4264 C C . PHE A 1 568 ? 18.782 -6.098 -20.708 1.00 76.88 568 PHE A C 1
ATOM 4266 O O . PHE A 1 568 ? 19.626 -6.186 -21.588 1.00 76.88 568 PHE A O 1
ATOM 4273 N N . GLU A 1 569 ? 18.300 -7.195 -20.116 1.00 73.31 569 GLU A N 1
ATOM 4274 C CA . GLU A 1 569 ? 18.805 -8.543 -20.437 1.00 73.31 569 GLU A CA 1
ATOM 4275 C C . GLU A 1 569 ? 18.563 -9.004 -21.880 1.00 73.31 569 GLU A C 1
ATOM 4277 O O . GLU A 1 569 ? 19.244 -9.905 -22.355 1.00 73.31 569 GLU A O 1
ATOM 4282 N N . ALA A 1 570 ? 17.597 -8.396 -22.572 1.00 62.88 570 ALA A N 1
ATOM 4283 C CA . ALA A 1 570 ? 17.338 -8.660 -23.985 1.00 62.88 570 ALA A CA 1
ATOM 4284 C C . ALA A 1 570 ? 18.275 -7.875 -24.924 1.00 62.88 570 ALA A C 1
ATOM 4286 O O . ALA A 1 570 ? 18.274 -8.125 -26.126 1.00 62.88 570 ALA A O 1
ATOM 4287 N N . VAL A 1 571 ? 19.029 -6.907 -24.389 1.00 71.25 571 VAL A N 1
ATOM 4288 C CA . VAL A 1 571 ? 19.837 -5.949 -25.163 1.00 71.25 571 VAL A CA 1
ATOM 4289 C C . VAL A 1 571 ? 21.321 -6.035 -24.803 1.00 71.25 571 VAL A C 1
ATOM 4291 O O . VAL A 1 571 ? 22.164 -5.928 -25.684 1.00 71.25 571 VAL A O 1
ATOM 4294 N N . LEU A 1 572 ? 21.639 -6.252 -23.528 1.00 76.75 572 LEU A N 1
ATOM 4295 C CA . LEU A 1 572 ? 22.992 -6.421 -23.009 1.00 76.75 572 LEU A CA 1
ATOM 4296 C C . LEU A 1 572 ? 23.238 -7.887 -22.652 1.00 76.75 572 LEU A C 1
ATOM 4298 O O . LEU A 1 572 ? 22.442 -8.511 -21.939 1.00 76.75 572 LEU A O 1
ATOM 4302 N N . SER A 1 573 ? 24.384 -8.414 -23.075 1.00 84.75 573 SER A N 1
ATOM 4303 C CA . SER A 1 573 ? 24.860 -9.727 -22.643 1.00 84.75 573 SER A CA 1
ATOM 4304 C C . SER A 1 573 ? 25.056 -9.780 -21.122 1.00 84.75 573 SER A C 1
ATOM 4306 O O . SER A 1 573 ? 25.047 -8.773 -20.409 1.00 84.75 573 SER A O 1
ATOM 4308 N N . GLU A 1 574 ? 25.187 -10.984 -20.571 1.00 83.50 574 GLU A N 1
ATOM 4309 C CA . GLU A 1 574 ? 25.467 -11.152 -19.143 1.00 83.50 574 GLU A CA 1
ATOM 4310 C C . GLU A 1 574 ? 26.775 -10.468 -18.715 1.00 83.50 574 GLU A C 1
ATOM 4312 O O . GLU A 1 574 ? 26.783 -9.746 -17.717 1.00 83.50 574 GLU A O 1
ATOM 4317 N N . GLU A 1 575 ? 27.848 -10.631 -19.486 1.00 90.62 575 GLU A N 1
ATOM 4318 C CA . GLU A 1 575 ? 29.148 -10.016 -19.205 1.00 90.62 575 GLU A CA 1
ATOM 4319 C C . GLU A 1 575 ? 29.094 -8.483 -19.283 1.00 90.62 575 GLU A C 1
ATOM 4321 O O . GLU A 1 575 ? 29.610 -7.801 -18.396 1.00 90.62 575 GLU A O 1
ATOM 4326 N N . GLU A 1 576 ? 28.398 -7.919 -20.274 1.00 92.44 576 GLU A N 1
ATOM 4327 C CA . GLU A 1 576 ? 28.208 -6.467 -20.394 1.00 92.44 576 GLU A CA 1
ATOM 4328 C C . GLU A 1 576 ? 27.420 -5.894 -19.212 1.00 92.44 576 GLU A C 1
ATOM 4330 O O . GLU A 1 576 ? 27.788 -4.852 -18.669 1.00 92.44 576 GLU A O 1
ATOM 4335 N N . ARG A 1 577 ? 26.374 -6.588 -18.744 1.00 93.62 577 ARG A N 1
ATOM 4336 C CA . ARG A 1 577 ? 25.619 -6.165 -17.552 1.00 93.62 577 ARG A CA 1
ATOM 4337 C C . ARG A 1 577 ? 26.503 -6.143 -16.305 1.00 93.62 577 ARG A C 1
ATOM 4339 O O . ARG A 1 577 ? 26.454 -5.178 -15.545 1.00 93.62 577 ARG A O 1
ATOM 4346 N N . TRP A 1 578 ? 27.343 -7.159 -16.105 1.00 93.50 578 TRP A N 1
ATOM 4347 C CA . TRP A 1 578 ? 28.334 -7.171 -15.023 1.00 93.50 578 TRP A CA 1
ATOM 4348 C C . TRP A 1 578 ? 29.408 -6.084 -15.186 1.00 93.50 578 TRP A C 1
ATOM 4350 O O . TRP A 1 578 ? 29.850 -5.488 -14.200 1.00 93.50 578 TRP A O 1
ATOM 4360 N N . THR A 1 579 ? 29.783 -5.765 -16.420 1.00 96.12 579 THR A N 1
ATOM 4361 C CA . THR A 1 579 ? 30.732 -4.696 -16.750 1.00 96.12 579 THR A CA 1
ATOM 4362 C C . THR A 1 579 ? 30.167 -3.308 -16.425 1.00 96.12 579 THR A C 1
ATOM 4364 O O . THR A 1 579 ? 30.855 -2.490 -15.813 1.00 96.12 579 THR A O 1
ATOM 4367 N N . VAL A 1 580 ? 28.879 -3.059 -16.692 1.00 96.56 580 VAL A N 1
ATOM 4368 C CA . VAL A 1 580 ? 28.182 -1.837 -16.239 1.00 96.56 580 VAL A CA 1
ATOM 4369 C C . VAL A 1 580 ? 28.208 -1.724 -14.713 1.00 96.56 580 VAL A C 1
ATOM 4371 O O . VAL A 1 580 ? 28.463 -0.645 -14.181 1.00 96.56 580 VAL A O 1
ATOM 4374 N N . VAL A 1 581 ? 28.021 -2.829 -13.982 1.00 95.62 581 VAL A N 1
ATOM 4375 C CA . VAL A 1 581 ? 28.131 -2.827 -12.511 1.00 95.62 581 VAL A CA 1
ATOM 4376 C C . VAL A 1 581 ? 29.536 -2.416 -12.048 1.00 95.62 581 VAL A C 1
ATOM 4378 O O . VAL A 1 581 ? 29.647 -1.673 -11.072 1.00 95.62 581 VAL A O 1
ATOM 4381 N N . ARG A 1 582 ? 30.613 -2.814 -12.749 1.00 94.25 582 ARG A N 1
ATOM 4382 C CA . ARG A 1 582 ? 31.981 -2.350 -12.429 1.00 94.25 582 ARG A CA 1
ATOM 4383 C C . ARG A 1 582 ? 32.120 -0.842 -12.563 1.00 94.25 582 ARG A C 1
ATOM 4385 O O . ARG A 1 582 ? 32.681 -0.211 -11.669 1.00 94.25 582 ARG A O 1
ATOM 4392 N N . TYR A 1 583 ? 31.557 -0.262 -13.618 1.00 94.69 583 TYR A N 1
ATOM 4393 C CA . TYR A 1 583 ? 31.525 1.189 -13.753 1.00 94.69 583 TYR A CA 1
ATOM 4394 C C . TYR A 1 583 ? 30.735 1.855 -12.620 1.00 94.69 583 TYR A C 1
ATOM 4396 O O . TYR A 1 583 ? 31.256 2.759 -11.970 1.00 94.69 583 TYR A O 1
ATOM 4404 N N . LEU A 1 584 ? 29.535 1.359 -12.295 1.00 92.81 584 LEU A N 1
ATOM 4405 C CA . LEU A 1 584 ? 28.732 1.897 -11.187 1.00 92.81 584 LEU A CA 1
ATOM 4406 C C . LEU A 1 584 ? 29.475 1.879 -9.842 1.00 92.81 584 LEU A C 1
ATOM 4408 O O . LEU A 1 584 ? 29.273 2.770 -9.021 1.00 92.81 584 LEU A O 1
ATOM 4412 N N . ARG A 1 585 ? 30.352 0.893 -9.620 1.00 89.12 585 ARG A N 1
ATOM 4413 C CA . ARG A 1 585 ? 31.218 0.818 -8.433 1.00 89.12 585 ARG A CA 1
ATOM 4414 C C . ARG A 1 585 ? 32.397 1.776 -8.452 1.00 89.12 585 ARG A C 1
ATOM 4416 O O . ARG A 1 585 ? 32.872 2.144 -7.385 1.00 89.12 585 ARG A O 1
ATOM 4423 N N . SER A 1 586 ? 32.854 2.176 -9.632 1.00 89.50 586 SER A N 1
ATOM 4424 C CA . SER A 1 586 ? 33.919 3.171 -9.778 1.00 89.50 586 SER A CA 1
ATOM 4425 C C . SER A 1 586 ? 33.440 4.607 -9.529 1.00 89.50 586 SER A C 1
ATOM 4427 O O . SER A 1 586 ? 34.261 5.497 -9.309 1.00 89.50 586 SER A O 1
ATOM 4429 N N . LEU A 1 587 ? 32.120 4.845 -9.550 1.00 85.75 587 LEU A N 1
ATOM 4430 C CA . LEU A 1 587 ? 31.543 6.171 -9.350 1.00 85.75 587 LEU A CA 1
ATOM 4431 C C . LEU A 1 587 ? 31.858 6.721 -7.946 1.00 85.75 587 LEU A C 1
ATOM 4433 O O . LEU A 1 587 ? 31.735 5.998 -6.953 1.00 85.75 587 LEU A O 1
ATOM 4437 N N . PRO A 1 588 ? 32.195 8.019 -7.828 1.00 72.50 588 PRO A N 1
ATOM 4438 C CA . PRO A 1 588 ? 32.426 8.651 -6.538 1.00 72.50 588 PRO A CA 1
ATOM 4439 C C . PRO A 1 588 ? 31.120 8.672 -5.742 1.00 72.50 588 PRO A C 1
ATOM 4441 O O . PRO A 1 588 ? 30.166 9.364 -6.100 1.00 72.50 588 PRO A O 1
ATOM 4444 N N . ALA A 1 589 ? 31.070 7.907 -4.655 1.00 62.34 589 ALA A N 1
ATOM 4445 C CA . ALA A 1 589 ? 29.894 7.865 -3.805 1.00 62.34 589 ALA A CA 1
ATOM 4446 C C . ALA A 1 589 ? 29.672 9.216 -3.117 1.00 62.34 589 ALA A C 1
ATOM 4448 O O . ALA A 1 589 ? 30.607 9.812 -2.578 1.00 62.34 589 ALA A O 1
ATOM 4449 N N . THR A 1 590 ? 28.426 9.689 -3.085 1.00 55.78 590 THR A N 1
ATOM 4450 C CA . THR A 1 590 ? 28.067 10.932 -2.387 1.00 55.78 590 THR A CA 1
ATOM 4451 C C . THR A 1 590 ? 26.972 10.695 -1.343 1.00 55.78 590 THR A C 1
ATOM 4453 O O . THR A 1 590 ? 26.255 9.692 -1.364 1.00 55.78 590 THR A O 1
ATOM 4456 N N . GLY A 1 591 ? 26.879 11.590 -0.353 1.00 49.09 591 GLY A N 1
ATOM 4457 C CA . GLY A 1 591 ? 25.807 11.583 0.647 1.00 49.09 591 GLY A CA 1
ATOM 4458 C C . GLY A 1 591 ? 25.649 10.250 1.415 1.00 49.09 591 GLY A C 1
ATOM 4459 O O . GLY A 1 591 ? 26.644 9.649 1.826 1.00 49.09 591 GLY A O 1
ATOM 4460 N N . PRO A 1 592 ? 24.407 9.773 1.636 1.00 39.88 592 PRO A N 1
ATOM 4461 C CA . PRO A 1 592 ? 24.097 8.473 2.242 1.00 39.88 592 PRO A CA 1
ATOM 4462 C C . PRO A 1 592 ? 24.903 7.267 1.737 1.00 39.88 592 PRO A C 1
ATOM 4464 O O . PRO A 1 592 ? 25.273 6.409 2.540 1.00 39.88 592 PRO A O 1
ATOM 4467 N N . GLY A 1 593 ? 25.186 7.208 0.430 1.00 42.88 593 GLY A N 1
ATOM 4468 C CA . GLY A 1 593 ? 25.887 6.089 -0.206 1.00 42.88 593 GLY A CA 1
ATOM 4469 C C . GLY A 1 593 ? 27.360 6.009 0.197 1.00 42.88 593 GLY A C 1
ATOM 4470 O O . GLY A 1 593 ? 27.877 4.919 0.435 1.00 42.88 593 GLY A O 1
ATOM 4471 N N . ALA A 1 594 ? 28.015 7.158 0.390 1.00 48.72 594 ALA A N 1
ATOM 4472 C CA . ALA A 1 594 ? 29.392 7.230 0.885 1.00 48.72 594 ALA A CA 1
ATOM 4473 C C . ALA A 1 594 ? 29.516 6.744 2.343 1.00 48.72 594 ALA A C 1
ATOM 4475 O O . ALA A 1 594 ? 30.459 6.040 2.701 1.00 48.72 594 ALA A O 1
ATOM 4476 N N . ALA A 1 595 ? 28.531 7.069 3.188 1.00 43.84 595 ALA A N 1
ATOM 4477 C CA . ALA A 1 595 ? 28.477 6.589 4.571 1.00 43.84 595 ALA A CA 1
ATOM 4478 C C . ALA A 1 595 ? 28.187 5.078 4.665 1.00 43.84 595 ALA A C 1
ATOM 4480 O O . ALA A 1 595 ? 28.661 4.424 5.596 1.00 43.84 595 ALA A O 1
ATOM 4481 N N . TRP A 1 596 ? 27.428 4.524 3.711 1.00 43.91 596 TRP A N 1
ATOM 4482 C CA . TRP A 1 596 ? 27.179 3.084 3.592 1.00 43.91 596 TRP A CA 1
ATOM 4483 C C . TRP A 1 596 ? 28.448 2.325 3.168 1.00 43.91 596 TRP A C 1
ATOM 4485 O O . TRP A 1 596 ? 28.819 1.364 3.839 1.00 43.91 596 TRP A O 1
ATOM 4495 N N . LEU A 1 597 ? 29.175 2.795 2.143 1.00 46.25 597 LEU A N 1
ATOM 4496 C CA . LEU A 1 597 ? 30.436 2.175 1.692 1.00 46.25 597 LEU A CA 1
ATOM 4497 C C . LEU A 1 597 ? 31.508 2.159 2.787 1.00 46.25 597 LEU A C 1
ATOM 4499 O O . LEU A 1 597 ? 32.134 1.130 3.022 1.00 46.25 597 LEU A O 1
ATOM 4503 N N . ASN A 1 598 ? 31.651 3.257 3.534 1.00 49.56 598 ASN A N 1
ATOM 4504 C CA . ASN A 1 598 ? 32.571 3.317 4.674 1.00 49.56 598 ASN A CA 1
ATOM 4505 C C . ASN A 1 598 ? 32.213 2.333 5.802 1.00 49.56 598 ASN A C 1
ATOM 4507 O O . ASN A 1 598 ? 33.082 1.961 6.586 1.00 49.56 598 ASN A O 1
ATOM 4511 N N . ARG A 1 599 ? 30.943 1.921 5.912 1.00 43.41 599 ARG A N 1
ATOM 4512 C CA . ARG A 1 599 ? 30.460 1.005 6.956 1.00 43.41 599 ARG A CA 1
ATOM 4513 C C . ARG A 1 599 ? 30.624 -0.471 6.583 1.00 43.41 599 ARG A C 1
ATOM 4515 O O . ARG A 1 599 ? 30.764 -1.290 7.487 1.00 43.41 599 ARG A O 1
ATOM 4522 N N . TYR A 1 600 ? 30.575 -0.806 5.295 1.00 40.91 600 TYR A N 1
ATOM 4523 C CA . TYR A 1 600 ? 30.472 -2.192 4.820 1.00 40.91 600 TYR A CA 1
ATOM 4524 C C . TYR A 1 600 ? 31.609 -2.635 3.888 1.00 40.91 600 TYR A C 1
ATOM 4526 O O . TYR A 1 600 ? 31.427 -3.647 3.223 1.00 40.91 600 TYR A O 1
ATOM 4534 N N . GLN A 1 601 ? 32.731 -1.894 3.861 1.00 33.75 601 GLN A N 1
ATOM 4535 C CA . GLN A 1 601 ? 33.991 -2.176 3.144 1.00 33.75 601 GLN A CA 1
ATOM 4536 C C . GLN A 1 601 ? 34.016 -3.527 2.402 1.00 33.75 601 GLN A C 1
ATOM 4538 O O . GLN A 1 601 ? 34.302 -4.566 3.003 1.00 33.75 601 GLN A O 1
ATOM 4543 N N . TYR A 1 602 ? 33.719 -3.477 1.103 1.00 34.66 602 TYR A N 1
ATOM 4544 C CA . TYR A 1 602 ? 34.131 -4.482 0.127 1.00 34.66 602 TYR A CA 1
ATOM 4545 C C . TYR A 1 602 ? 35.270 -3.906 -0.700 1.00 34.66 602 TYR A C 1
ATOM 4547 O O . TYR A 1 602 ? 35.149 -2.716 -1.080 1.00 34.66 602 TYR A O 1
#

Secondary structure (DSSP, 8-state):
--HHHHHHHHHHHHHHHHHHHHIIIIIS-BTTB----HHHHHHHHHHHHHHHHHHHHHHHHHHHHHHHS---HHHHHHHHHHSHHHHHHHHHHHHHHHHHHHHSSS---HHHHHHHHHHHHHHHHHHHHTSGGGGSHHHHHHHHHHHHHHIIIIIHHHHHHHHHHHHHTTGGGSSSS---SHHHHHHHHHHHHHHHHHHHHHHHHHHHHHH--TTHHHHHSHHHHHHHHHHHHHHHHHHHHHHIIIIIHHHHH---TT--HHHHHHHHHHHHHHHHHHHHHHHHHHHHHHHHTTSPP------BSS-EEEEEEETTEEEEEEEEE-TTSPEEEEEEEE-TTSPBP--SPEEEEEE-TTS----EEEEEEEEETTEEEEEE--SSSEEEEEEE--TTT-TTS--EEEEEEEPPP-----------TTGGG-TTHHHHHHHHHHHHHHHHHHHHHHHTT-GGGHHHHHHHHHHHHHHHHHHHHHTT----TTTTPPP-S---HHHHHHHHHHHHHHTHHHH-TTSSS-STTGGG-SSPPP-HHHHTTTS-HHHHHHHHHH--TTSS----TTTS-HHHHHHHHHHHHHS---HHHHHHHHHH--

Sequence (602 aa):
MTFPVLKAGHYIGLALLLGGPAFWHWITAERGRPGSPGRAGLAVWLTGLALFVTTGLLDAVRAASELYASASVGDVLFLLVNARYGRIIVLKLALAVVFSLLALPRPVSLWSKLLLLLAGAGVVCAVSATGHASASGWAGFLADVIHVAAMATWGGALLHFALWLWRMAPWTQGPEQRSLPAAAQAQRFARLGTAAVAALAATGALMAMRLIYGWPALTATPYGTALLIKLGVFAALLAVAAANHFFFVPALGRERAGQPGAARHAETRWFRYAVAGEALLLLLVLGATGVLTTGTPPREPQVLAYPIHETGRLGTVTYELDASSQATGGILFTLRLHDAGGRPVQGPALPMELTMPGHVMPPYRAALRPSGPGEYRAELILPMSGRWRVAIDTSAVAPDSAGIAFELRAGSSPRELQRVWYFTWYRALRWPAGVLWLIVYIAMAGFAVHSIRTAGAKPAFRPLRVSAQLLLFFSLWQLVSLFVAKGYPTADNPNPVPATADVVATGQALFETYCAQCHGTGARGDGPLAGEMWPPPSDLTIFAPMHTDGELYWFISKGVPGTAMPAFEAVLSEEERWTVVRYLRSLPATGPGAAWLNRYQY

pLDDT: mean 75.41, std 15.98, range [32.25, 96.81]